Protein AF-A0A1G0XGL4-F1 (afdb_monomer_lite)

Radius of gyration: 26.88 Å; chains: 1; bounding box: 80×57×80 Å

Structure (mmCIF, N/CA/C/O backbone):
data_AF-A0A1G0XGL4-F1
#
_entry.id   AF-A0A1G0XGL4-F1
#
loop_
_atom_site.group_PDB
_atom_site.id
_atom_site.type_symbol
_atom_site.label_atom_id
_atom_site.label_alt_id
_atom_site.label_comp_id
_atom_site.label_asym_id
_atom_site.label_entity_id
_atom_site.label_seq_id
_atom_site.pdbx_PDB_ins_code
_atom_site.Cartn_x
_atom_site.Cartn_y
_atom_site.Cartn_z
_atom_site.occupancy
_atom_site.B_iso_or_equiv
_atom_site.auth_seq_id
_atom_site.auth_comp_id
_atom_site.auth_asym_id
_atom_site.auth_atom_id
_atom_site.pdbx_PDB_model_num
ATOM 1 N N . MET A 1 1 ? 15.997 -3.151 -48.458 1.00 33.75 1 MET A N 1
ATOM 2 C CA . MET A 1 1 ? 15.425 -1.947 -47.809 1.00 33.75 1 MET A CA 1
ATOM 3 C C . MET A 1 1 ? 13.928 -1.838 -48.136 1.00 33.75 1 MET A C 1
ATOM 5 O O . MET A 1 1 ? 13.498 -0.880 -48.764 1.00 33.75 1 MET A O 1
ATOM 9 N N . GLN A 1 2 ? 13.135 -2.860 -47.778 1.00 27.67 2 GLN A N 1
ATOM 10 C CA . GLN A 1 2 ? 11.692 -2.907 -48.074 1.00 27.67 2 GLN A CA 1
ATOM 11 C C . GLN A 1 2 ? 10.907 -3.846 -47.126 1.00 27.67 2 GLN A C 1
ATOM 13 O O . GLN A 1 2 ? 9.889 -4.402 -47.512 1.00 27.67 2 GLN A O 1
ATOM 18 N N . GLU A 1 3 ? 11.355 -4.001 -45.872 1.00 25.67 3 GLU A N 1
ATOM 19 C CA . GLU A 1 3 ? 10.702 -4.864 -44.859 1.00 25.67 3 GLU A CA 1
ATOM 20 C C . GLU A 1 3 ? 10.218 -4.118 -43.599 1.00 25.67 3 GLU A C 1
ATOM 22 O O . GLU A 1 3 ? 9.770 -4.732 -42.640 1.00 25.67 3 GLU A O 1
ATOM 27 N N . GLN A 1 4 ? 10.215 -2.781 -43.589 1.00 30.97 4 GLN A N 1
ATOM 28 C CA . GLN A 1 4 ? 9.822 -1.986 -42.409 1.00 30.97 4 GLN A CA 1
ATOM 29 C C . GLN A 1 4 ? 8.340 -1.553 -42.361 1.00 30.97 4 GLN A C 1
ATOM 31 O O . GLN A 1 4 ? 7.975 -0.700 -41.560 1.00 30.97 4 GLN A O 1
ATOM 36 N N . LYS A 1 5 ? 7.448 -2.118 -43.190 1.00 33.47 5 LYS A N 1
ATOM 37 C CA . LYS A 1 5 ? 6.027 -1.691 -43.265 1.00 33.47 5 LYS A CA 1
ATOM 38 C C . LYS A 1 5 ? 4.977 -2.767 -42.947 1.00 33.47 5 LYS A C 1
ATOM 40 O O . LYS A 1 5 ? 3.812 -2.583 -43.282 1.00 33.47 5 LYS A O 1
ATOM 45 N N . MET A 1 6 ? 5.342 -3.860 -42.272 1.00 28.06 6 MET A N 1
ATOM 46 C CA . MET A 1 6 ? 4.423 -4.986 -42.011 1.00 28.06 6 MET A CA 1
ATOM 47 C C . MET A 1 6 ? 4.127 -5.282 -40.531 1.00 28.06 6 MET A C 1
ATOM 49 O O . MET A 1 6 ? 3.974 -6.436 -40.149 1.00 28.06 6 MET A O 1
ATOM 53 N N . PHE A 1 7 ? 3.927 -4.255 -39.703 1.00 37.16 7 PHE A N 1
ATOM 54 C CA . PHE A 1 7 ? 3.312 -4.439 -38.380 1.00 37.16 7 PHE A CA 1
ATOM 55 C C . PHE A 1 7 ? 2.060 -3.574 -38.241 1.00 37.16 7 PHE A C 1
ATOM 57 O O . PHE A 1 7 ? 2.035 -2.524 -37.607 1.00 37.16 7 PHE A O 1
ATOM 64 N N . GLY A 1 8 ? 0.996 -4.026 -38.908 1.00 34.94 8 GLY A N 1
ATOM 65 C CA . GLY A 1 8 ? -0.349 -3.497 -38.717 1.00 34.94 8 GLY A CA 1
ATOM 66 C C . GLY A 1 8 ? -0.870 -3.840 -37.320 1.00 34.94 8 GLY A C 1
ATOM 67 O O . GLY A 1 8 ? -0.714 -4.960 -36.840 1.00 34.94 8 GLY A O 1
ATOM 68 N N . THR A 1 9 ? -1.540 -2.876 -36.697 1.00 40.31 9 THR A N 1
ATOM 69 C CA . THR A 1 9 ? -2.211 -2.922 -35.382 1.00 40.31 9 THR A CA 1
ATOM 70 C C . THR A 1 9 ? -3.045 -4.181 -35.103 1.00 40.31 9 THR A C 1
ATOM 72 O O . THR A 1 9 ? -3.244 -4.522 -33.938 1.00 40.31 9 THR A O 1
ATOM 75 N N . CYS A 1 10 ? -3.527 -4.876 -36.136 1.00 34.78 10 CYS A N 1
ATOM 76 C CA . CYS A 1 10 ? -4.290 -6.119 -36.009 1.00 34.78 10 CYS A CA 1
ATOM 77 C C . CYS A 1 10 ? -3.427 -7.372 -35.773 1.00 34.78 10 CYS A C 1
ATOM 79 O O . CYS A 1 10 ? -3.926 -8.309 -35.158 1.00 34.78 10 CYS A O 1
ATOM 81 N N . ARG A 1 11 ? -2.159 -7.402 -36.217 1.00 45.44 11 ARG A N 1
ATOM 82 C CA . ARG A 1 11 ? -1.276 -8.570 -36.026 1.00 45.44 11 ARG A CA 1
ATOM 83 C C . ARG A 1 11 ? -0.766 -8.651 -34.594 1.00 45.44 11 ARG A C 1
ATOM 85 O O . ARG A 1 11 ? -1.003 -9.656 -33.957 1.00 45.44 11 ARG A O 1
ATOM 92 N N . ALA A 1 12 ? -0.283 -7.547 -34.023 1.00 47.94 12 ALA A N 1
ATOM 93 C CA . ALA A 1 12 ? 0.180 -7.520 -32.630 1.00 47.94 12 ALA A CA 1
ATOM 94 C C . ALA A 1 12 ? -0.897 -7.949 -31.611 1.00 47.94 12 ALA A C 1
ATOM 96 O O . ALA A 1 12 ? -0.584 -8.644 -30.654 1.00 47.94 12 ALA A O 1
ATOM 97 N N . LYS A 1 13 ? -2.178 -7.592 -31.817 1.00 49.44 13 LYS A N 1
ATOM 98 C CA . LYS A 1 13 ? -3.280 -8.096 -30.971 1.00 49.44 13 LYS A CA 1
ATOM 99 C C . LYS A 1 13 ? -3.443 -9.613 -31.088 1.00 49.44 13 LYS A C 1
ATOM 101 O O . LYS A 1 13 ? -3.664 -10.267 -30.078 1.00 49.44 13 LYS A O 1
ATOM 106 N N . LYS A 1 14 ? -3.362 -10.143 -32.311 1.00 54.12 14 LYS A N 1
ATOM 107 C CA . LYS A 1 14 ? -3.504 -11.571 -32.597 1.00 54.12 14 LYS A CA 1
ATOM 108 C C . LYS A 1 14 ? -2.294 -12.361 -32.096 1.00 54.12 14 LYS A C 1
ATOM 110 O O . LYS A 1 14 ? -2.495 -13.350 -31.418 1.00 54.12 14 LYS A O 1
ATOM 115 N N . ASP A 1 15 ? -1.083 -11.861 -32.317 1.00 56.97 15 ASP A N 1
ATOM 116 C CA . ASP A 1 15 ? 0.169 -12.471 -31.870 1.00 56.97 15 ASP A CA 1
ATOM 117 C C . ASP A 1 15 ? 0.252 -12.469 -30.332 1.00 56.97 15 ASP A C 1
ATOM 119 O O . ASP A 1 15 ? 0.592 -13.480 -29.735 1.00 56.97 15 ASP A O 1
ATOM 123 N N . ILE A 1 16 ? -0.143 -11.378 -29.658 1.00 55.28 16 ILE A N 1
ATOM 124 C CA . ILE A 1 16 ? -0.192 -11.338 -28.186 1.00 55.28 16 ILE A CA 1
ATOM 125 C C . ILE A 1 16 ? -1.305 -12.244 -27.639 1.00 55.28 16 ILE A C 1
ATOM 127 O O . ILE A 1 16 ? -1.079 -12.920 -26.643 1.00 55.28 16 ILE A O 1
ATOM 131 N N . ALA A 1 17 ? -2.483 -12.299 -28.270 1.00 56.12 17 ALA A N 1
ATOM 132 C CA . ALA A 1 17 ? -3.560 -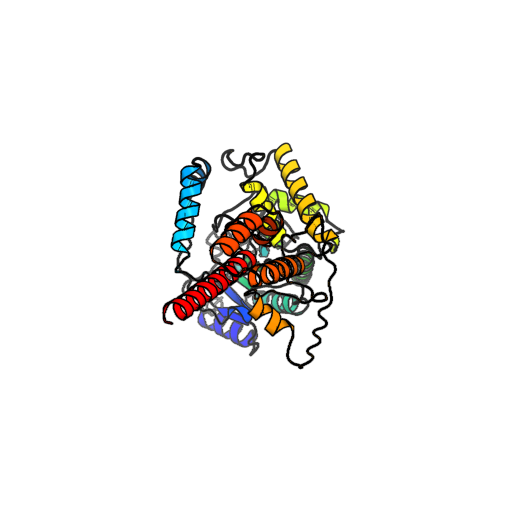13.199 -27.849 1.00 56.12 17 ALA A CA 1
ATOM 133 C C . ALA A 1 17 ? -3.214 -14.684 -28.076 1.00 56.12 17 ALA A C 1
ATOM 135 O O . ALA A 1 17 ? -3.472 -15.502 -27.202 1.00 56.12 17 ALA A O 1
ATOM 136 N N . GLU A 1 18 ? -2.587 -15.029 -29.204 1.00 56.81 18 GLU A N 1
ATOM 137 C CA . GLU A 1 18 ? -2.118 -16.389 -29.509 1.00 56.81 18 GLU A CA 1
ATOM 138 C C . GLU A 1 18 ? -0.967 -16.821 -28.582 1.00 56.81 18 GLU A C 1
ATOM 140 O O . GLU A 1 18 ? -0.891 -17.995 -28.226 1.00 56.81 18 GLU A O 1
ATOM 145 N N . LEU A 1 19 ? -0.107 -15.894 -28.133 1.00 51.25 19 LEU A N 1
ATOM 146 C CA . LEU A 1 19 ? 1.000 -16.183 -27.205 1.00 51.25 19 LEU A CA 1
ATOM 147 C C . LEU A 1 19 ? 0.633 -16.138 -25.718 1.00 51.25 19 LEU A C 1
ATOM 149 O O . LEU A 1 19 ? 1.287 -16.817 -24.929 1.00 51.25 19 LEU A O 1
ATOM 153 N N . ILE A 1 20 ? -0.392 -15.377 -25.313 1.00 53.59 20 ILE A N 1
ATOM 154 C CA . ILE A 1 20 ? -0.979 -15.521 -23.969 1.00 53.59 20 ILE A CA 1
ATOM 155 C C . ILE A 1 20 ? -1.564 -16.937 -23.809 1.00 53.59 20 ILE A C 1
ATOM 157 O O . ILE A 1 20 ? -1.613 -17.446 -22.692 1.00 53.59 20 ILE A O 1
ATOM 161 N N . GLY A 1 21 ? -1.900 -17.600 -24.921 1.00 50.19 21 GLY A N 1
ATOM 162 C CA . GLY A 1 21 ? -2.508 -18.925 -24.940 1.00 50.19 21 GLY A CA 1
ATOM 163 C C . GLY A 1 21 ? -3.941 -18.888 -24.411 1.00 50.19 21 GLY A C 1
ATOM 164 O O . GLY A 1 21 ? -4.481 -17.825 -24.109 1.00 50.19 21 GLY A O 1
ATOM 165 N N . ASP A 1 22 ? -4.546 -20.062 -24.231 1.00 52.62 22 ASP A N 1
ATOM 166 C CA . ASP A 1 22 ? -5.842 -20.216 -23.547 1.00 52.62 22 ASP A CA 1
ATOM 167 C C . ASP A 1 22 ? -5.750 -19.951 -22.026 1.00 52.62 22 ASP A C 1
ATOM 169 O O . ASP A 1 22 ? -6.626 -20.364 -21.265 1.00 52.62 22 ASP A O 1
ATOM 173 N N . ASP A 1 23 ? -4.688 -19.288 -21.555 1.00 51.81 23 ASP A N 1
ATOM 174 C CA . ASP A 1 23 ? -4.524 -18.899 -20.160 1.00 51.81 23 ASP A CA 1
ATOM 175 C C . ASP A 1 23 ? -5.545 -17.804 -19.818 1.00 51.81 23 ASP A C 1
ATOM 177 O O . ASP A 1 23 ? -5.285 -16.603 -19.933 1.00 51.81 23 ASP A O 1
ATOM 181 N N . GLN A 1 24 ? -6.741 -18.248 -19.418 1.00 53.91 24 GLN A N 1
ATOM 182 C CA . GLN A 1 24 ? -7.890 -17.400 -19.090 1.00 53.91 24 GLN A CA 1
ATOM 183 C C . GLN A 1 24 ? -7.610 -16.432 -17.935 1.00 53.91 24 GLN A C 1
ATOM 185 O O . GLN A 1 24 ? -8.383 -15.499 -17.730 1.00 53.91 24 GLN A O 1
ATOM 190 N N . SER A 1 25 ? -6.487 -16.607 -17.229 1.00 52.41 25 SER A N 1
ATOM 191 C CA . SER A 1 25 ? -6.150 -15.811 -16.061 1.00 52.41 25 SER A CA 1
ATOM 192 C C . SER A 1 25 ? -5.652 -14.393 -16.374 1.00 52.41 25 SER A C 1
ATOM 194 O O . SER A 1 25 ? -5.505 -13.585 -15.459 1.00 52.41 25 SER A O 1
ATOM 196 N N . TRP A 1 26 ? -5.396 -14.044 -17.645 1.00 56.84 26 TRP A N 1
ATOM 197 C CA . TRP A 1 26 ? -4.967 -12.692 -18.026 1.00 56.84 26 TRP A CA 1
ATOM 198 C C . TRP A 1 26 ? -5.593 -12.208 -19.337 1.00 56.84 26 TRP A C 1
ATOM 200 O O . TRP A 1 26 ? -5.534 -12.869 -20.369 1.00 56.84 26 TRP A O 1
ATOM 210 N N . TYR A 1 27 ? -6.116 -10.981 -19.324 1.00 56.28 27 TYR A N 1
ATOM 211 C CA . TYR A 1 27 ? -6.666 -10.295 -20.492 1.00 56.28 27 TYR A CA 1
ATOM 212 C C . TYR A 1 27 ? -5.712 -9.215 -21.007 1.00 56.28 27 TYR A C 1
ATOM 214 O O . TYR A 1 27 ? -5.174 -8.422 -20.234 1.00 56.28 27 TYR A O 1
ATOM 222 N N . CYS A 1 28 ? -5.565 -9.126 -22.330 1.00 59.28 28 CYS A N 1
ATOM 223 C CA . CYS A 1 28 ? -4.816 -8.066 -22.994 1.00 59.28 28 CYS A CA 1
ATOM 224 C C . CYS A 1 28 ? -5.736 -7.208 -23.870 1.00 59.28 28 CYS A C 1
ATOM 226 O O . CYS A 1 28 ? -6.437 -7.710 -24.750 1.00 59.28 28 CYS A O 1
ATOM 228 N N . GLY A 1 29 ? -5.710 -5.893 -23.650 1.00 57.00 29 GLY A N 1
ATOM 229 C CA . GLY A 1 29 ? -6.485 -4.920 -24.408 1.00 57.00 29 GLY A CA 1
ATOM 230 C C . GLY A 1 29 ? -5.625 -3.769 -24.917 1.00 57.00 29 GLY A C 1
ATOM 231 O O . GLY A 1 29 ? -4.731 -3.282 -24.228 1.00 57.00 29 GLY A O 1
ATOM 232 N N . VAL A 1 30 ? -5.943 -3.283 -26.116 1.00 57.75 30 VAL A N 1
ATOM 233 C CA . VAL A 1 30 ? -5.500 -1.958 -26.575 1.00 57.75 30 VAL A CA 1
ATOM 234 C C . VAL A 1 30 ? -6.726 -1.056 -26.502 1.00 57.75 30 VAL A C 1
ATOM 236 O O . VAL A 1 30 ? -7.652 -1.295 -27.285 1.00 57.75 30 VAL A O 1
ATOM 239 N N . PRO A 1 31 ? -6.770 -0.077 -25.581 1.00 59.41 31 PRO A N 1
ATOM 240 C CA . PRO A 1 31 ? -7.829 0.925 -25.561 1.00 59.41 31 PRO A CA 1
ATOM 241 C C . PRO A 1 31 ? -7.881 1.650 -26.908 1.00 59.41 31 PRO A C 1
ATOM 243 O O . PRO A 1 31 ? -6.833 1.909 -27.506 1.00 59.41 31 PRO A O 1
ATOM 246 N N . ASP A 1 32 ? -9.076 1.964 -27.404 1.00 47.09 32 ASP A N 1
ATOM 247 C CA . ASP A 1 32 ? -9.229 2.615 -28.707 1.00 47.09 32 ASP A CA 1
ATOM 248 C C . ASP A 1 32 ? -8.423 3.922 -28.766 1.00 47.09 32 ASP A C 1
ATOM 250 O O . ASP A 1 32 ? -8.568 4.807 -27.925 1.00 47.09 32 ASP A O 1
ATOM 254 N N . GLY A 1 33 ? -7.519 4.015 -29.747 1.00 56.53 33 GLY A N 1
ATOM 255 C CA . GLY A 1 33 ? -6.620 5.161 -29.921 1.00 56.53 33 GLY A CA 1
ATOM 256 C C . GLY A 1 33 ? -5.458 5.266 -28.921 1.00 56.53 33 GLY A C 1
ATOM 257 O O . GLY A 1 33 ? -4.716 6.240 -28.989 1.00 56.53 33 GLY A O 1
ATOM 258 N N . GLY A 1 34 ? -5.270 4.294 -28.022 1.00 61.16 34 GLY A N 1
ATOM 259 C CA . GLY A 1 34 ? -4.237 4.331 -26.983 1.00 61.16 34 GLY A CA 1
ATOM 260 C C . GLY A 1 34 ? -2.818 3.998 -27.468 1.00 61.16 34 GLY A C 1
ATOM 261 O O . GLY A 1 34 ? -2.611 3.129 -28.320 1.00 61.16 34 GLY A O 1
ATOM 262 N N . ASP A 1 35 ? -1.829 4.651 -26.852 1.00 66.81 35 ASP A N 1
ATOM 263 C CA . ASP A 1 35 ? -0.390 4.418 -27.073 1.00 66.81 35 ASP A CA 1
ATOM 264 C C . ASP A 1 35 ? 0.172 3.229 -26.272 1.00 66.81 35 ASP A C 1
ATOM 266 O O . ASP A 1 35 ? 1.368 2.942 -26.324 1.00 66.81 35 ASP A O 1
ATOM 270 N N . PHE A 1 36 ? -0.680 2.520 -25.529 1.00 72.00 36 PHE A N 1
ATOM 271 C CA . PHE A 1 36 ? -0.280 1.446 -24.626 1.00 72.00 36 PHE A CA 1
ATOM 272 C C . PHE A 1 36 ? -1.136 0.187 -24.777 1.00 72.00 36 PHE A C 1
ATOM 274 O O . PHE A 1 36 ? -2.280 0.218 -25.232 1.00 72.00 36 PHE A O 1
ATOM 281 N N . ILE A 1 37 ? -0.547 -0.924 -24.356 1.00 74.50 37 ILE A N 1
ATOM 282 C CA . ILE A 1 37 ? -1.167 -2.230 -24.168 1.00 74.50 37 ILE A CA 1
ATOM 283 C C . ILE A 1 37 ? -1.440 -2.379 -22.672 1.00 74.50 37 ILE A C 1
ATOM 285 O O . ILE A 1 37 ? -0.551 -2.134 -21.858 1.00 74.50 37 ILE A O 1
ATOM 289 N N . GLN A 1 38 ? -2.664 -2.741 -22.300 1.00 77.75 38 GLN A N 1
ATOM 290 C CA . GLN A 1 38 ? -3.038 -3.017 -20.916 1.00 77.75 38 GLN A CA 1
ATOM 291 C C . GLN A 1 38 ? -3.211 -4.522 -20.724 1.00 77.75 38 GLN A C 1
ATOM 293 O O . GLN A 1 38 ? -3.970 -5.147 -21.462 1.00 77.75 38 GLN A O 1
ATOM 298 N N . VAL A 1 39 ? -2.532 -5.075 -19.719 1.00 73.94 39 VAL A N 1
ATOM 299 C CA . VAL A 1 39 ? -2.585 -6.492 -19.346 1.00 73.94 39 VAL A CA 1
ATOM 300 C C . VAL A 1 39 ? -3.165 -6.601 -17.934 1.00 73.94 39 VAL A C 1
ATOM 302 O O . VAL A 1 39 ? -2.631 -5.996 -17.005 1.00 73.94 39 VAL A O 1
ATOM 305 N N . VAL A 1 40 ? -4.288 -7.304 -17.782 1.00 72.38 40 VAL A N 1
ATOM 306 C CA . VAL A 1 40 ? -5.127 -7.350 -16.567 1.00 72.38 40 VAL A CA 1
ATOM 307 C C . VAL A 1 40 ? -5.270 -8.794 -16.088 1.00 72.38 40 VAL A C 1
ATOM 309 O O . VAL A 1 40 ? -5.544 -9.655 -16.917 1.00 72.38 40 VAL A O 1
ATOM 312 N N . GLY A 1 41 ? -5.121 -9.055 -14.786 1.00 64.56 41 GLY A N 1
ATOM 313 C CA . GLY A 1 41 ? -5.363 -10.384 -14.200 1.00 64.56 41 GLY A CA 1
ATOM 314 C C . GLY A 1 41 ? -6.857 -10.721 -14.041 1.00 64.56 41 GLY A C 1
ATOM 315 O O . GLY A 1 41 ? -7.695 -9.818 -13.944 1.00 64.56 41 GLY A O 1
ATOM 316 N N . ASP A 1 42 ? -7.188 -12.014 -14.003 1.00 55.34 42 ASP A N 1
ATOM 317 C CA . ASP A 1 42 ? -8.534 -12.620 -14.091 1.00 55.34 42 ASP A CA 1
ATOM 318 C C . ASP A 1 42 ? -9.558 -12.015 -13.123 1.00 55.34 42 ASP A C 1
ATOM 320 O O . ASP A 1 42 ? -10.699 -11.714 -13.486 1.00 55.34 42 ASP A O 1
ATOM 324 N N . GLU A 1 43 ? -9.130 -11.737 -11.889 1.00 50.56 43 GLU A N 1
ATOM 325 C CA . GLU A 1 43 ? -9.994 -11.210 -10.828 1.00 50.56 43 GLU A CA 1
ATOM 326 C C . GLU A 1 43 ? -10.667 -9.881 -11.214 1.00 50.56 43 GLU A C 1
ATOM 328 O O . GLU A 1 43 ? -11.762 -9.562 -10.744 1.00 50.56 43 GLU A O 1
ATOM 333 N N . ASN A 1 44 ? -10.049 -9.129 -12.130 1.00 47.91 44 ASN A N 1
ATOM 334 C CA . ASN A 1 44 ? -10.534 -7.845 -12.626 1.00 47.91 44 ASN A CA 1
ATOM 335 C C . ASN A 1 44 ? -11.175 -7.927 -14.027 1.00 47.91 44 ASN A C 1
ATOM 337 O O . ASN A 1 44 ? -11.824 -6.969 -14.453 1.00 47.91 44 ASN A O 1
ATOM 341 N N . ALA A 1 45 ? -11.048 -9.049 -14.748 1.00 43.94 45 ALA A N 1
ATOM 342 C CA . ALA A 1 45 ? -11.511 -9.193 -16.135 1.00 43.94 45 ALA A CA 1
ATOM 343 C C . ALA A 1 45 ? -13.049 -9.162 -16.282 1.00 43.94 45 ALA A C 1
ATOM 345 O O . ALA A 1 45 ? -13.575 -8.839 -17.350 1.00 43.94 45 ALA A O 1
ATOM 346 N N . LYS A 1 46 ? -13.794 -9.427 -15.198 1.00 37.56 46 LYS A N 1
ATOM 347 C CA . LYS A 1 46 ? -15.272 -9.376 -15.172 1.00 37.56 46 LYS A CA 1
ATOM 348 C C . LYS A 1 46 ? -15.847 -7.957 -15.123 1.00 37.56 46 LYS A C 1
ATOM 350 O O . LYS A 1 46 ? -17.058 -7.785 -15.271 1.00 37.56 46 LYS A O 1
ATOM 355 N N . VAL A 1 47 ? -15.011 -6.936 -14.936 1.00 38.28 47 VAL A N 1
ATOM 356 C CA . VAL A 1 47 ? -15.432 -5.533 -14.900 1.00 38.28 47 VAL A CA 1
ATOM 357 C C . VAL A 1 47 ? -15.030 -4.876 -16.218 1.00 38.28 47 VAL A C 1
ATOM 359 O O . VAL A 1 47 ? -13.855 -4.605 -16.454 1.00 38.28 47 VAL A O 1
ATOM 362 N N . LYS A 1 48 ? -16.003 -4.594 -17.099 1.00 32.28 48 LYS A N 1
ATOM 363 C CA . LYS A 1 48 ? -15.752 -3.720 -18.257 1.00 32.28 48 LYS A CA 1
ATOM 364 C C . LYS A 1 48 ? -15.210 -2.384 -17.726 1.00 32.28 48 LYS A C 1
ATOM 366 O O . LYS A 1 48 ? -15.890 -1.779 -16.895 1.00 32.28 48 LYS A O 1
ATOM 371 N N . PRO A 1 49 ? -14.033 -1.907 -18.167 1.00 35.59 49 PRO A N 1
ATOM 372 C CA . PRO A 1 49 ? -13.512 -0.640 -17.687 1.00 35.59 49 PRO A CA 1
ATOM 373 C C . PRO A 1 49 ? -14.374 0.481 -18.267 1.00 35.59 49 PRO A C 1
ATOM 375 O O . PRO A 1 49 ? -14.252 0.822 -19.443 1.00 35.59 49 PRO A O 1
ATOM 378 N N . ASP A 1 50 ? -15.256 1.048 -17.448 1.00 33.94 50 ASP A N 1
ATOM 379 C CA . ASP A 1 50 ? -15.960 2.283 -17.779 1.00 33.94 50 ASP A CA 1
ATOM 380 C C . ASP A 1 50 ? -14.969 3.442 -17.580 1.00 33.94 50 ASP A C 1
ATOM 382 O O . ASP A 1 50 ? -14.830 4.046 -16.515 1.00 33.94 50 ASP A O 1
ATOM 386 N N . LEU A 1 51 ? -14.140 3.642 -18.602 1.00 38.81 51 LEU A N 1
ATOM 387 C CA . LEU A 1 51 ? -13.002 4.553 -18.617 1.00 38.81 51 LEU A CA 1
ATOM 388 C C . LEU A 1 51 ? -13.454 5.949 -19.058 1.00 38.81 51 LEU A C 1
ATOM 390 O O . LEU A 1 51 ? -13.120 6.378 -20.158 1.00 38.81 51 LEU A O 1
ATOM 394 N N . GLN A 1 52 ? -14.184 6.693 -18.217 1.00 32.88 52 GLN A N 1
ATOM 395 C CA . GLN A 1 52 ? -14.347 8.140 -18.428 1.00 32.88 52 GLN A CA 1
ATOM 396 C C . GLN A 1 52 ? -14.374 8.982 -17.139 1.00 32.88 52 GLN A C 1
ATOM 398 O O . GLN A 1 52 ? -15.235 8.832 -16.276 1.00 32.88 52 GLN A O 1
ATOM 403 N N . LYS A 1 53 ? -13.472 9.981 -17.151 1.00 33.34 53 LYS A N 1
ATOM 404 C CA . LYS A 1 53 ? -13.355 11.201 -16.323 1.00 33.34 53 LYS A CA 1
ATOM 405 C C . LYS A 1 53 ? -12.739 11.070 -14.925 1.00 33.34 53 LYS A C 1
ATOM 407 O O . LYS A 1 53 ? -13.432 11.153 -13.917 1.00 33.34 53 LYS A O 1
ATOM 412 N N . TYR A 1 54 ? -11.406 11.080 -14.892 1.00 30.88 54 TYR A N 1
ATOM 413 C CA . TYR A 1 54 ? -10.664 11.787 -13.843 1.00 30.88 54 TYR A CA 1
ATOM 414 C C . TYR A 1 54 ? -10.288 13.170 -14.379 1.00 30.88 54 TYR A C 1
ATOM 416 O O . TYR A 1 54 ? -9.561 13.278 -15.365 1.00 30.88 54 TYR A O 1
ATOM 424 N N . ASN A 1 55 ? -10.817 14.227 -13.765 1.00 31.91 55 ASN A N 1
ATOM 425 C CA . ASN A 1 55 ? -10.335 15.579 -14.019 1.00 31.91 55 ASN A CA 1
ATOM 426 C C . ASN A 1 55 ? -9.038 15.757 -13.224 1.00 31.91 55 ASN A C 1
ATOM 428 O O . ASN A 1 55 ? -9.052 15.629 -12.002 1.00 31.91 55 ASN A O 1
ATOM 432 N N . ALA A 1 56 ? -7.930 16.046 -13.904 1.00 37.19 56 ALA A N 1
ATOM 433 C CA . ALA A 1 56 ? -6.749 16.577 -13.237 1.00 37.19 56 ALA A CA 1
ATOM 434 C C . ALA A 1 56 ? -7.094 17.988 -12.730 1.00 37.19 56 ALA A C 1
ATOM 436 O O . ALA A 1 56 ? -7.323 18.882 -13.546 1.00 37.19 56 ALA A O 1
ATOM 437 N N . MET A 1 57 ? -7.182 18.184 -11.410 1.00 41.81 57 MET A N 1
ATOM 438 C CA . MET A 1 57 ? -7.213 19.537 -10.844 1.00 41.81 57 MET A CA 1
ATOM 439 C C . MET A 1 57 ? -5.835 20.169 -11.033 1.00 41.81 57 MET A C 1
ATOM 441 O O . MET A 1 57 ? -4.806 19.500 -10.906 1.00 41.81 57 MET A O 1
ATOM 445 N N . ARG A 1 58 ? -5.806 21.460 -11.369 1.00 45.00 58 ARG A N 1
ATOM 446 C CA . ARG A 1 58 ? -4.548 22.215 -11.429 1.00 45.00 58 ARG A CA 1
ATOM 447 C C . ARG A 1 58 ? -4.016 22.405 -10.008 1.00 45.00 58 ARG A C 1
ATOM 449 O O . ARG A 1 58 ? -4.795 22.525 -9.067 1.00 45.00 58 ARG A O 1
ATOM 456 N N . THR A 1 59 ? -2.698 22.477 -9.852 1.00 44.88 59 THR A N 1
ATOM 457 C CA . THR A 1 59 ? -2.016 22.722 -8.567 1.00 44.88 59 THR A CA 1
ATOM 458 C C . THR A 1 59 ? -2.600 23.924 -7.802 1.00 44.88 59 THR A C 1
ATOM 460 O O . THR A 1 59 ? -2.678 23.901 -6.577 1.00 44.88 59 THR A O 1
ATOM 463 N N . ASP A 1 60 ? -3.109 24.925 -8.523 1.00 43.03 60 ASP A N 1
ATOM 464 C CA . ASP A 1 60 ? -3.745 26.130 -7.973 1.00 43.03 60 ASP A CA 1
ATOM 465 C C . ASP A 1 60 ? -5.081 25.851 -7.251 1.00 43.03 60 ASP A C 1
ATOM 467 O O . ASP A 1 60 ? -5.431 26.517 -6.280 1.00 43.03 60 ASP A O 1
ATOM 471 N N . GLU A 1 61 ? -5.817 24.827 -7.684 1.00 47.75 61 GLU A N 1
ATOM 472 C CA . GLU A 1 61 ? -7.098 24.401 -7.106 1.00 47.75 61 GLU A CA 1
ATOM 473 C C . GLU A 1 61 ? -6.893 23.630 -5.787 1.00 47.75 61 GLU A C 1
ATOM 475 O O . GLU A 1 61 ? -7.650 23.801 -4.829 1.00 47.75 61 GLU A O 1
ATOM 480 N N . LEU A 1 62 ? -5.814 22.841 -5.700 1.00 49.75 62 LEU A N 1
ATOM 481 C CA . LEU A 1 62 ? -5.355 22.213 -4.453 1.00 49.75 62 LEU A CA 1
ATOM 482 C C . LEU A 1 62 ? -4.877 23.262 -3.438 1.00 49.75 62 LEU A C 1
ATOM 484 O O . LEU A 1 62 ? -5.151 23.133 -2.242 1.00 49.75 62 LEU A O 1
ATOM 488 N N . LEU A 1 63 ? -4.216 24.324 -3.918 1.00 47.56 63 LEU A N 1
ATOM 489 C CA . LEU A 1 63 ? -3.836 25.483 -3.106 1.00 47.56 63 LEU A CA 1
ATOM 490 C C . LEU A 1 63 ? -5.066 26.124 -2.450 1.00 47.56 63 LEU A C 1
ATOM 492 O O . LEU A 1 63 ? -5.056 26.411 -1.255 1.00 47.56 63 LEU A O 1
ATOM 496 N N . GLU A 1 64 ? -6.145 26.304 -3.209 1.00 48.78 64 GLU A N 1
ATOM 497 C CA . GLU A 1 64 ? -7.348 26.986 -2.732 1.00 48.78 64 GLU A CA 1
ATOM 498 C C . GLU A 1 64 ? -8.155 26.156 -1.714 1.00 48.78 64 GLU A C 1
ATOM 500 O O . GLU A 1 64 ? -8.771 26.707 -0.797 1.00 48.78 64 GLU A O 1
ATOM 505 N N . ILE A 1 65 ? -8.130 24.824 -1.841 1.00 49.69 65 ILE A N 1
ATOM 506 C CA . ILE A 1 65 ? -8.749 23.897 -0.880 1.00 49.69 65 ILE A CA 1
ATOM 507 C C . ILE A 1 65 ? -7.940 23.841 0.424 1.00 49.69 65 ILE A C 1
ATOM 509 O O . ILE A 1 65 ? -8.529 23.856 1.506 1.00 49.69 65 ILE A O 1
ATOM 513 N N . ASN A 1 66 ? -6.605 23.830 0.346 1.00 49.09 66 ASN A N 1
ATOM 514 C CA . ASN A 1 66 ? -5.737 23.800 1.528 1.00 49.09 66 ASN A CA 1
ATOM 515 C C . ASN A 1 66 ? -5.710 25.127 2.300 1.00 49.09 66 ASN A C 1
ATOM 517 O O . ASN A 1 66 ? -5.515 25.125 3.514 1.00 49.09 66 ASN A O 1
ATOM 521 N N . GLN A 1 67 ? -5.932 26.256 1.626 1.00 52.44 67 GLN A N 1
ATOM 522 C CA . GLN A 1 67 ? -5.933 27.587 2.246 1.00 52.44 67 GLN A CA 1
ATOM 523 C C . GLN A 1 67 ? -7.251 27.954 2.938 1.00 52.44 67 GLN A C 1
ATOM 525 O O . GLN A 1 67 ? -7.298 28.936 3.678 1.00 52.44 67 GLN A O 1
ATOM 530 N N . ASN A 1 68 ? -8.329 27.201 2.709 1.00 59.72 68 ASN A N 1
ATOM 531 C CA . ASN A 1 68 ? -9.653 27.563 3.196 1.00 59.72 68 ASN A CA 1
ATOM 532 C C . ASN A 1 68 ? -10.305 26.378 3.934 1.00 59.72 68 ASN A C 1
ATOM 534 O O . ASN A 1 68 ? -10.855 25.484 3.282 1.00 59.72 68 ASN A O 1
ATOM 538 N N . PRO A 1 69 ? -10.291 26.373 5.285 1.00 53.97 69 PRO A N 1
ATOM 539 C CA . PRO A 1 69 ? -10.891 25.318 6.108 1.00 53.97 69 PRO A CA 1
ATOM 540 C C . PRO A 1 69 ? -12.335 25.002 5.703 1.00 53.97 69 PRO A C 1
ATOM 542 O O . PRO A 1 69 ? -12.734 23.845 5.641 1.00 53.97 69 PRO A O 1
ATOM 545 N N . THR A 1 70 ? -13.087 26.026 5.303 1.00 52.59 70 THR A N 1
ATOM 546 C CA . THR A 1 70 ? -14.479 25.925 4.864 1.00 52.59 70 THR A CA 1
ATOM 547 C C . THR A 1 70 ? -14.617 25.294 3.474 1.00 52.59 70 THR A C 1
ATOM 549 O O . THR A 1 70 ? -15.607 24.614 3.207 1.00 52.59 70 THR A O 1
ATOM 552 N N . LYS A 1 71 ? -13.647 25.481 2.562 1.00 54.00 71 LYS A N 1
ATOM 553 C CA . LYS A 1 71 ? -13.598 24.741 1.282 1.00 54.00 71 LYS A CA 1
ATOM 554 C C . LYS A 1 71 ? -13.154 23.297 1.492 1.00 54.00 71 LYS A C 1
ATOM 556 O O . LYS A 1 71 ? -13.702 22.421 0.832 1.00 54.00 71 LYS A O 1
ATOM 561 N N . ARG A 1 72 ? -12.243 23.040 2.435 1.00 54.28 72 ARG A N 1
ATOM 562 C CA . ARG A 1 72 ? -11.842 21.689 2.858 1.00 54.28 72 ARG A CA 1
ATOM 563 C C . ARG A 1 72 ? -13.038 20.907 3.410 1.00 54.28 72 ARG A C 1
ATOM 565 O O . ARG A 1 72 ? -13.316 19.810 2.936 1.00 54.28 72 ARG A O 1
ATOM 572 N N . GLU A 1 73 ? -13.817 21.516 4.302 1.00 50.22 73 GLU A N 1
ATOM 573 C CA . GLU A 1 73 ? -15.065 20.944 4.826 1.00 50.22 73 GLU A CA 1
ATOM 574 C C . GLU A 1 73 ? -16.147 20.795 3.744 1.00 50.22 73 GLU A C 1
ATOM 576 O O . GLU A 1 73 ? -16.823 19.770 3.686 1.00 50.22 73 GLU A O 1
ATOM 581 N N . ARG A 1 74 ? -16.305 21.765 2.831 1.00 53.50 74 ARG A N 1
ATOM 582 C CA . ARG A 1 74 ? -17.276 21.664 1.722 1.00 53.50 74 ARG A CA 1
ATOM 583 C C . ARG A 1 74 ? -16.898 20.612 0.683 1.00 53.50 74 ARG A C 1
ATOM 585 O O . ARG A 1 74 ? -17.792 19.933 0.191 1.00 53.50 74 ARG A O 1
ATOM 592 N N . ALA A 1 75 ? -15.619 20.449 0.351 1.00 51.50 75 ALA A N 1
ATOM 593 C CA . ALA A 1 75 ? -15.142 19.381 -0.527 1.00 51.50 75 ALA A CA 1
ATOM 594 C C . ALA A 1 75 ? -15.373 18.005 0.122 1.00 51.50 75 ALA A C 1
ATOM 596 O O . ALA A 1 75 ? -15.886 17.092 -0.527 1.00 51.50 75 ALA A O 1
ATOM 597 N N . GLN A 1 76 ? -15.120 17.888 1.431 1.00 48.28 76 GLN A N 1
ATOM 598 C CA . GLN A 1 76 ? -15.470 16.706 2.225 1.00 48.28 76 GLN A CA 1
ATOM 599 C C . GLN A 1 76 ? -16.990 16.436 2.225 1.00 48.28 76 GLN A C 1
ATOM 601 O O . GLN A 1 76 ? -17.416 15.299 2.020 1.00 48.28 76 GLN A O 1
ATOM 606 N N . GLN A 1 77 ? -17.833 17.465 2.356 1.00 46.75 77 GLN A N 1
ATOM 607 C CA . GLN A 1 77 ? -19.298 17.327 2.340 1.00 46.75 77 GLN A CA 1
ATOM 608 C C . GLN A 1 77 ? -19.869 17.011 0.942 1.00 46.75 77 GLN A C 1
ATOM 610 O O . GLN A 1 77 ? -20.744 16.153 0.819 1.00 46.75 77 GLN A O 1
ATOM 615 N N . GLN A 1 78 ? -19.361 17.639 -0.126 1.00 47.19 78 GLN A N 1
ATOM 616 C CA . GLN A 1 78 ? -19.792 17.384 -1.510 1.00 47.19 78 GLN A CA 1
ATOM 617 C C . GLN A 1 78 ? -19.386 15.989 -2.000 1.00 47.19 78 GLN A C 1
ATOM 619 O O . GLN A 1 78 ? -20.150 15.358 -2.734 1.00 47.19 78 GLN A O 1
ATOM 624 N N . ASN A 1 79 ? -18.233 15.478 -1.558 1.00 43.28 79 ASN A N 1
ATOM 625 C CA . ASN A 1 79 ? -17.841 14.094 -1.814 1.00 43.28 79 ASN A CA 1
ATOM 626 C C . ASN A 1 79 ? -18.754 13.113 -1.064 1.00 43.28 79 ASN A C 1
ATOM 628 O O . ASN A 1 79 ? -19.183 12.128 -1.652 1.00 43.28 79 ASN A O 1
ATOM 632 N N . THR A 1 80 ? -19.174 13.431 0.166 1.00 38.97 80 THR A N 1
ATOM 633 C CA . THR A 1 80 ? -20.150 12.618 0.921 1.00 38.97 80 THR A CA 1
ATOM 634 C C . THR A 1 80 ? -21.535 12.559 0.249 1.00 38.97 80 THR A C 1
ATOM 636 O O . THR A 1 80 ? -22.203 11.529 0.312 1.00 38.97 80 THR A O 1
ATOM 639 N N . GLN A 1 81 ? -21.971 13.626 -0.435 1.00 39.09 81 GLN A N 1
ATOM 640 C CA . GLN A 1 81 ? -23.267 13.663 -1.135 1.00 39.09 81 GLN A CA 1
ATOM 641 C C . GLN A 1 81 ? -23.250 13.034 -2.538 1.00 39.09 81 GLN A C 1
ATOM 643 O O . GLN A 1 81 ? -24.284 12.540 -2.984 1.00 39.09 81 GLN A O 1
ATOM 648 N N . LYS A 1 82 ? -22.108 13.009 -3.240 1.00 41.38 82 LYS A N 1
ATOM 649 C CA . LYS A 1 82 ? -21.982 12.345 -4.555 1.00 41.38 82 LYS A CA 1
ATOM 650 C C . LYS A 1 82 ? -21.811 10.820 -4.466 1.00 41.38 82 LYS A C 1
ATOM 652 O O . LYS A 1 82 ? -22.015 10.132 -5.465 1.00 41.38 82 LYS A O 1
ATOM 657 N N . ASP A 1 83 ? -21.479 10.295 -3.287 1.00 41.28 83 ASP A N 1
ATOM 658 C CA . ASP A 1 83 ? -21.133 8.881 -3.062 1.00 41.28 83 ASP A CA 1
ATOM 659 C C . ASP A 1 83 ? -22.340 7.994 -2.677 1.00 41.28 83 ASP A C 1
ATOM 661 O O . ASP A 1 83 ? -22.208 6.784 -2.512 1.00 41.28 83 ASP A O 1
ATOM 665 N N . THR A 1 84 ? -23.552 8.555 -2.574 1.00 37.44 84 THR A N 1
ATOM 666 C CA . THR A 1 84 ? -24.777 7.775 -2.298 1.00 37.44 84 THR A CA 1
ATOM 667 C C . THR A 1 84 ? -25.347 7.067 -3.533 1.00 37.44 84 THR A C 1
ATOM 669 O O . THR A 1 84 ? -26.243 6.237 -3.395 1.00 37.44 84 THR A O 1
ATOM 672 N N . GLY A 1 85 ? -24.814 7.340 -4.734 1.00 33.16 85 GLY A N 1
ATOM 673 C CA . GLY A 1 85 ? -25.297 6.764 -5.998 1.00 33.16 85 GLY A CA 1
ATOM 674 C C . GLY A 1 85 ? -24.248 6.064 -6.869 1.00 33.16 85 GLY A C 1
ATOM 675 O O . GLY A 1 85 ? -24.611 5.445 -7.867 1.00 33.16 85 GLY A O 1
ATOM 676 N N . ARG A 1 86 ? -22.955 6.122 -6.525 1.00 32.94 86 ARG A N 1
ATOM 677 C CA . ARG A 1 86 ? -21.886 5.456 -7.285 1.00 32.94 86 ARG A CA 1
ATOM 678 C C . ARG A 1 86 ? -21.214 4.410 -6.413 1.00 32.94 86 ARG A C 1
ATOM 680 O O . ARG A 1 86 ? -20.447 4.736 -5.520 1.00 32.94 86 ARG A O 1
ATOM 687 N N . LYS A 1 87 ? -21.459 3.132 -6.716 1.00 34.03 87 LYS A N 1
ATOM 688 C CA . LYS A 1 87 ? -20.580 2.039 -6.286 1.00 34.03 87 LYS A CA 1
ATOM 689 C C . LYS A 1 87 ? -19.225 2.240 -6.970 1.00 34.03 87 LYS A C 1
ATOM 691 O O . LYS A 1 87 ? -18.973 1.656 -8.017 1.00 34.03 87 LYS A O 1
ATOM 696 N N . SER A 1 88 ? -18.370 3.097 -6.418 1.00 37.44 88 SER A N 1
ATOM 697 C CA . SER A 1 88 ? -16.950 3.040 -6.726 1.00 37.44 88 SER A CA 1
ATOM 698 C C . SER A 1 88 ? -16.479 1.676 -6.224 1.00 37.44 88 SER A C 1
ATOM 700 O O . SER A 1 88 ? -16.450 1.399 -5.024 1.00 37.44 88 SER A O 1
ATOM 702 N N . SER A 1 89 ? -16.198 0.753 -7.142 1.00 38.84 89 SER A N 1
ATOM 703 C CA . SER A 1 89 ? -15.351 -0.386 -6.814 1.00 38.84 89 SER A CA 1
ATOM 704 C C . SER A 1 89 ? -13.998 0.224 -6.472 1.00 38.84 89 SER A C 1
ATOM 706 O O . SER A 1 89 ? -13.219 0.517 -7.376 1.00 38.84 89 SER A O 1
ATOM 708 N N . ALA A 1 90 ? -13.783 0.557 -5.197 1.00 44.06 90 ALA A N 1
ATOM 709 C CA . ALA A 1 90 ? -12.510 1.059 -4.713 1.00 44.06 90 ALA A CA 1
ATOM 710 C C . ALA A 1 90 ? -11.462 0.036 -5.143 1.00 44.06 90 ALA A C 1
ATOM 712 O O . ALA A 1 90 ? -11.426 -1.079 -4.620 1.00 44.06 90 ALA A O 1
ATOM 713 N N . THR A 1 91 ? -10.711 0.371 -6.185 1.00 55.22 91 THR A N 1
ATOM 714 C CA . THR A 1 91 ? -9.735 -0.531 -6.768 1.00 55.22 91 THR A CA 1
ATOM 715 C C . THR A 1 91 ? -8.720 -0.838 -5.674 1.00 55.22 91 THR A C 1
ATOM 717 O O . THR A 1 91 ? -8.272 0.055 -4.957 1.00 55.22 91 THR A O 1
ATOM 720 N N . SER A 1 92 ? -8.381 -2.111 -5.489 1.00 76.88 92 SER A N 1
ATOM 721 C CA . SER A 1 92 ? -7.396 -2.561 -4.494 1.00 76.88 92 SER A CA 1
ATOM 722 C C . SER A 1 92 ? -5.969 -2.080 -4.798 1.00 76.88 92 SER A C 1
ATOM 724 O O . SER A 1 92 ? -5.033 -2.463 -4.103 1.00 76.88 92 SER A O 1
ATOM 726 N N . SER A 1 93 ? -5.789 -1.269 -5.841 1.00 84.69 93 SER A N 1
ATOM 727 C CA . SER A 1 93 ? -4.501 -0.770 -6.303 1.00 84.69 93 SER A CA 1
ATOM 728 C C . SER A 1 93 ? -3.873 0.181 -5.293 1.00 84.69 93 SER A C 1
ATOM 730 O O . SER A 1 93 ? -4.552 1.032 -4.724 1.00 84.69 93 SER A O 1
ATOM 732 N N . SER A 1 94 ? -2.564 0.045 -5.112 1.00 90.50 94 SER A N 1
ATOM 733 C CA . SER A 1 94 ? -1.774 0.970 -4.315 1.00 90.50 94 SER A CA 1
ATOM 734 C C . SER A 1 94 ? -1.577 2.306 -5.025 1.00 90.50 94 SER A C 1
ATOM 736 O O . SER A 1 94 ? -1.514 2.370 -6.257 1.00 90.50 94 SER A O 1
ATOM 738 N N . SER A 1 95 ? -1.392 3.357 -4.229 1.00 92.75 95 SER A N 1
ATOM 739 C CA . SER A 1 95 ? -0.856 4.639 -4.692 1.00 92.75 95 SER A CA 1
ATOM 740 C C . SER A 1 95 ? 0.593 4.565 -5.192 1.00 92.75 95 SER A C 1
ATOM 742 O O . SER A 1 95 ? 0.999 5.438 -5.958 1.00 92.75 95 SER A O 1
ATOM 744 N N . LEU A 1 96 ? 1.375 3.559 -4.775 1.00 93.94 96 LEU A N 1
ATOM 745 C CA . LEU A 1 96 ? 2.728 3.330 -5.283 1.00 93.94 96 LEU A CA 1
ATOM 746 C C . LEU A 1 96 ? 2.683 2.461 -6.547 1.00 93.94 96 LEU A C 1
ATOM 748 O O . LEU A 1 96 ? 2.120 1.364 -6.540 1.00 93.94 96 LEU A O 1
ATOM 752 N N . LYS A 1 97 ? 3.326 2.926 -7.617 1.00 93.81 97 LYS A N 1
ATOM 753 C CA . LYS A 1 97 ? 3.465 2.196 -8.885 1.00 93.81 97 LYS A CA 1
ATOM 754 C C . LYS A 1 97 ? 4.930 1.980 -9.205 1.00 93.81 97 LYS A C 1
ATOM 756 O O . LYS A 1 97 ? 5.762 2.814 -8.856 1.00 93.81 97 LYS A O 1
ATOM 761 N N . LEU A 1 98 ? 5.228 0.876 -9.887 1.00 94.56 98 LEU A N 1
ATOM 762 C CA . LEU A 1 98 ? 6.571 0.619 -10.403 1.00 94.56 98 LEU A CA 1
ATOM 763 C C . LEU A 1 98 ? 6.644 0.999 -11.874 1.00 94.56 98 LEU A C 1
ATOM 765 O O . LEU A 1 98 ? 5.697 0.759 -12.629 1.00 94.56 98 LEU A O 1
ATOM 769 N N . HIS A 1 99 ? 7.791 1.520 -12.279 1.00 93.50 99 HIS A N 1
ATOM 770 C CA . HIS A 1 99 ? 8.110 1.836 -13.658 1.00 93.50 99 HIS A CA 1
ATOM 771 C C . HIS A 1 99 ? 9.349 1.047 -14.078 1.00 93.50 99 HIS A C 1
ATOM 773 O O . HIS A 1 99 ? 10.372 1.099 -13.401 1.00 93.50 99 HIS A O 1
ATOM 779 N N . ILE A 1 100 ? 9.255 0.304 -15.182 1.00 92.00 100 ILE A N 1
ATOM 780 C CA . ILE A 1 100 ? 10.420 -0.310 -15.828 1.00 92.00 100 ILE A CA 1
ATOM 781 C C . ILE A 1 100 ? 10.828 0.595 -16.978 1.00 92.00 100 ILE A C 1
ATOM 783 O O . ILE A 1 100 ? 10.020 0.885 -17.867 1.00 92.00 100 ILE A O 1
ATOM 787 N N . SER A 1 101 ? 12.081 1.019 -16.936 1.00 90.81 101 SER A N 1
ATOM 788 C CA . SER A 1 101 ? 12.697 1.894 -17.915 1.00 90.81 101 SER A CA 1
ATOM 789 C C . SER A 1 101 ? 13.712 1.114 -18.752 1.00 90.81 101 SER A C 1
ATOM 791 O O . SER A 1 101 ? 14.577 0.413 -18.228 1.00 90.81 101 SER A O 1
ATOM 793 N N . LEU A 1 102 ? 13.582 1.228 -20.070 1.00 87.25 102 LEU A N 1
ATOM 794 C CA . LEU A 1 102 ? 14.431 0.615 -21.086 1.00 87.25 102 LEU A CA 1
ATOM 795 C C . LEU A 1 102 ? 14.897 1.723 -22.041 1.00 87.25 102 LEU A C 1
ATOM 797 O O . LEU A 1 102 ? 14.090 2.557 -22.455 1.00 87.25 102 LEU A O 1
ATOM 801 N N . ASN A 1 103 ? 16.178 1.744 -22.406 1.00 84.31 103 ASN A N 1
ATOM 802 C CA . ASN A 1 103 ? 16.652 2.679 -23.431 1.00 84.31 103 ASN A CA 1
ATOM 803 C C . ASN A 1 103 ? 16.138 2.271 -24.809 1.00 84.31 103 ASN A C 1
ATOM 805 O O . ASN A 1 103 ? 16.035 1.078 -25.101 1.00 84.31 103 ASN A O 1
ATOM 809 N N . ASP A 1 104 ? 15.886 3.274 -25.647 1.00 80.12 104 ASP A N 1
ATOM 810 C CA . ASP A 1 104 ? 15.633 3.108 -27.074 1.00 80.12 104 ASP A CA 1
ATOM 811 C C . ASP A 1 104 ? 14.505 2.104 -27.360 1.00 80.12 104 ASP A C 1
ATOM 813 O O . ASP A 1 104 ? 14.649 1.213 -28.196 1.00 80.12 104 ASP A O 1
ATOM 817 N N . ILE A 1 105 ? 13.349 2.228 -26.684 1.00 78.69 105 ILE A N 1
ATOM 818 C CA . ILE A 1 105 ? 12.264 1.237 -26.844 1.00 78.69 105 ILE A CA 1
ATOM 819 C C . ILE A 1 105 ? 11.814 1.065 -28.301 1.00 78.69 105 ILE A C 1
ATOM 821 O O . ILE A 1 105 ? 11.392 -0.022 -28.680 1.00 78.69 105 ILE A O 1
ATOM 825 N N . GLY A 1 106 ? 11.950 2.103 -29.132 1.00 75.19 106 GLY A N 1
ATOM 826 C CA . GLY A 1 106 ? 11.661 2.032 -30.567 1.00 75.19 106 GLY A CA 1
ATOM 827 C C . GLY A 1 106 ? 12.556 1.055 -31.345 1.00 75.19 106 GLY A C 1
ATOM 828 O O . GLY A 1 106 ? 12.175 0.631 -32.434 1.00 75.19 106 GLY A O 1
ATOM 829 N N . GLU A 1 107 ? 13.713 0.676 -30.796 1.00 79.56 107 GLU A N 1
ATOM 830 C CA . GLU A 1 107 ? 14.633 -0.321 -31.357 1.00 79.56 107 GLU A CA 1
ATOM 831 C C . GLU A 1 107 ? 14.416 -1.729 -30.774 1.00 79.56 107 GLU A C 1
ATOM 833 O O . GLU A 1 107 ? 14.921 -2.714 -31.319 1.00 79.56 107 GLU A O 1
ATOM 838 N N . ILE A 1 108 ? 13.643 -1.855 -29.688 1.00 77.50 108 ILE A N 1
ATOM 839 C CA . ILE A 1 108 ? 13.354 -3.145 -29.057 1.00 77.50 108 ILE A CA 1
ATOM 840 C C . ILE A 1 108 ? 12.337 -3.907 -29.909 1.00 77.50 108 ILE A C 1
ATOM 842 O O . ILE A 1 108 ? 11.245 -3.423 -30.215 1.00 77.50 108 ILE A O 1
ATOM 846 N N . SER A 1 109 ? 12.679 -5.145 -30.274 1.00 78.19 109 SER A N 1
ATOM 847 C CA . SER A 1 109 ? 11.782 -5.990 -31.059 1.00 78.19 109 SER A CA 1
ATOM 848 C C . SER A 1 109 ? 10.513 -6.344 -30.274 1.00 78.19 109 SER A C 1
ATOM 850 O O . SER A 1 109 ? 10.549 -6.553 -29.057 1.00 78.19 109 SER A O 1
ATOM 852 N N . ALA A 1 110 ? 9.388 -6.497 -30.978 1.00 74.12 110 ALA A N 1
ATOM 853 C CA . ALA A 1 110 ? 8.139 -6.953 -30.366 1.00 74.12 110 ALA A CA 1
ATOM 854 C C . ALA A 1 110 ? 8.321 -8.289 -29.621 1.00 74.12 110 ALA A C 1
ATOM 856 O O . ALA A 1 110 ? 7.787 -8.456 -28.528 1.00 74.12 110 ALA A O 1
ATOM 857 N N . GLN A 1 111 ? 9.136 -9.202 -30.164 1.00 78.25 111 GLN A N 1
ATOM 858 C CA . GLN A 1 111 ? 9.442 -10.490 -29.539 1.00 78.25 111 GLN A CA 1
ATOM 859 C C . GLN A 1 111 ? 10.077 -10.326 -28.154 1.00 78.25 111 GLN A C 1
ATOM 861 O O . GLN A 1 111 ? 9.716 -11.042 -27.223 1.00 78.25 111 GLN A O 1
ATOM 866 N N . THR A 1 112 ? 10.986 -9.365 -27.996 1.00 77.38 112 THR A N 1
ATOM 867 C CA . THR A 1 112 ? 11.659 -9.123 -26.716 1.00 77.38 112 THR A CA 1
ATOM 868 C C . THR A 1 112 ? 10.705 -8.514 -25.686 1.00 77.38 112 THR A C 1
ATOM 870 O O . THR A 1 112 ? 10.703 -8.923 -24.526 1.00 77.38 112 THR A O 1
ATOM 873 N N . ILE A 1 113 ? 9.825 -7.595 -26.109 1.00 77.94 113 ILE A N 1
ATOM 874 C CA . ILE A 1 113 ? 8.746 -7.083 -25.247 1.00 77.94 113 ILE A CA 1
ATOM 875 C C . ILE A 1 113 ? 7.822 -8.226 -24.809 1.00 77.94 113 ILE A C 1
ATOM 877 O O . ILE A 1 113 ? 7.458 -8.302 -23.638 1.00 77.94 113 ILE A O 1
ATOM 881 N N . LEU A 1 114 ? 7.485 -9.154 -25.709 1.00 77.69 114 LEU A N 1
ATOM 882 C CA . LEU A 1 114 ? 6.694 -10.335 -25.362 1.00 77.69 114 LEU A CA 1
ATOM 883 C C . LEU A 1 114 ? 7.398 -11.241 -24.346 1.00 77.69 114 LEU A C 1
ATOM 885 O O . LEU A 1 114 ? 6.765 -11.673 -23.387 1.00 77.69 114 LEU A O 1
ATOM 889 N N . GLN A 1 115 ? 8.692 -11.512 -24.513 1.00 81.19 115 GLN A N 1
ATOM 890 C CA . GLN A 1 115 ? 9.456 -12.311 -23.548 1.00 81.19 115 GLN A CA 1
ATOM 891 C C . GLN A 1 115 ? 9.466 -11.667 -22.159 1.00 81.19 115 GLN A C 1
ATOM 893 O O . GLN A 1 115 ? 9.302 -12.365 -21.160 1.00 81.19 115 GLN A O 1
ATOM 898 N N . LEU A 1 116 ? 9.570 -10.337 -22.091 1.00 80.75 116 LEU A N 1
ATOM 899 C CA . LEU A 1 116 ? 9.452 -9.593 -20.840 1.00 80.75 116 LEU A CA 1
ATOM 900 C C . LEU A 1 116 ? 8.054 -9.729 -20.216 1.00 80.75 116 LEU A C 1
ATOM 902 O O . LEU A 1 116 ? 7.954 -9.952 -19.014 1.00 80.75 116 LEU A O 1
ATOM 906 N N . ILE A 1 117 ? 6.978 -9.671 -21.009 1.00 83.00 117 ILE A N 1
ATOM 907 C CA . ILE A 1 117 ? 5.605 -9.916 -20.525 1.00 83.00 117 ILE A CA 1
ATOM 908 C C . ILE A 1 117 ? 5.474 -11.319 -19.934 1.00 83.00 117 ILE A C 1
ATOM 910 O O . ILE A 1 117 ? 4.972 -11.472 -18.822 1.00 83.00 117 ILE A O 1
ATOM 914 N N . VAL A 1 118 ? 5.927 -12.337 -20.670 1.00 83.56 118 VAL A N 1
ATOM 915 C CA . VAL A 1 118 ? 5.881 -13.737 -20.224 1.00 83.56 118 VAL A CA 1
ATOM 916 C C . VAL A 1 118 ? 6.669 -13.900 -18.929 1.00 83.56 118 VAL A C 1
ATOM 918 O O . VAL A 1 118 ? 6.183 -14.531 -17.992 1.00 83.56 118 VAL A O 1
ATOM 921 N N . LYS A 1 119 ? 7.847 -13.274 -18.835 1.00 84.00 119 LYS A N 1
ATOM 922 C CA . LYS A 1 119 ? 8.652 -13.328 -17.619 1.00 84.00 119 LYS A CA 1
ATOM 923 C C . LYS A 1 119 ? 7.972 -12.629 -16.448 1.00 84.00 119 LYS A C 1
ATOM 925 O O . LYS A 1 119 ? 7.940 -13.199 -15.365 1.00 84.00 119 LYS A O 1
ATOM 930 N N . LEU A 1 120 ? 7.394 -11.445 -16.649 1.00 83.56 120 LEU A N 1
ATOM 931 C CA . LEU A 1 120 ? 6.639 -10.740 -15.609 1.00 83.56 120 LEU A CA 1
ATOM 932 C C . LEU A 1 120 ? 5.475 -11.594 -15.096 1.00 83.56 120 LEU A C 1
ATOM 934 O O . LEU A 1 120 ? 5.338 -11.749 -13.887 1.00 83.56 120 LEU A O 1
ATOM 938 N N . LYS A 1 121 ? 4.700 -12.215 -15.997 1.00 82.31 121 LYS A N 1
ATOM 939 C CA . LYS A 1 121 ? 3.637 -13.161 -15.619 1.00 82.31 121 LYS A CA 1
ATOM 940 C C . LYS A 1 121 ? 4.183 -14.312 -14.778 1.00 82.31 121 LYS A C 1
ATOM 942 O O . LYS A 1 121 ? 3.654 -14.567 -13.705 1.00 82.31 121 LYS A O 1
ATOM 947 N N . GLN A 1 122 ? 5.260 -14.957 -15.231 1.00 84.06 122 GLN A N 1
ATOM 948 C CA . GLN A 1 122 ? 5.897 -16.044 -14.489 1.00 84.06 122 GLN A CA 1
ATOM 949 C C . GLN A 1 122 ? 6.297 -15.594 -13.077 1.00 84.06 122 GLN A C 1
ATOM 951 O O . GLN A 1 122 ? 6.017 -16.295 -12.112 1.00 84.06 122 GLN A O 1
ATOM 956 N N . VAL A 1 123 ? 6.916 -14.417 -12.947 1.00 81.62 123 VAL A N 1
ATOM 957 C CA . VAL A 1 123 ? 7.328 -13.883 -11.643 1.00 81.62 123 VAL A CA 1
ATOM 958 C C . VAL A 1 123 ? 6.126 -13.645 -10.727 1.00 81.62 123 VAL A C 1
ATOM 960 O O . VAL A 1 123 ? 6.217 -13.961 -9.545 1.00 81.62 123 VAL A O 1
ATOM 963 N N . PHE A 1 124 ? 5.015 -13.123 -11.256 1.00 81.50 124 PHE A N 1
ATOM 964 C CA . PHE A 1 124 ? 3.787 -12.930 -10.479 1.00 81.50 124 PHE A CA 1
ATOM 965 C C . PHE A 1 124 ? 3.146 -14.258 -10.057 1.00 81.50 124 PHE A C 1
ATOM 967 O O . PHE A 1 124 ? 2.677 -14.364 -8.932 1.00 81.50 124 PHE A O 1
ATOM 974 N N . SER A 1 125 ? 3.163 -15.280 -10.917 1.00 79.94 125 SER A N 1
ATOM 975 C CA . SER A 1 125 ? 2.614 -16.606 -10.599 1.00 79.94 125 SER A CA 1
ATOM 976 C C . SER A 1 125 ? 3.472 -17.407 -9.614 1.00 79.94 125 SER A C 1
ATOM 978 O O . SER A 1 125 ? 2.946 -18.223 -8.868 1.00 79.94 125 SER A O 1
ATOM 980 N N . GLU A 1 126 ? 4.792 -17.203 -9.597 1.00 80.06 126 GLU A N 1
ATOM 981 C CA . GLU A 1 126 ? 5.698 -17.882 -8.656 1.00 80.06 126 GLU A CA 1
ATOM 982 C C . GLU A 1 126 ? 5.526 -17.421 -7.201 1.00 80.06 126 GLU A C 1
ATOM 984 O O . GLU A 1 126 ? 5.967 -18.122 -6.293 1.00 80.06 126 GLU A O 1
ATOM 989 N N . ASP A 1 127 ? 4.943 -16.242 -6.980 1.00 75.38 127 ASP A N 1
ATOM 990 C CA . ASP A 1 127 ? 4.834 -15.610 -5.662 1.00 75.38 127 ASP A CA 1
ATOM 991 C C . ASP A 1 127 ? 3.473 -14.914 -5.491 1.00 75.38 127 ASP A C 1
ATOM 993 O O . ASP A 1 127 ? 3.370 -13.780 -5.022 1.00 75.38 127 ASP A O 1
ATOM 997 N N . GLU A 1 128 ? 2.413 -15.595 -5.926 1.00 69.81 128 GLU A N 1
ATOM 998 C CA . GLU A 1 128 ? 1.040 -15.071 -5.946 1.00 69.81 128 GLU A CA 1
ATOM 999 C C . GLU A 1 128 ? 0.524 -14.717 -4.538 1.00 69.81 128 GLU A C 1
ATOM 1001 O O . GLU A 1 128 ? -0.285 -13.802 -4.367 1.00 69.81 128 GLU A O 1
ATOM 1006 N N . GLU A 1 129 ? 1.042 -15.394 -3.506 1.00 69.00 129 GLU A N 1
ATOM 1007 C CA . GLU A 1 129 ? 0.697 -15.121 -2.109 1.00 69.00 129 GLU A CA 1
ATOM 1008 C C . GLU A 1 129 ? 1.209 -13.752 -1.632 1.00 69.00 129 GLU A C 1
ATOM 1010 O O . GLU A 1 129 ? 0.532 -13.098 -0.834 1.00 69.00 129 GLU A O 1
ATOM 1015 N N . ASN A 1 130 ? 2.364 -13.289 -2.132 1.00 70.00 130 ASN A N 1
ATOM 1016 C CA . ASN A 1 130 ? 3.001 -12.058 -1.653 1.00 70.00 130 ASN A CA 1
ATOM 1017 C C . ASN A 1 130 ? 2.981 -10.910 -2.671 1.00 70.00 130 ASN A C 1
ATOM 1019 O O . ASN A 1 130 ? 2.988 -9.743 -2.263 1.00 70.00 130 ASN A O 1
ATOM 1023 N N . ILE A 1 131 ? 2.942 -11.208 -3.976 1.00 79.19 131 ILE A N 1
ATOM 1024 C CA . ILE A 1 131 ? 2.916 -10.229 -5.068 1.00 79.19 131 ILE A CA 1
ATOM 1025 C C . ILE A 1 131 ? 1.573 -10.289 -5.785 1.00 79.19 131 ILE A C 1
ATOM 1027 O O . ILE A 1 131 ? 1.363 -11.043 -6.732 1.00 79.19 131 ILE A O 1
ATOM 1031 N N . GLN A 1 132 ? 0.682 -9.385 -5.400 1.00 79.25 132 GLN A N 1
ATOM 1032 C CA . GLN A 1 132 ? -0.598 -9.227 -6.073 1.00 79.25 132 GLN A CA 1
ATOM 1033 C C . GLN A 1 132 ? -0.493 -8.093 -7.095 1.00 79.25 132 GLN A C 1
ATOM 1035 O O . GLN A 1 132 ? -0.513 -6.907 -6.755 1.00 79.25 132 GLN A O 1
ATOM 1040 N N . CYS A 1 133 ? -0.363 -8.450 -8.371 1.00 81.38 133 CYS A N 1
ATOM 1041 C CA . CYS A 1 133 ? -0.364 -7.499 -9.477 1.00 81.38 133 CYS A CA 1
ATOM 1042 C C . CYS A 1 133 ? -1.768 -7.400 -10.076 1.00 81.38 133 CYS A C 1
ATOM 1044 O O . CYS A 1 133 ? -2.285 -8.360 -10.638 1.00 81.38 133 CYS A O 1
ATOM 1046 N N . ASN A 1 134 ? -2.383 -6.219 -9.997 1.00 71.81 134 ASN A N 1
ATOM 1047 C CA . ASN A 1 134 ? -3.729 -6.020 -10.535 1.00 71.81 134 ASN A CA 1
ATOM 1048 C C . ASN A 1 134 ? -3.697 -5.904 -12.063 1.00 71.81 134 ASN A C 1
ATOM 1050 O O . ASN A 1 134 ? -4.597 -6.365 -12.771 1.00 71.81 134 ASN A O 1
ATOM 1054 N N . THR A 1 135 ? -2.704 -5.178 -12.575 1.00 83.81 135 THR A N 1
ATOM 1055 C CA . THR A 1 135 ? -2.589 -4.789 -13.982 1.00 83.81 135 THR A CA 1
ATOM 1056 C C . THR A 1 135 ? -1.176 -4.278 -14.242 1.00 83.81 135 THR A C 1
ATOM 1058 O O . THR A 1 135 ? -0.566 -3.660 -13.373 1.00 83.81 135 THR A O 1
ATOM 1061 N N . PHE A 1 136 ? -0.684 -4.408 -15.466 1.00 87.50 136 PHE A N 1
ATOM 1062 C CA . PHE A 1 136 ? 0.425 -3.587 -15.947 1.00 87.50 136 PHE A CA 1
ATOM 1063 C C . PHE A 1 136 ? 0.127 -3.013 -17.333 1.00 87.50 136 PHE A C 1
ATOM 1065 O O . PHE A 1 136 ? -0.719 -3.511 -18.079 1.00 87.50 136 PHE A O 1
ATOM 1072 N N . LYS A 1 137 ? 0.776 -1.894 -17.650 1.00 89.12 137 LYS A N 1
ATOM 1073 C CA . LYS A 1 137 ? 0.662 -1.186 -18.928 1.00 89.12 137 LYS A CA 1
ATOM 1074 C C . LYS A 1 137 ? 2.013 -1.144 -19.608 1.00 89.12 137 LYS A C 1
ATOM 1076 O O . LYS A 1 137 ? 3.009 -0.925 -18.930 1.00 89.12 137 LYS A O 1
ATOM 1081 N N . ILE A 1 138 ? 2.025 -1.292 -20.926 1.00 86.31 138 ILE A N 1
ATOM 1082 C CA . ILE A 1 138 ? 3.239 -1.291 -21.744 1.00 86.31 138 ILE A CA 1
ATOM 1083 C C . ILE A 1 138 ? 3.065 -0.302 -22.883 1.00 86.31 138 ILE A C 1
ATOM 1085 O O . ILE A 1 138 ? 2.071 -0.363 -23.606 1.00 86.31 138 ILE A O 1
ATOM 1089 N N . ILE A 1 139 ? 4.021 0.599 -23.054 1.00 83.81 139 ILE A N 1
ATOM 1090 C CA . ILE A 1 139 ? 4.055 1.519 -24.186 1.00 83.81 139 ILE A CA 1
ATOM 1091 C C . ILE A 1 139 ? 4.346 0.738 -25.465 1.00 83.81 139 ILE A C 1
ATOM 1093 O O . ILE A 1 139 ? 5.221 -0.122 -25.501 1.00 83.81 139 ILE A O 1
ATOM 1097 N N . ARG A 1 140 ? 3.605 1.044 -26.530 1.00 78.31 140 ARG A N 1
ATOM 1098 C CA . ARG A 1 140 ? 3.785 0.419 -27.841 1.00 78.31 140 ARG A CA 1
ATOM 1099 C C . ARG A 1 140 ? 5.030 0.991 -28.528 1.00 78.31 140 ARG A C 1
ATOM 1101 O O . ARG A 1 140 ? 4.999 2.182 -28.856 1.00 78.31 140 ARG A O 1
ATOM 1108 N N . PRO A 1 141 ? 6.081 0.191 -28.792 1.00 75.25 141 PRO A N 1
ATOM 1109 C CA . PRO A 1 141 ? 7.307 0.675 -29.431 1.00 75.25 141 PRO A CA 1
ATOM 1110 C C . PRO A 1 141 ? 7.046 1.457 -30.723 1.00 75.25 141 PRO A C 1
ATOM 1112 O O . PRO A 1 141 ? 7.580 2.540 -30.927 1.00 75.25 141 PRO A O 1
ATOM 1115 N N . GLU A 1 142 ? 6.124 0.979 -31.560 1.00 72.69 142 GLU A N 1
ATOM 1116 C CA . GLU A 1 142 ? 5.781 1.578 -32.852 1.00 72.69 142 GLU A CA 1
ATOM 1117 C C . GLU A 1 142 ? 5.060 2.934 -32.755 1.00 72.69 142 GLU A C 1
ATOM 1119 O O . GLU A 1 142 ? 4.928 3.646 -33.753 1.00 72.69 142 GLU A O 1
ATOM 1124 N N . LYS A 1 143 ? 4.554 3.296 -31.569 1.00 74.69 143 LYS A N 1
ATOM 1125 C CA . LYS A 1 143 ? 3.944 4.608 -31.292 1.00 74.69 143 LYS A CA 1
ATOM 1126 C C . LYS A 1 143 ? 4.969 5.628 -30.805 1.00 74.69 143 LYS A C 1
ATOM 1128 O O . LYS A 1 143 ? 4.713 6.834 -30.844 1.00 74.69 143 LYS A O 1
ATOM 1133 N N . VAL A 1 144 ? 6.142 5.158 -30.401 1.00 72.62 144 VAL A N 1
ATOM 1134 C CA . VAL A 1 144 ? 7.271 5.981 -29.998 1.00 72.62 144 VAL A CA 1
ATOM 1135 C C . VAL A 1 144 ? 8.095 6.283 -31.249 1.00 72.62 144 VAL A C 1
ATOM 1137 O O . VAL A 1 144 ? 8.965 5.520 -31.650 1.00 72.62 144 VAL A O 1
ATOM 1140 N N . SER A 1 145 ? 7.769 7.385 -31.931 1.00 62.06 145 SER A N 1
ATOM 1141 C CA . SER A 1 145 ? 8.534 7.801 -33.113 1.00 62.06 145 SER A CA 1
ATOM 1142 C C . SER A 1 145 ? 9.944 8.248 -32.704 1.00 62.06 145 SER A C 1
ATOM 1144 O O . SER A 1 145 ? 10.040 9.172 -31.892 1.00 62.06 145 SER A O 1
ATOM 1146 N N . PRO A 1 146 ? 11.018 7.717 -33.323 1.00 57.69 146 PRO A N 1
ATOM 1147 C CA . PRO A 1 146 ? 12.388 8.200 -33.110 1.00 57.69 146 PRO A CA 1
ATOM 1148 C C . PRO A 1 146 ? 12.563 9.682 -33.473 1.00 57.69 146 PRO A C 1
ATOM 1150 O O . PRO A 1 146 ? 13.475 10.344 -33.001 1.00 57.69 146 PRO A O 1
ATOM 1153 N N . GLN A 1 147 ? 11.679 10.210 -34.326 1.00 57.50 147 GLN A N 1
ATOM 1154 C CA . GLN A 1 147 ? 11.732 11.580 -34.844 1.00 57.50 147 GLN A CA 1
ATOM 1155 C C . GLN A 1 147 ? 11.010 12.591 -33.942 1.00 57.50 147 GLN A C 1
ATOM 1157 O O . GLN A 1 147 ? 11.074 13.791 -34.191 1.00 57.50 147 GLN A O 1
ATOM 1162 N N . LYS A 1 148 ? 10.283 12.127 -32.916 1.00 58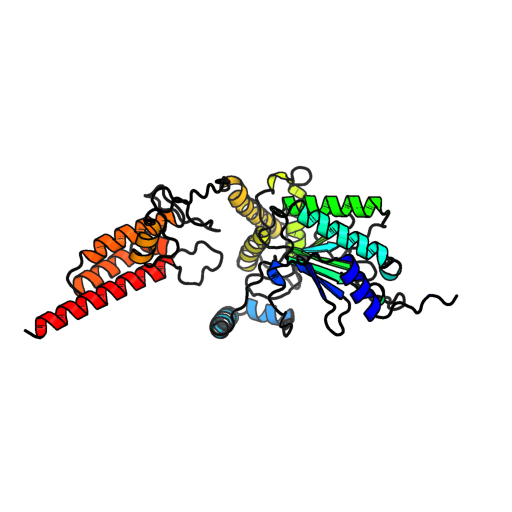.59 148 LYS A N 1
ATOM 1163 C CA . LYS A 1 148 ? 9.700 13.002 -31.895 1.00 58.59 148 LYS A CA 1
ATOM 1164 C C . LYS A 1 148 ? 10.647 13.018 -30.702 1.00 58.59 148 LYS A C 1
ATOM 1166 O O . LYS A 1 148 ? 10.476 12.228 -29.778 1.00 58.59 148 LYS A O 1
ATOM 1171 N N . GLU A 1 149 ? 11.603 13.944 -30.726 1.00 54.22 149 GLU A N 1
ATOM 1172 C CA . GLU A 1 149 ? 12.597 14.174 -29.661 1.00 54.22 149 GLU A CA 1
ATOM 1173 C C . GLU A 1 149 ? 11.981 14.376 -28.255 1.00 54.22 149 GLU A C 1
ATOM 1175 O O . GLU A 1 149 ? 12.686 14.311 -27.254 1.00 54.22 149 GLU A O 1
ATOM 1180 N N . GLU A 1 150 ? 10.659 14.549 -28.143 1.00 62.62 150 GLU A N 1
ATOM 1181 C CA . GLU A 1 150 ? 9.955 14.812 -26.883 1.00 62.62 150 GLU A CA 1
ATOM 1182 C C . GLU A 1 150 ? 9.135 13.637 -26.316 1.00 62.62 150 GLU A C 1
ATOM 1184 O O . GLU A 1 150 ? 8.437 13.812 -25.311 1.00 62.62 150 GLU A O 1
ATOM 1189 N N . ASN A 1 151 ? 9.163 12.430 -26.903 1.00 74.81 151 ASN A N 1
ATOM 1190 C CA . ASN A 1 151 ? 8.427 11.325 -26.281 1.00 74.81 151 ASN A CA 1
ATOM 1191 C C . ASN A 1 151 ? 9.150 10.848 -25.010 1.00 74.81 151 ASN A C 1
ATOM 1193 O O . ASN A 1 151 ? 10.152 10.138 -25.068 1.00 74.81 151 ASN A O 1
ATOM 1197 N N . ARG A 1 152 ? 8.600 11.199 -23.840 1.00 77.38 152 ARG A N 1
ATOM 1198 C CA . ARG A 1 152 ? 9.137 10.786 -22.532 1.00 77.38 152 ARG A CA 1
ATOM 1199 C C . ARG A 1 152 ? 9.297 9.266 -22.396 1.00 77.38 152 ARG A C 1
ATOM 1201 O O . ARG A 1 152 ? 10.135 8.812 -21.626 1.00 77.38 152 ARG A O 1
ATOM 1208 N N . PHE A 1 153 ? 8.517 8.494 -23.151 1.00 82.88 153 PHE A N 1
ATOM 1209 C CA . PHE A 1 153 ? 8.546 7.039 -23.129 1.00 82.88 153 PHE A CA 1
ATOM 1210 C C . PHE A 1 153 ? 9.608 6.418 -24.043 1.00 82.88 153 PHE A C 1
ATOM 1212 O O . PHE A 1 153 ? 9.707 5.198 -24.109 1.00 82.88 153 PHE A O 1
ATOM 1219 N N . SER A 1 154 ? 10.412 7.216 -24.752 1.00 81.19 154 SER A N 1
ATOM 1220 C CA . SER A 1 154 ? 11.506 6.683 -25.575 1.00 81.19 154 SER A CA 1
ATOM 1221 C C . SER A 1 154 ? 12.561 5.973 -24.738 1.00 81.19 154 SER A C 1
ATOM 1223 O O . SER A 1 154 ? 13.007 4.895 -25.117 1.00 81.19 154 SER A O 1
ATOM 1225 N N . ASN A 1 155 ? 12.882 6.537 -23.571 1.00 81.75 155 ASN A N 1
ATOM 1226 C CA . ASN A 1 155 ? 13.972 6.057 -22.719 1.00 81.75 155 ASN A CA 1
ATOM 1227 C C . ASN A 1 155 ? 13.560 5.802 -21.263 1.00 81.75 155 ASN A C 1
ATOM 1229 O O . ASN A 1 155 ? 14.399 5.420 -20.456 1.00 81.75 155 ASN A O 1
ATOM 1233 N N . THR A 1 156 ? 12.300 6.055 -20.894 1.00 85.25 156 THR A N 1
ATOM 1234 C CA . THR A 1 156 ? 11.831 5.912 -19.509 1.00 85.25 156 THR A CA 1
ATOM 1235 C C . THR A 1 156 ? 10.378 5.438 -19.425 1.00 85.25 156 THR A C 1
ATOM 1237 O O . THR A 1 156 ? 9.599 5.666 -20.345 1.00 85.25 156 THR A O 1
ATOM 1240 N N . ASP A 1 157 ? 9.992 4.821 -18.310 1.00 86.88 157 ASP A N 1
ATOM 1241 C CA . ASP A 1 157 ? 8.607 4.494 -17.926 1.00 86.88 157 ASP A CA 1
ATOM 1242 C C . ASP A 1 157 ? 7.819 3.650 -18.950 1.00 86.88 157 ASP A C 1
ATOM 1244 O O . ASP A 1 157 ? 6.596 3.788 -19.073 1.00 86.88 157 ASP A O 1
ATOM 1248 N N . GLN A 1 158 ? 8.484 2.781 -19.714 1.00 88.69 158 GLN A N 1
ATOM 1249 C CA . GLN A 1 158 ? 7.815 2.023 -20.773 1.00 88.69 158 GLN A CA 1
ATOM 1250 C C . GLN A 1 158 ? 6.872 0.951 -20.260 1.00 88.69 158 GLN A C 1
ATOM 1252 O O . GLN A 1 158 ? 5.911 0.610 -20.951 1.00 88.69 158 GLN A O 1
ATOM 1257 N N . ILE A 1 159 ? 7.115 0.433 -19.059 1.00 90.00 159 ILE A N 1
ATOM 1258 C CA . ILE A 1 159 ? 6.176 -0.459 -18.387 1.00 90.00 159 ILE A CA 1
ATOM 1259 C C . ILE A 1 159 ? 5.790 0.167 -17.062 1.00 90.00 159 ILE A C 1
ATOM 1261 O O . ILE A 1 159 ? 6.650 0.599 -16.306 1.00 90.00 159 ILE A O 1
ATOM 1265 N N . THR A 1 160 ? 4.494 0.208 -16.772 1.00 91.75 160 THR A N 1
ATOM 1266 C CA . THR A 1 160 ? 3.971 0.607 -15.462 1.00 91.75 160 THR A CA 1
ATOM 1267 C C . THR A 1 160 ? 3.252 -0.571 -14.828 1.00 91.75 160 THR A C 1
ATOM 1269 O O . THR A 1 160 ? 2.295 -1.083 -15.411 1.00 91.75 160 THR A O 1
ATOM 1272 N N . ILE A 1 161 ? 3.681 -0.978 -13.638 1.00 92.50 161 ILE A N 1
ATOM 1273 C CA . ILE A 1 161 ? 3.084 -2.073 -12.869 1.00 92.50 161 ILE A CA 1
ATOM 1274 C C . ILE A 1 161 ? 2.204 -1.477 -11.768 1.00 92.50 161 ILE A C 1
ATOM 1276 O O . ILE A 1 161 ? 2.662 -0.667 -10.959 1.00 92.50 161 ILE A O 1
ATOM 1280 N N . PHE A 1 162 ? 0.936 -1.890 -11.743 1.00 91.31 162 PHE A N 1
ATOM 1281 C CA . PHE A 1 162 ? -0.047 -1.502 -10.737 1.00 91.31 162 PHE A CA 1
ATOM 1282 C C . PHE A 1 162 ? -0.185 -2.636 -9.727 1.00 91.31 162 PHE A C 1
ATOM 1284 O O . PHE A 1 162 ? -0.804 -3.669 -9.996 1.00 91.31 162 PHE A O 1
ATOM 1291 N N . LEU A 1 163 ? 0.400 -2.421 -8.556 1.00 91.25 163 LEU A N 1
ATOM 1292 C CA . LEU A 1 163 ? 0.388 -3.386 -7.470 1.00 91.25 163 LEU A CA 1
ATOM 1293 C C . LEU A 1 163 ? -0.873 -3.229 -6.629 1.00 91.25 163 LEU A C 1
ATOM 1295 O O . LEU A 1 163 ? -1.413 -2.132 -6.473 1.00 91.25 163 LEU A O 1
ATOM 1299 N N . ASN A 1 164 ? -1.325 -4.331 -6.051 1.00 90.56 164 ASN A N 1
ATOM 1300 C CA . ASN A 1 164 ? -2.310 -4.323 -4.990 1.00 90.56 164 ASN A CA 1
ATOM 1301 C C . ASN A 1 164 ? -1.675 -3.744 -3.720 1.00 90.56 164 ASN A C 1
ATOM 1303 O O . ASN A 1 164 ? -0.530 -4.051 -3.382 1.00 90.56 164 ASN A O 1
ATOM 1307 N N . LYS A 1 165 ? -2.434 -2.936 -2.988 1.00 91.00 165 LYS A N 1
ATOM 1308 C CA . LYS A 1 165 ? -1.992 -2.265 -1.764 1.00 91.00 165 LYS A CA 1
ATOM 1309 C C . LYS A 1 165 ? -1.642 -3.213 -0.607 1.00 91.00 165 LYS A C 1
ATOM 1311 O O . LYS A 1 165 ? -1.023 -2.768 0.356 1.00 91.00 165 LYS A O 1
ATOM 1316 N N . TYR A 1 166 ? -2.030 -4.487 -0.685 1.00 90.31 166 TYR A N 1
ATOM 1317 C CA . TYR A 1 166 ? -1.676 -5.526 0.289 1.00 90.31 166 TYR A CA 1
ATOM 1318 C C . TYR A 1 166 ? -0.346 -6.233 -0.013 1.00 90.31 166 TYR A C 1
ATOM 1320 O O . TYR A 1 166 ? 0.167 -6.919 0.865 1.00 90.31 166 TYR A O 1
ATOM 1328 N N . THR A 1 167 ? 0.239 -6.017 -1.197 1.00 90.50 167 THR A N 1
ATOM 1329 C CA . THR A 1 167 ? 1.593 -6.489 -1.542 1.00 90.50 167 THR A CA 1
ATOM 1330 C C . THR A 1 167 ? 2.597 -5.978 -0.513 1.00 90.50 167 THR A C 1
ATOM 1332 O O . THR A 1 167 ? 2.570 -4.789 -0.180 1.00 90.50 167 THR A O 1
ATOM 1335 N N . SER A 1 168 ? 3.485 -6.839 -0.011 1.00 92.12 168 SER A N 1
ATOM 1336 C CA . SER A 1 168 ? 4.508 -6.407 0.946 1.00 92.12 168 SER A CA 1
ATOM 1337 C C . SER A 1 168 ? 5.654 -5.655 0.268 1.00 92.12 168 SER A C 1
ATOM 1339 O O . SER A 1 168 ? 5.982 -5.883 -0.897 1.00 92.12 168 SER A O 1
ATOM 1341 N N . ILE A 1 169 ? 6.306 -4.751 1.002 1.00 93.81 169 ILE A N 1
ATOM 1342 C CA . ILE A 1 169 ? 7.469 -4.011 0.495 1.00 93.81 169 ILE A CA 1
ATOM 1343 C C . ILE A 1 169 ? 8.624 -4.972 0.169 1.00 93.81 169 ILE A C 1
ATOM 1345 O O . ILE A 1 169 ? 9.333 -4.773 -0.815 1.00 93.81 169 ILE A O 1
ATOM 1349 N N . TYR A 1 170 ? 8.797 -6.040 0.950 1.00 92.69 170 TYR A N 1
ATOM 1350 C CA . TYR A 1 170 ? 9.796 -7.066 0.649 1.00 92.69 170 TYR A CA 1
ATOM 1351 C C . TYR A 1 170 ? 9.510 -7.791 -0.671 1.00 92.69 170 TYR A C 1
ATOM 1353 O O . TYR A 1 170 ? 10.416 -7.964 -1.485 1.00 92.69 170 TYR A O 1
ATOM 1361 N N . ALA A 1 171 ? 8.250 -8.147 -0.926 1.00 91.38 171 ALA A N 1
ATOM 1362 C CA . ALA A 1 171 ? 7.847 -8.801 -2.167 1.00 91.38 171 ALA A CA 1
ATOM 1363 C C . ALA A 1 171 ? 8.139 -7.920 -3.398 1.00 91.38 171 ALA A C 1
ATOM 1365 O O . ALA A 1 171 ? 8.579 -8.409 -4.438 1.00 91.38 171 ALA A O 1
ATOM 1366 N N . ILE A 1 172 ? 8.010 -6.595 -3.263 1.00 93.56 172 ILE A N 1
ATOM 1367 C CA . ILE A 1 172 ? 8.431 -5.637 -4.300 1.00 93.56 172 ILE A CA 1
ATOM 1368 C C . ILE A 1 172 ? 9.928 -5.704 -4.543 1.00 93.56 172 ILE A C 1
ATOM 1370 O O . ILE A 1 172 ? 10.357 -5.674 -5.694 1.00 93.56 172 ILE A O 1
ATOM 1374 N N . HIS A 1 173 ? 10.729 -5.787 -3.485 1.00 93.50 173 HIS A N 1
ATOM 1375 C CA . HIS A 1 173 ? 12.171 -5.905 -3.633 1.00 93.50 173 HIS A CA 1
ATOM 1376 C C . HIS A 1 173 ? 12.548 -7.190 -4.391 1.00 93.50 173 HIS A C 1
ATOM 1378 O O . HIS A 1 173 ? 13.326 -7.131 -5.345 1.00 93.50 173 HIS A O 1
ATOM 1384 N N . LEU A 1 174 ? 11.925 -8.327 -4.055 1.00 91.31 174 LEU A N 1
ATOM 1385 C CA . LEU A 1 174 ? 12.107 -9.593 -4.777 1.00 91.31 174 LEU A CA 1
ATOM 1386 C C . LEU A 1 174 ? 11.699 -9.487 -6.253 1.00 91.31 174 LEU A C 1
ATOM 1388 O O . LEU A 1 174 ? 12.465 -9.886 -7.132 1.00 91.31 174 LEU A O 1
ATOM 1392 N N . LEU A 1 175 ? 10.533 -8.898 -6.534 1.00 91.62 175 LEU A N 1
ATOM 1393 C CA . LEU A 1 175 ? 10.063 -8.621 -7.894 1.00 91.62 175 LEU A CA 1
ATOM 1394 C C . LEU A 1 175 ? 11.088 -7.800 -8.683 1.00 91.62 175 LEU A C 1
ATOM 1396 O O . LEU A 1 175 ? 11.453 -8.158 -9.802 1.00 91.62 175 LEU A O 1
ATOM 1400 N N . CYS A 1 176 ? 11.565 -6.705 -8.092 1.00 93.31 176 CYS A N 1
ATOM 1401 C CA . CYS A 1 176 ? 12.520 -5.805 -8.724 1.00 93.31 176 CYS A CA 1
ATOM 1402 C C . CYS A 1 176 ? 13.838 -6.523 -9.034 1.00 93.31 176 CYS A C 1
ATOM 1404 O O . CYS A 1 176 ? 14.375 -6.341 -10.126 1.00 93.31 176 CYS A O 1
ATOM 1406 N N . ASN A 1 177 ? 14.331 -7.372 -8.128 1.00 92.25 177 ASN A N 1
ATOM 1407 C CA . ASN A 1 177 ? 15.541 -8.164 -8.352 1.00 92.25 177 ASN A CA 1
ATOM 1408 C C . ASN A 1 177 ? 15.359 -9.171 -9.493 1.00 92.25 177 ASN A C 1
ATOM 1410 O O . ASN A 1 177 ? 16.192 -9.205 -10.396 1.00 92.25 177 ASN A O 1
ATOM 1414 N N . LYS A 1 178 ? 14.236 -9.902 -9.528 1.00 90.69 178 LYS A N 1
ATOM 1415 C CA . LYS A 1 178 ? 13.922 -10.835 -10.625 1.00 90.69 178 LYS A CA 1
ATOM 1416 C C . LYS A 1 178 ? 13.835 -10.122 -11.983 1.00 90.69 178 LYS A C 1
ATOM 1418 O O . LYS A 1 178 ? 14.344 -10.633 -12.980 1.00 90.69 178 LYS A O 1
ATOM 1423 N N . ILE A 1 179 ? 13.230 -8.929 -12.031 1.00 90.56 179 ILE A N 1
ATOM 1424 C CA . ILE A 1 179 ? 13.199 -8.087 -13.242 1.00 90.56 179 ILE A CA 1
ATOM 1425 C C . ILE A 1 179 ? 14.620 -7.684 -13.648 1.00 90.56 179 ILE A C 1
ATOM 1427 O O . ILE A 1 179 ? 14.986 -7.794 -14.816 1.00 90.56 179 ILE A O 1
ATOM 1431 N N . ASN A 1 180 ? 15.427 -7.232 -12.689 1.00 92.38 180 ASN A N 1
ATOM 1432 C CA . ASN A 1 180 ? 16.788 -6.778 -12.941 1.00 92.38 180 ASN A CA 1
ATOM 1433 C C . ASN A 1 180 ? 17.692 -7.892 -13.481 1.00 92.38 180 ASN A C 1
ATOM 1435 O O . ASN A 1 180 ? 18.393 -7.682 -14.467 1.00 92.38 180 ASN A O 1
ATOM 1439 N N . GLU A 1 181 ? 17.659 -9.072 -12.862 1.00 91.50 181 GLU A N 1
ATOM 1440 C CA . GLU A 1 181 ? 18.415 -10.250 -13.300 1.00 91.50 181 GLU A CA 1
ATOM 1441 C C . GLU A 1 181 ? 18.030 -10.673 -14.717 1.00 91.50 181 GLU A C 1
ATOM 1443 O O . GLU A 1 181 ? 18.906 -10.923 -15.547 1.00 91.50 181 GLU A O 1
ATOM 1448 N N . PHE A 1 182 ? 16.729 -10.693 -15.017 1.00 88.19 182 PHE A N 1
ATOM 1449 C CA . PHE A 1 182 ? 16.237 -11.007 -16.354 1.00 88.19 182 PHE A CA 1
ATOM 1450 C C . PHE A 1 182 ? 16.745 -10.005 -17.397 1.00 88.19 182 PHE A C 1
ATOM 1452 O O . PHE A 1 182 ? 17.347 -10.403 -18.392 1.00 88.19 182 PHE A O 1
ATOM 1459 N N . LEU A 1 183 ? 16.559 -8.704 -17.158 1.00 88.75 183 LEU A N 1
ATOM 1460 C CA . LEU A 1 183 ? 16.954 -7.666 -18.113 1.00 88.75 183 LEU A CA 1
ATOM 1461 C C . LEU A 1 183 ? 18.477 -7.594 -18.307 1.00 88.75 183 LEU A C 1
ATOM 1463 O O . LEU A 1 183 ? 18.943 -7.348 -19.421 1.00 88.75 183 LEU A O 1
ATOM 1467 N N . LEU A 1 184 ? 19.256 -7.868 -17.256 1.00 90.31 184 LEU A N 1
ATOM 1468 C CA . LEU A 1 184 ? 20.707 -8.042 -17.357 1.00 90.31 184 LEU A CA 1
ATOM 1469 C C . LEU A 1 184 ? 21.087 -9.251 -18.218 1.00 90.31 184 LEU A C 1
ATOM 1471 O O . LEU A 1 184 ? 21.986 -9.141 -19.054 1.00 90.31 184 LEU A O 1
ATOM 1475 N N . GLY A 1 185 ? 20.412 -10.389 -18.033 1.00 89.19 185 GLY A N 1
ATOM 1476 C CA . GLY A 1 185 ? 20.630 -11.604 -18.824 1.00 89.19 185 GLY A CA 1
ATOM 1477 C C . GLY A 1 185 ? 20.353 -11.395 -20.315 1.00 89.19 185 GLY A C 1
ATOM 1478 O O . GLY A 1 185 ? 21.130 -11.843 -21.159 1.00 89.19 185 GLY A O 1
ATOM 1479 N N . GLU A 1 186 ? 19.316 -10.617 -20.626 1.00 85.00 186 GLU A N 1
ATOM 1480 C CA . GLU A 1 186 ? 18.954 -10.194 -21.986 1.00 85.00 186 GLU A CA 1
ATOM 1481 C C . GLU A 1 186 ? 19.830 -9.043 -22.527 1.00 85.00 186 GLU A C 1
ATOM 1483 O O . GLU A 1 186 ? 19.655 -8.598 -23.661 1.00 85.00 186 GLU A O 1
ATOM 1488 N N . LYS A 1 187 ? 20.817 -8.576 -21.746 1.00 86.12 187 LYS A N 1
ATOM 1489 C CA . LYS A 1 187 ? 21.781 -7.521 -22.111 1.00 86.12 187 LYS A CA 1
ATOM 1490 C C . LYS A 1 187 ? 21.133 -6.178 -22.460 1.00 86.12 187 LYS A C 1
ATOM 1492 O O . LYS A 1 187 ? 21.660 -5.427 -23.288 1.00 86.12 187 LYS A O 1
ATOM 1497 N N . PHE A 1 188 ? 20.020 -5.841 -21.813 1.00 83.75 188 PHE A N 1
ATOM 1498 C CA . PHE A 1 188 ? 19.450 -4.503 -21.924 1.00 83.75 188 PHE A CA 1
ATOM 1499 C C . PHE A 1 188 ? 20.385 -3.450 -21.322 1.00 83.75 188 PHE A C 1
ATOM 1501 O O . PHE A 1 188 ? 21.082 -3.691 -20.337 1.00 83.75 188 PHE A O 1
ATOM 1508 N N . LYS A 1 189 ? 20.400 -2.255 -21.921 1.00 79.19 189 LYS A N 1
ATOM 1509 C CA . LYS A 1 189 ? 21.158 -1.114 -21.397 1.00 79.19 189 LYS A CA 1
ATOM 1510 C C . LYS A 1 189 ? 20.352 -0.396 -20.319 1.00 79.19 189 LYS A C 1
ATOM 1512 O O . LYS A 1 189 ? 19.165 -0.142 -20.512 1.00 79.19 189 LYS A O 1
ATOM 1517 N N . ASN A 1 190 ? 21.030 -0.019 -19.237 1.00 72.81 190 ASN A N 1
ATOM 1518 C CA . ASN A 1 190 ? 20.444 0.704 -18.108 1.00 72.81 190 ASN A CA 1
ATOM 1519 C C . ASN A 1 190 ? 19.759 1.994 -18.530 1.00 72.81 190 ASN A C 1
ATOM 1521 O O . ASN A 1 190 ? 20.359 2.819 -19.220 1.00 72.81 190 ASN A O 1
ATOM 1525 N N . ALA A 1 191 ? 18.561 2.203 -18.004 1.00 65.88 191 ALA A N 1
ATOM 1526 C CA . ALA A 1 191 ? 17.825 3.439 -18.147 1.00 65.88 191 ALA A CA 1
ATOM 1527 C C . ALA A 1 191 ? 17.081 3.672 -16.837 1.00 65.88 191 ALA A C 1
ATOM 1529 O O . ALA A 1 191 ? 16.144 2.948 -16.537 1.00 65.88 191 ALA A O 1
ATOM 1530 N N . ILE A 1 192 ? 17.485 4.659 -16.041 1.00 70.12 192 ILE A N 1
ATOM 1531 C CA . ILE A 1 192 ? 16.593 5.200 -15.014 1.00 70.12 192 ILE A CA 1
ATOM 1532 C C . ILE A 1 192 ? 16.325 6.646 -15.375 1.00 70.12 192 ILE A C 1
ATOM 1534 O O . ILE A 1 192 ? 17.240 7.415 -15.678 1.00 70.12 192 ILE A O 1
ATOM 1538 N N . ASN A 1 193 ? 15.054 7.015 -15.314 1.00 68.00 193 ASN A N 1
ATOM 1539 C CA . ASN A 1 193 ? 14.634 8.395 -15.407 1.00 68.00 193 ASN A CA 1
ATOM 1540 C C . ASN A 1 193 ? 15.193 9.214 -14.237 1.00 68.00 193 ASN A C 1
ATOM 1542 O O . ASN A 1 193 ? 14.928 8.898 -13.082 1.00 68.00 193 ASN A O 1
ATOM 1546 N N . SER A 1 194 ? 15.859 10.338 -14.503 1.00 64.56 194 SER A N 1
ATOM 1547 C CA . SER A 1 194 ? 16.265 11.278 -13.442 1.00 64.56 194 SER A CA 1
ATOM 1548 C C . SER A 1 194 ? 15.076 11.933 -12.712 1.00 64.56 194 SER A C 1
ATOM 1550 O O . SER A 1 194 ? 15.245 12.596 -11.679 1.00 64.56 194 SER A O 1
ATOM 1552 N N . LYS A 1 195 ? 13.858 11.782 -13.250 1.00 73.38 195 LYS A N 1
ATOM 1553 C CA . LYS A 1 195 ? 12.631 12.323 -12.659 1.00 73.38 195 LYS A CA 1
ATOM 1554 C C . LYS A 1 195 ? 12.086 11.469 -11.521 1.00 73.38 195 LYS A C 1
ATOM 1556 O O . LYS A 1 195 ? 11.576 12.059 -10.573 1.00 73.38 195 LYS A O 1
ATOM 1561 N N . ASP A 1 196 ? 12.228 10.146 -11.572 1.00 80.69 196 ASP A N 1
ATOM 1562 C CA . ASP A 1 196 ? 11.761 9.297 -10.476 1.00 80.69 196 ASP A CA 1
ATOM 1563 C C . ASP A 1 196 ? 12.704 9.401 -9.286 1.00 80.69 196 ASP A C 1
ATOM 1565 O O . ASP A 1 196 ? 13.922 9.271 -9.412 1.00 80.69 196 ASP A O 1
ATOM 1569 N N . LYS A 1 197 ? 12.133 9.671 -8.111 1.00 90.62 197 LYS A N 1
ATOM 1570 C CA . LYS A 1 197 ? 12.918 9.875 -6.887 1.00 90.62 197 LYS A CA 1
ATOM 1571 C C . LYS A 1 197 ? 13.124 8.586 -6.096 1.00 90.62 197 LYS A C 1
ATOM 1573 O O . LYS A 1 197 ? 14.019 8.547 -5.256 1.00 90.62 197 LYS A O 1
ATOM 1578 N N . ILE A 1 198 ? 12.355 7.535 -6.397 1.00 94.44 198 ILE A N 1
ATOM 1579 C CA . ILE A 1 198 ? 12.524 6.196 -5.826 1.00 94.44 198 ILE A CA 1
ATOM 1580 C C . ILE A 1 198 ? 13.202 5.312 -6.869 1.00 94.44 198 ILE A C 1
ATOM 1582 O O . ILE A 1 198 ? 12.600 4.945 -7.878 1.00 94.44 198 ILE A O 1
ATOM 1586 N N . THR A 1 199 ? 14.461 4.968 -6.618 1.00 93.44 199 THR A N 1
ATOM 1587 C CA . THR A 1 199 ? 15.236 4.042 -7.451 1.00 93.44 199 THR A CA 1
ATOM 1588 C C . THR A 1 199 ? 15.368 2.716 -6.718 1.00 93.44 199 THR A C 1
ATOM 1590 O O . THR A 1 199 ? 15.963 2.673 -5.644 1.00 93.44 199 THR A O 1
ATOM 1593 N N . LEU A 1 200 ? 14.825 1.640 -7.291 1.00 94.50 200 LEU A N 1
ATOM 1594 C CA . LEU A 1 200 ? 14.879 0.304 -6.689 1.00 94.50 200 LEU A CA 1
ATOM 1595 C C . LEU A 1 200 ? 16.039 -0.518 -7.261 1.00 94.50 200 LEU A C 1
ATOM 1597 O O . LEU A 1 200 ? 16.697 -1.248 -6.527 1.00 94.50 200 LEU A O 1
ATOM 1601 N N . ASN A 1 201 ? 16.317 -0.373 -8.559 1.00 93.56 201 ASN A N 1
ATOM 1602 C CA . ASN A 1 201 ? 17.521 -0.872 -9.228 1.00 93.56 201 ASN A CA 1
ATOM 1603 C C . ASN A 1 201 ? 17.740 -0.117 -10.555 1.00 93.56 201 ASN A C 1
ATOM 1605 O O . ASN A 1 201 ? 17.073 0.877 -10.816 1.00 93.56 201 ASN A O 1
ATOM 1609 N N . GLN A 1 202 ? 18.658 -0.587 -11.404 1.00 92.06 202 GLN A N 1
ATOM 1610 C CA . GLN A 1 202 ? 19.046 0.085 -12.655 1.00 92.06 202 GLN A CA 1
ATOM 1611 C C . GLN A 1 202 ? 17.985 0.117 -13.775 1.00 92.06 202 GLN A C 1
ATOM 1613 O O . GLN A 1 202 ? 18.183 0.826 -14.762 1.00 92.06 202 GLN A O 1
ATOM 1618 N N . PHE A 1 203 ? 16.897 -0.645 -13.639 1.00 92.94 203 PHE A N 1
ATOM 1619 C CA . PHE A 1 203 ? 15.778 -0.671 -14.587 1.00 92.94 203 PHE A CA 1
ATOM 1620 C C . PHE A 1 203 ? 14.446 -0.288 -13.946 1.00 92.94 203 PHE A C 1
ATOM 1622 O O . PHE A 1 203 ? 13.526 0.102 -14.660 1.00 92.94 203 PHE A O 1
ATOM 1629 N N . VAL A 1 204 ? 14.314 -0.438 -12.625 1.00 94.00 204 VAL A N 1
ATOM 1630 C CA . VAL A 1 204 ? 13.049 -0.270 -11.910 1.00 94.00 204 VAL A CA 1
ATOM 1631 C C . VAL A 1 204 ? 13.106 0.934 -10.980 1.00 94.00 204 VAL A C 1
ATOM 1633 O O . VAL A 1 204 ? 13.901 0.990 -10.036 1.00 94.00 204 VAL A O 1
ATOM 1636 N N . SER A 1 205 ? 12.199 1.869 -11.223 1.00 95.38 205 SER A N 1
ATOM 1637 C CA . SER A 1 205 ? 11.879 2.992 -10.350 1.00 95.38 205 SER A CA 1
ATOM 1638 C C . SER A 1 205 ? 10.454 2.860 -9.811 1.00 95.38 205 SER A C 1
ATOM 1640 O O . SER A 1 205 ? 9.684 1.987 -10.224 1.00 95.38 205 SER A O 1
ATOM 1642 N N . ALA A 1 206 ? 10.093 3.712 -8.856 1.00 94.94 206 ALA A N 1
ATOM 1643 C CA . ALA A 1 206 ? 8.732 3.796 -8.348 1.00 94.94 206 ALA A CA 1
ATOM 1644 C C . ALA A 1 206 ? 8.270 5.246 -8.199 1.00 94.94 206 ALA A C 1
ATOM 1646 O O . ALA A 1 206 ? 9.083 6.167 -8.089 1.00 94.94 206 ALA A O 1
ATOM 1647 N N . ARG A 1 207 ? 6.949 5.426 -8.175 1.00 93.06 207 ARG A N 1
ATOM 1648 C CA . ARG A 1 207 ? 6.306 6.721 -7.955 1.00 93.06 207 ARG A CA 1
ATOM 1649 C C . ARG A 1 207 ? 5.045 6.574 -7.118 1.00 93.06 207 ARG A C 1
ATOM 1651 O O . ARG A 1 207 ? 4.229 5.687 -7.377 1.00 93.06 207 ARG A O 1
ATOM 1658 N N . PHE A 1 208 ? 4.878 7.455 -6.138 1.00 93.06 208 PHE A N 1
ATOM 1659 C CA . PHE A 1 208 ? 3.649 7.615 -5.377 1.00 93.06 208 PHE A CA 1
ATOM 1660 C C . PHE A 1 208 ? 2.808 8.722 -6.014 1.00 93.06 208 PHE A C 1
ATOM 1662 O O . PHE A 1 208 ? 3.122 9.905 -5.888 1.00 93.06 208 PHE A O 1
ATOM 1669 N N . ASP A 1 209 ? 1.748 8.350 -6.732 1.00 85.88 209 ASP A N 1
ATOM 1670 C CA . ASP A 1 209 ? 1.070 9.284 -7.643 1.00 85.88 209 ASP A CA 1
ATOM 1671 C C . ASP A 1 209 ? -0.433 9.475 -7.386 1.00 85.88 209 ASP A C 1
ATOM 1673 O O . ASP A 1 209 ? -1.139 10.111 -8.171 1.00 85.88 209 ASP A O 1
ATOM 1677 N N . THR A 1 210 ? -0.942 8.907 -6.292 1.00 83.38 210 THR A N 1
ATOM 1678 C CA . THR A 1 210 ? -2.361 8.968 -5.934 1.00 83.38 210 THR A CA 1
ATOM 1679 C C . THR A 1 210 ? -2.517 9.359 -4.471 1.00 83.38 210 THR A C 1
ATOM 1681 O O . THR A 1 210 ? -2.048 8.651 -3.582 1.00 83.38 210 THR A O 1
ATOM 1684 N N . ASP A 1 211 ? -3.213 10.462 -4.210 1.00 81.56 211 ASP A N 1
ATOM 1685 C CA . ASP A 1 211 ? -3.593 10.889 -2.866 1.00 81.56 211 ASP A CA 1
ATOM 1686 C C . ASP A 1 211 ? -4.799 10.068 -2.384 1.00 81.56 211 ASP A C 1
ATOM 1688 O O . ASP A 1 211 ? -5.909 10.252 -2.897 1.00 81.56 211 ASP A O 1
ATOM 1692 N N . PRO A 1 212 ? -4.621 9.173 -1.396 1.00 75.56 212 PRO A N 1
ATOM 1693 C CA . PRO A 1 212 ? -5.696 8.313 -0.913 1.00 75.56 212 PRO A CA 1
ATOM 1694 C C . PRO A 1 212 ? -6.768 9.081 -0.120 1.00 75.56 212 PRO A C 1
ATOM 1696 O O . PRO A 1 212 ? -7.893 8.599 0.009 1.00 75.56 212 PRO A O 1
ATOM 1699 N N . VAL A 1 213 ? -6.442 10.261 0.422 1.00 74.62 213 VAL A N 1
ATOM 1700 C CA . VAL A 1 213 ? -7.354 11.076 1.239 1.00 74.62 213 VAL A CA 1
ATOM 1701 C C . VAL A 1 213 ? -8.299 11.853 0.336 1.00 74.62 213 VAL A C 1
ATOM 1703 O O . VAL A 1 213 ? -9.511 11.835 0.546 1.00 74.62 213 VAL A O 1
ATOM 1706 N N . ASN A 1 214 ? -7.748 12.516 -0.680 1.00 75.12 214 ASN A N 1
ATOM 1707 C CA . ASN A 1 214 ? -8.535 13.349 -1.583 1.00 75.12 214 ASN A CA 1
ATOM 1708 C C . ASN A 1 214 ? -8.985 12.606 -2.855 1.00 75.12 214 ASN A C 1
ATOM 1710 O O . ASN A 1 214 ? -9.847 13.109 -3.567 1.00 75.12 214 ASN A O 1
ATOM 1714 N N . GLN A 1 215 ? -8.469 11.397 -3.106 1.00 77.44 215 GLN A N 1
ATOM 1715 C CA . GLN A 1 215 ? -8.758 10.560 -4.282 1.00 77.44 215 GLN A CA 1
ATOM 1716 C C . GLN A 1 215 ? -8.365 11.207 -5.619 1.00 77.44 215 GLN A C 1
ATOM 1718 O O . GLN A 1 215 ? -9.021 10.995 -6.643 1.00 77.44 215 GLN A O 1
ATOM 1723 N N . PHE A 1 216 ? -7.279 11.984 -5.625 1.00 79.38 216 PHE A N 1
ATOM 1724 C CA . PHE A 1 216 ? -6.762 12.629 -6.831 1.00 79.38 216 PHE A CA 1
ATOM 1725 C C . PHE A 1 216 ? -5.381 12.108 -7.210 1.00 79.38 216 PHE A C 1
ATOM 1727 O O . PHE A 1 216 ? -4.585 11.705 -6.365 1.00 79.38 216 PHE A O 1
ATOM 1734 N N . TYR A 1 217 ? -5.106 12.147 -8.510 1.00 80.38 217 TYR A N 1
ATOM 1735 C CA . TYR A 1 217 ? -3.777 11.914 -9.053 1.00 80.38 217 TYR A CA 1
ATOM 1736 C C . TYR A 1 217 ? -2.921 13.173 -8.879 1.00 80.38 217 TYR A C 1
ATOM 1738 O O . TYR A 1 217 ? -3.371 14.273 -9.210 1.00 80.38 217 TYR A O 1
ATOM 1746 N N . GLY A 1 218 ? -1.683 13.014 -8.422 1.00 82.75 218 GLY A N 1
ATOM 1747 C CA . GLY A 1 218 ? -0.735 14.110 -8.244 1.00 82.75 218 GLY A CA 1
ATOM 1748 C C . GLY A 1 218 ? 0.698 13.598 -8.159 1.00 82.75 218 GLY A C 1
ATOM 1749 O O . GLY A 1 218 ? 0.917 12.447 -7.811 1.00 82.75 218 GLY A O 1
ATOM 1750 N N . ASN A 1 219 ? 1.679 14.441 -8.483 1.00 83.19 219 ASN A N 1
ATOM 1751 C CA . ASN A 1 219 ? 3.086 14.108 -8.253 1.00 83.19 219 ASN A CA 1
ATOM 1752 C C . ASN A 1 219 ? 3.495 14.636 -6.876 1.00 83.19 219 ASN A C 1
ATOM 1754 O O . ASN A 1 219 ? 3.363 15.835 -6.613 1.00 83.19 219 ASN A O 1
ATOM 1758 N N . TYR A 1 220 ? 4.000 13.753 -6.018 1.00 89.69 220 TYR A N 1
ATOM 1759 C CA . TYR A 1 220 ? 4.391 14.077 -4.649 1.00 89.69 220 TYR A CA 1
ATOM 1760 C C . TYR A 1 220 ? 5.894 13.864 -4.458 1.00 89.69 220 TYR A C 1
ATOM 1762 O O . TYR A 1 220 ? 6.306 13.062 -3.626 1.00 89.69 220 TYR A O 1
ATOM 1770 N N . ASP A 1 221 ? 6.716 14.605 -5.211 1.00 90.88 221 ASP A N 1
ATOM 1771 C CA . ASP A 1 221 ? 8.184 14.469 -5.221 1.00 90.88 221 ASP A CA 1
ATOM 1772 C C . ASP A 1 221 ? 8.796 14.464 -3.812 1.00 90.88 221 ASP A C 1
ATOM 1774 O O . ASP A 1 221 ? 9.677 13.653 -3.526 1.00 90.88 221 ASP A O 1
ATOM 1778 N N . PHE A 1 222 ? 8.303 15.322 -2.907 1.00 92.50 222 PHE A N 1
ATOM 1779 C CA . PHE A 1 222 ? 8.776 15.337 -1.522 1.00 92.50 222 PHE A CA 1
ATOM 1780 C C . PHE A 1 222 ? 8.588 13.975 -0.851 1.00 92.50 222 PHE A C 1
ATOM 1782 O O . PHE A 1 222 ? 9.463 13.525 -0.121 1.00 92.50 222 PHE A O 1
ATOM 1789 N N . PHE A 1 223 ? 7.455 13.317 -1.095 1.00 94.75 223 PHE A N 1
ATOM 1790 C CA . PHE A 1 223 ? 7.121 12.052 -0.469 1.00 94.75 223 PHE A CA 1
ATOM 1791 C C . PHE A 1 223 ? 7.885 10.903 -1.113 1.00 94.75 223 PHE A C 1
ATOM 1793 O O . PHE A 1 223 ? 8.405 10.062 -0.387 1.00 94.75 223 PHE A O 1
ATOM 1800 N N . ASP A 1 224 ? 8.056 10.919 -2.436 1.00 95.12 224 ASP A N 1
ATOM 1801 C CA . ASP A 1 224 ? 8.906 9.952 -3.133 1.00 95.12 224 ASP A CA 1
ATOM 1802 C C . ASP A 1 224 ? 10.354 9.992 -2.606 1.00 95.12 224 ASP A C 1
ATOM 1804 O O . ASP A 1 224 ? 10.957 8.946 -2.361 1.00 95.12 224 ASP A O 1
ATOM 1808 N N . ILE A 1 225 ? 10.903 11.186 -2.342 1.00 94.88 225 ILE A N 1
ATOM 1809 C CA . ILE A 1 225 ? 12.223 11.339 -1.702 1.00 94.88 225 ILE A CA 1
ATOM 1810 C C . ILE A 1 225 ? 12.241 10.703 -0.307 1.00 94.88 225 ILE A C 1
ATOM 1812 O O . ILE A 1 225 ? 13.200 10.010 0.043 1.00 94.88 225 ILE A O 1
ATOM 1816 N N . GLU A 1 226 ? 11.207 10.925 0.506 1.00 97.00 226 GLU A N 1
ATOM 1817 C CA . GLU A 1 226 ? 11.146 10.363 1.857 1.00 97.00 226 GLU A CA 1
ATOM 1818 C C . GLU A 1 226 ? 10.922 8.841 1.863 1.00 97.00 226 GLU A C 1
ATOM 1820 O O . GLU A 1 226 ? 11.506 8.159 2.708 1.00 97.00 226 GLU A O 1
ATOM 1825 N N . ILE A 1 227 ? 10.160 8.295 0.907 1.00 97.12 227 ILE A N 1
ATOM 1826 C CA . ILE A 1 227 ? 10.049 6.846 0.676 1.00 97.12 227 ILE A CA 1
ATOM 1827 C C . ILE A 1 227 ? 11.425 6.277 0.331 1.00 97.12 227 ILE A C 1
ATOM 1829 O O . ILE A 1 227 ? 11.846 5.286 0.923 1.00 97.12 227 ILE A O 1
ATOM 1833 N N . ASN A 1 228 ? 12.151 6.912 -0.592 1.00 96.00 228 ASN A N 1
ATOM 1834 C CA . ASN A 1 228 ? 13.472 6.448 -1.001 1.00 96.00 228 ASN A CA 1
ATOM 1835 C C . ASN A 1 228 ? 14.462 6.433 0.179 1.00 96.00 228 ASN A C 1
ATOM 1837 O O . ASN A 1 228 ? 15.150 5.436 0.386 1.00 96.00 228 ASN A O 1
ATOM 1841 N N . LYS A 1 229 ? 14.480 7.489 1.007 1.00 95.44 229 LYS A N 1
ATOM 1842 C CA . LYS A 1 229 ? 15.273 7.528 2.253 1.00 95.44 229 LYS A CA 1
ATOM 1843 C C . LYS A 1 229 ? 14.907 6.384 3.200 1.00 95.44 229 LYS A C 1
ATOM 1845 O O . LYS A 1 229 ? 15.801 5.726 3.725 1.00 95.44 229 LYS A O 1
ATOM 1850 N N . PHE A 1 230 ? 13.610 6.139 3.397 1.00 96.31 230 PHE A N 1
ATOM 1851 C CA . PHE A 1 230 ? 13.132 5.049 4.242 1.00 96.31 230 PHE A CA 1
ATOM 1852 C C . PHE A 1 230 ? 13.631 3.695 3.728 1.00 96.31 230 PHE A C 1
ATOM 1854 O O . PHE A 1 230 ? 14.223 2.942 4.494 1.00 96.31 230 PHE A O 1
ATOM 1861 N N . LEU A 1 231 ? 13.463 3.404 2.433 1.00 95.06 231 LEU A N 1
ATOM 1862 C CA . LEU A 1 231 ? 13.903 2.143 1.828 1.00 95.06 231 LEU A CA 1
ATOM 1863 C C . LEU A 1 231 ? 15.423 1.949 1.928 1.00 95.06 231 LEU A C 1
ATOM 1865 O O . LEU A 1 231 ? 15.874 0.852 2.250 1.00 95.06 231 LEU A O 1
ATOM 1869 N N . GLN A 1 232 ? 16.213 3.013 1.751 1.00 91.44 232 GLN A N 1
ATOM 1870 C CA . GLN A 1 232 ? 17.673 2.965 1.901 1.00 91.44 232 GLN A CA 1
ATOM 1871 C C . GLN A 1 232 ? 18.131 2.557 3.310 1.00 91.44 232 GLN A C 1
ATOM 1873 O O . GLN A 1 232 ? 19.195 1.957 3.459 1.00 91.44 232 GLN A O 1
ATOM 1878 N N . CYS A 1 233 ? 17.343 2.829 4.358 1.00 90.88 233 CYS A N 1
ATOM 1879 C CA . CYS A 1 233 ? 17.654 2.355 5.711 1.00 90.88 233 CYS A CA 1
ATOM 1880 C C . CYS A 1 233 ? 17.569 0.823 5.853 1.00 90.88 233 CYS A C 1
ATOM 1882 O O . CYS A 1 233 ? 18.101 0.276 6.823 1.00 90.88 233 CYS A O 1
ATOM 1884 N N . PHE A 1 234 ? 16.917 0.142 4.908 1.00 89.19 234 PHE A N 1
ATOM 1885 C CA . PHE A 1 234 ? 16.725 -1.308 4.894 1.00 89.19 234 PHE A CA 1
ATOM 1886 C C . PHE A 1 234 ? 17.542 -2.022 3.816 1.00 89.19 234 PHE A C 1
ATOM 1888 O O . PHE A 1 234 ? 17.392 -3.232 3.682 1.00 89.19 234 PHE A O 1
ATOM 1895 N N . THR A 1 235 ? 18.432 -1.332 3.095 1.00 88.62 235 THR A N 1
ATOM 1896 C CA . THR A 1 235 ? 19.334 -1.978 2.131 1.00 88.62 235 THR A CA 1
ATOM 1897 C C . THR A 1 235 ? 20.151 -3.088 2.811 1.00 88.62 235 THR A C 1
ATOM 1899 O O . THR A 1 235 ? 20.844 -2.844 3.804 1.00 88.62 235 THR A O 1
ATOM 1902 N N . GLY A 1 236 ? 20.067 -4.313 2.288 1.00 87.62 236 GLY A N 1
ATOM 1903 C CA . GLY A 1 236 ? 20.669 -5.529 2.851 1.00 87.62 236 GLY A CA 1
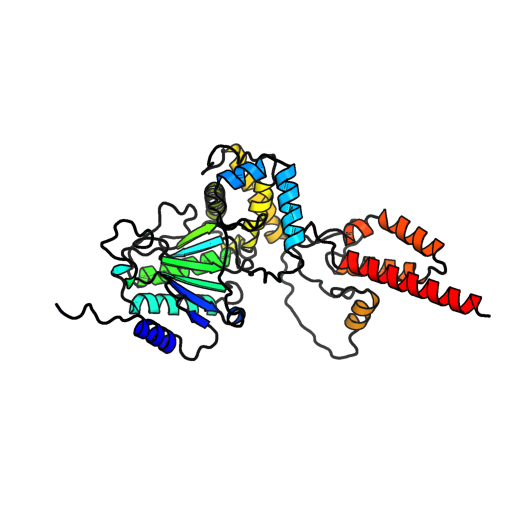ATOM 1904 C C . GLY A 1 236 ? 19.928 -6.125 4.058 1.00 87.62 236 GLY A C 1
ATOM 1905 O O . GLY A 1 236 ? 20.437 -7.044 4.706 1.00 87.62 236 GLY A O 1
ATOM 1906 N N . LYS A 1 237 ? 18.766 -5.575 4.419 1.00 90.31 237 LYS A N 1
ATOM 1907 C CA . LYS A 1 237 ? 17.889 -6.008 5.522 1.00 90.31 237 LYS A CA 1
ATOM 1908 C C . LYS A 1 237 ? 16.413 -5.962 5.113 1.00 90.31 237 LYS A C 1
ATOM 1910 O O . LYS A 1 237 ? 15.535 -5.775 5.960 1.00 90.31 237 LYS A O 1
ATOM 1915 N N . GLU A 1 238 ? 16.133 -6.111 3.826 1.00 91.88 238 GLU A N 1
ATOM 1916 C CA . GLU A 1 238 ? 14.813 -5.941 3.226 1.00 91.88 238 GLU A CA 1
ATOM 1917 C C . GLU A 1 238 ? 13.787 -6.929 3.797 1.00 91.88 238 GLU A C 1
ATOM 1919 O O . GLU A 1 238 ? 12.609 -6.596 3.901 1.00 91.88 238 GLU A O 1
ATOM 1924 N N . GLN A 1 239 ? 14.229 -8.099 4.266 1.00 88.69 239 GLN A N 1
ATOM 1925 C CA . GLN A 1 239 ? 13.395 -9.101 4.937 1.00 88.69 239 GLN A CA 1
ATOM 1926 C C . GLN A 1 239 ? 12.677 -8.565 6.187 1.00 88.69 239 GLN A C 1
ATOM 1928 O O . GLN A 1 239 ? 11.637 -9.084 6.578 1.00 88.69 239 GLN A O 1
ATOM 1933 N N . LEU A 1 240 ? 13.173 -7.490 6.814 1.00 86.38 240 LEU A N 1
ATOM 1934 C CA . LEU A 1 240 ? 12.477 -6.846 7.937 1.00 86.38 240 LEU A CA 1
ATOM 1935 C C . LEU A 1 240 ? 11.164 -6.166 7.512 1.00 86.38 240 LEU A C 1
ATOM 1937 O O . LEU A 1 240 ? 10.338 -5.835 8.366 1.00 86.38 240 LEU A O 1
ATOM 1941 N N . LEU A 1 241 ? 10.968 -5.965 6.207 1.00 90.56 241 LEU A N 1
ATOM 1942 C CA . LEU A 1 241 ? 9.782 -5.363 5.608 1.00 90.56 241 LEU A CA 1
ATOM 1943 C C . LEU A 1 241 ? 8.807 -6.404 5.032 1.00 90.56 241 LEU A C 1
ATOM 1945 O O . LEU A 1 241 ? 7.835 -6.025 4.381 1.00 90.56 241 LEU A O 1
ATOM 1949 N N . GLU A 1 242 ? 9.025 -7.700 5.291 1.00 89.62 242 GLU A N 1
ATOM 1950 C CA . GLU A 1 242 ? 8.188 -8.812 4.801 1.00 89.62 242 GLU A CA 1
ATOM 1951 C C . GLU A 1 242 ? 6.705 -8.638 5.132 1.00 89.62 242 GLU A C 1
ATOM 1953 O O . GLU A 1 242 ? 5.831 -8.968 4.338 1.00 89.62 242 GLU A O 1
ATOM 1958 N N . LYS A 1 243 ? 6.422 -8.050 6.292 1.00 87.75 243 LYS A N 1
ATOM 1959 C CA . LYS A 1 243 ? 5.063 -7.889 6.817 1.00 87.75 243 LYS A CA 1
ATOM 1960 C C . LYS A 1 243 ? 4.522 -6.471 6.669 1.00 87.75 243 LYS A C 1
ATOM 1962 O O . LYS A 1 243 ? 3.469 -6.159 7.220 1.00 87.75 243 LYS A O 1
ATOM 1967 N N . VAL A 1 244 ? 5.252 -5.595 5.978 1.00 91.19 244 VAL A N 1
ATOM 1968 C CA . VAL A 1 244 ? 4.851 -4.202 5.767 1.00 91.19 244 VAL A CA 1
ATOM 1969 C C . VAL A 1 244 ? 4.178 -4.099 4.394 1.00 91.19 244 VAL A C 1
ATOM 1971 O O . VAL A 1 244 ? 4.875 -4.191 3.385 1.00 91.19 244 VAL A O 1
ATOM 1974 N N . PRO A 1 245 ? 2.846 -3.935 4.321 1.00 93.19 245 PRO A N 1
ATOM 1975 C CA . PRO A 1 245 ? 2.109 -3.857 3.059 1.00 93.19 245 PRO A CA 1
ATOM 1976 C C . PRO A 1 245 ? 2.255 -2.479 2.408 1.00 93.19 245 PRO A C 1
ATOM 1978 O O . PRO A 1 245 ? 2.494 -1.496 3.096 1.00 93.19 245 PRO A O 1
ATOM 1981 N N . LEU A 1 246 ? 2.024 -2.359 1.104 1.00 93.81 246 LEU A N 1
ATOM 1982 C CA . LEU A 1 246 ? 2.150 -1.099 0.364 1.00 93.81 246 LEU A CA 1
ATOM 1983 C C . LEU A 1 246 ? 1.272 0.052 0.864 1.00 93.81 246 LEU A C 1
ATOM 1985 O O . LEU A 1 246 ? 1.718 1.202 0.870 1.00 93.81 246 LEU A O 1
ATOM 1989 N N . TYR A 1 247 ? 0.050 -0.226 1.329 1.00 92.19 247 TYR A N 1
ATOM 1990 C CA . TYR A 1 247 ? -0.820 0.819 1.887 1.00 92.19 247 TYR A CA 1
ATOM 1991 C C . TYR A 1 247 ? -0.228 1.459 3.167 1.00 92.19 247 TYR A C 1
ATOM 1993 O O . TYR A 1 247 ? -0.727 2.477 3.656 1.00 92.19 247 TYR A O 1
ATOM 2001 N N . PHE A 1 248 ? 0.860 0.905 3.714 1.00 94.75 248 PHE A N 1
ATOM 2002 C CA . PHE A 1 248 ? 1.732 1.583 4.670 1.00 94.75 248 PHE A CA 1
ATOM 2003 C C . PHE A 1 248 ? 2.096 2.998 4.207 1.00 94.75 248 PHE A C 1
ATOM 2005 O O . PHE A 1 248 ? 1.931 3.949 4.972 1.00 94.75 248 PHE A O 1
ATOM 2012 N N . PHE A 1 249 ? 2.524 3.152 2.949 1.00 96.12 249 PHE A N 1
ATOM 2013 C CA . PHE A 1 249 ? 2.898 4.451 2.391 1.00 96.12 249 PHE A CA 1
ATOM 2014 C C . PHE A 1 249 ? 1.701 5.402 2.342 1.00 96.12 249 PHE A C 1
ATOM 2016 O O . PHE A 1 249 ? 1.826 6.559 2.726 1.00 96.12 249 PHE A O 1
ATOM 2023 N N . GLU A 1 250 ? 0.518 4.902 1.980 1.00 94.06 250 GLU A N 1
ATOM 2024 C CA . GLU A 1 250 ? -0.735 5.670 2.001 1.00 94.06 250 GLU A CA 1
ATOM 2025 C C . GLU A 1 250 ? -1.092 6.150 3.416 1.00 94.06 250 GLU A C 1
ATOM 2027 O O . GLU A 1 250 ? -1.508 7.293 3.610 1.00 94.06 250 GLU A O 1
ATOM 2032 N N . SER A 1 251 ? -0.874 5.299 4.421 1.00 92.19 251 SER A N 1
ATOM 2033 C CA . SER A 1 251 ? -1.139 5.614 5.830 1.00 92.19 251 SER A CA 1
ATOM 2034 C C . SER A 1 251 ? -0.180 6.674 6.372 1.00 92.19 251 SER A C 1
ATOM 2036 O O . SER A 1 251 ? -0.580 7.538 7.156 1.00 92.19 251 SER A O 1
ATOM 2038 N N . VAL A 1 252 ? 1.091 6.618 5.972 1.00 95.12 252 VAL A N 1
ATOM 2039 C CA . VAL A 1 252 ? 2.093 7.626 6.336 1.00 95.12 252 VAL A CA 1
ATOM 2040 C C . VAL A 1 252 ? 1.804 8.940 5.612 1.00 95.12 252 VAL A C 1
ATOM 2042 O O . VAL A 1 252 ? 1.771 9.989 6.252 1.00 95.12 252 VAL A O 1
ATOM 2045 N N . PHE A 1 253 ? 1.503 8.890 4.313 1.00 94.50 253 PHE A N 1
ATOM 2046 C CA . PHE A 1 253 ? 1.137 10.062 3.522 1.00 94.50 253 PHE A CA 1
ATOM 2047 C C . PHE A 1 253 ? -0.061 10.803 4.124 1.00 94.50 253 PHE A C 1
ATOM 2049 O O . PHE A 1 253 ? 0.011 12.011 4.341 1.00 94.50 253 PHE A O 1
ATOM 2056 N N . ALA A 1 254 ? -1.130 10.080 4.476 1.00 90.62 254 ALA A N 1
ATOM 2057 C CA . ALA A 1 254 ? -2.319 10.653 5.103 1.00 90.62 254 ALA A CA 1
ATOM 2058 C C . ALA A 1 254 ? -1.993 11.389 6.417 1.00 90.62 254 ALA A C 1
ATOM 2060 O O . ALA A 1 254 ? -2.483 12.495 6.649 1.00 90.62 254 ALA A O 1
ATOM 2061 N N . GLN A 1 255 ? -1.133 10.813 7.263 1.00 92.50 255 GLN A N 1
ATOM 2062 C CA . GLN A 1 255 ? -0.670 11.469 8.493 1.00 92.50 255 GLN A CA 1
ATOM 2063 C C . GLN A 1 255 ? 0.127 12.744 8.194 1.00 92.50 255 GLN A C 1
ATOM 2065 O O . GLN A 1 255 ? -0.059 13.753 8.866 1.00 92.50 255 GLN A O 1
ATOM 2070 N N . ILE A 1 256 ? 0.973 12.728 7.163 1.00 91.88 256 ILE A N 1
ATOM 2071 C CA . ILE A 1 256 ? 1.788 13.881 6.766 1.00 91.88 256 ILE A CA 1
ATOM 2072 C C . ILE A 1 256 ? 0.924 15.034 6.258 1.00 91.88 256 ILE A C 1
ATOM 2074 O O . ILE A 1 256 ? 1.037 16.143 6.770 1.00 91.88 256 ILE A O 1
ATOM 2078 N N . ILE A 1 257 ? 0.037 14.787 5.289 1.00 88.44 257 ILE A N 1
ATOM 2079 C CA . ILE A 1 257 ? -0.761 15.857 4.663 1.00 88.44 257 ILE A CA 1
ATOM 2080 C C . ILE A 1 257 ? -1.815 16.455 5.605 1.00 88.44 257 ILE A C 1
ATOM 2082 O O . ILE A 1 257 ? -2.353 17.532 5.348 1.00 88.44 257 ILE A O 1
ATOM 2086 N N . THR A 1 258 ? -2.150 15.745 6.685 1.00 85.81 258 THR A N 1
ATOM 2087 C CA . THR A 1 258 ? -3.058 16.232 7.732 1.00 85.81 258 THR A CA 1
ATOM 2088 C C . THR A 1 258 ? -2.324 16.835 8.928 1.00 85.81 258 THR A C 1
ATOM 2090 O O . THR A 1 258 ? -2.977 17.416 9.794 1.00 85.81 258 THR A O 1
ATOM 2093 N N . SER A 1 259 ? -0.993 16.734 8.977 1.00 89.25 259 SER A N 1
ATOM 2094 C CA . SER A 1 259 ? -0.193 17.244 10.083 1.00 89.25 259 SER A CA 1
ATOM 2095 C C . SER A 1 259 ? -0.035 18.760 10.014 1.00 89.25 259 SER A C 1
ATOM 2097 O O . SER A 1 259 ? 0.273 19.326 8.968 1.00 89.25 259 SER A O 1
ATOM 2099 N N . ASN A 1 260 ? -0.164 19.415 11.168 1.00 90.44 260 ASN A N 1
ATOM 2100 C CA . ASN A 1 260 ? 0.158 20.834 11.322 1.00 90.44 260 ASN A CA 1
ATOM 2101 C C . ASN A 1 260 ? 1.668 21.073 11.527 1.00 90.44 260 ASN A C 1
ATOM 2103 O O . ASN A 1 260 ? 2.107 22.220 11.542 1.00 90.44 260 ASN A O 1
ATOM 2107 N N . GLU A 1 261 ? 2.459 20.010 11.718 1.00 90.31 261 GLU A N 1
ATOM 2108 C CA . GLU A 1 261 ? 3.910 20.092 11.942 1.00 90.31 261 GLU A CA 1
ATOM 2109 C C . GLU A 1 261 ? 4.713 20.187 10.635 1.00 90.31 261 GLU A C 1
ATOM 2111 O O . GLU A 1 261 ? 5.910 20.468 10.673 1.00 90.31 261 GLU A O 1
ATOM 2116 N N . ILE A 1 262 ? 4.079 19.938 9.484 1.00 89.38 262 ILE A N 1
ATOM 2117 C CA . ILE A 1 262 ? 4.734 19.913 8.173 1.00 89.38 262 ILE A CA 1
ATOM 2118 C C . ILE A 1 262 ? 4.123 21.002 7.296 1.00 89.38 262 ILE A C 1
ATOM 2120 O O . ILE A 1 262 ? 2.925 21.005 7.019 1.00 89.38 262 ILE A O 1
ATOM 2124 N N . ASN A 1 263 ? 4.951 21.935 6.830 1.00 87.81 263 ASN A N 1
ATOM 2125 C CA . ASN A 1 263 ? 4.503 23.037 5.996 1.00 87.81 263 ASN A CA 1
ATOM 2126 C C . ASN A 1 263 ? 4.684 22.707 4.509 1.00 87.81 263 ASN A C 1
ATOM 2128 O O . ASN A 1 263 ? 5.670 23.085 3.874 1.00 87.81 263 ASN A O 1
ATOM 2132 N N . LEU A 1 264 ? 3.671 22.057 3.934 1.00 81.38 264 LEU A N 1
ATOM 2133 C CA . LEU A 1 264 ? 3.625 21.729 2.505 1.00 81.38 264 LEU A CA 1
ATOM 2134 C C . LEU A 1 264 ? 3.336 22.947 1.597 1.00 81.38 264 LEU A C 1
ATOM 2136 O O . LEU A 1 264 ? 3.418 22.829 0.378 1.00 81.38 264 LEU A O 1
ATOM 2140 N N . ASN A 1 265 ? 3.028 24.127 2.159 1.00 69.81 265 ASN A N 1
ATOM 2141 C CA . ASN A 1 265 ? 2.645 25.334 1.405 1.00 69.81 265 ASN A CA 1
ATOM 2142 C C . ASN A 1 265 ? 3.828 26.124 0.820 1.00 69.81 265 ASN A C 1
ATOM 2144 O O . ASN A 1 265 ? 3.617 27.146 0.166 1.00 69.81 265 ASN A O 1
ATOM 2148 N N . LYS A 1 266 ? 5.078 25.699 1.030 1.00 59.03 266 LYS A N 1
ATOM 2149 C CA . LYS A 1 266 ? 6.234 26.344 0.393 1.00 59.03 266 LYS A CA 1
ATOM 2150 C C . LYS A 1 266 ? 6.251 25.992 -1.099 1.00 59.03 266 LYS A C 1
ATOM 2152 O O . LYS A 1 266 ? 6.836 24.988 -1.466 1.00 59.03 266 LYS A O 1
ATOM 2157 N N . ASN A 1 267 ? 5.568 26.790 -1.925 1.00 49.72 267 ASN A N 1
ATOM 2158 C CA . ASN A 1 267 ? 5.658 26.883 -3.393 1.00 49.72 267 ASN A CA 1
ATOM 2159 C C . ASN A 1 267 ? 6.365 25.699 -4.082 1.00 49.72 267 ASN A C 1
ATOM 2161 O O . ASN A 1 267 ? 7.543 25.804 -4.415 1.00 49.72 267 ASN A O 1
ATOM 2165 N N . ASN A 1 268 ? 5.646 24.596 -4.313 1.00 53.56 268 ASN A N 1
ATOM 2166 C CA . ASN A 1 268 ? 6.185 23.390 -4.951 1.00 53.56 268 ASN A CA 1
ATOM 2167 C C . ASN A 1 268 ? 7.395 22.809 -4.209 1.00 53.56 268 ASN A C 1
ATOM 2169 O O . ASN A 1 268 ? 8.460 22.647 -4.804 1.00 53.56 268 ASN A O 1
ATOM 2173 N N . ALA A 1 269 ? 7.253 22.503 -2.917 1.00 59.78 269 ALA A N 1
ATOM 2174 C CA . ALA A 1 269 ? 8.289 21.810 -2.169 1.00 59.78 269 ALA A CA 1
ATOM 2175 C C . ALA A 1 269 ? 8.506 20.427 -2.798 1.00 59.78 269 ALA A C 1
ATOM 2177 O O . ALA A 1 269 ? 7.885 19.443 -2.415 1.00 59.78 269 ALA A O 1
ATOM 2178 N N . SER A 1 270 ? 9.406 20.352 -3.774 1.00 78.50 270 SER A N 1
ATOM 2179 C CA . SER A 1 270 ? 9.955 19.102 -4.288 1.00 78.50 270 SER A CA 1
ATOM 2180 C C . SER A 1 270 ? 10.712 18.355 -3.191 1.00 78.50 270 SER A C 1
ATOM 2182 O O . SER A 1 270 ? 11.045 17.192 -3.367 1.00 78.50 270 SER A O 1
ATOM 2184 N N . GLN A 1 271 ? 11.005 19.024 -2.069 1.00 86.94 271 GLN A N 1
ATOM 2185 C CA . GLN A 1 271 ? 11.746 18.499 -0.937 1.00 86.94 271 GLN A CA 1
ATOM 2186 C C . GLN A 1 271 ? 11.325 19.187 0.373 1.00 86.94 271 GLN A C 1
ATOM 2188 O O . GLN A 1 271 ? 11.062 20.390 0.401 1.00 86.94 271 GLN A O 1
ATOM 2193 N N . LEU A 1 272 ? 11.293 18.419 1.463 1.00 91.38 272 LEU A N 1
ATOM 2194 C CA . LEU A 1 272 ? 11.059 18.909 2.824 1.00 91.38 272 LEU A CA 1
ATOM 2195 C C . LEU A 1 272 ? 12.327 19.528 3.432 1.00 91.38 272 LEU A C 1
ATOM 2197 O O . LEU A 1 272 ? 13.442 19.169 3.048 1.00 91.38 272 LEU A O 1
ATOM 2201 N N . SER A 1 273 ? 12.177 20.405 4.430 1.00 92.25 273 SER A N 1
ATOM 2202 C CA . SER A 1 273 ? 13.322 20.790 5.269 1.00 92.25 273 SER A CA 1
ATOM 2203 C C . SER A 1 273 ? 13.835 19.601 6.091 1.00 92.25 273 SER A C 1
ATOM 2205 O O . SER A 1 273 ? 13.101 18.646 6.339 1.00 92.25 273 SER A O 1
ATOM 2207 N N . ASP A 1 274 ? 15.073 19.666 6.588 1.00 93.25 274 ASP A N 1
ATOM 2208 C CA . ASP A 1 274 ? 15.647 18.589 7.411 1.00 93.25 274 ASP A CA 1
ATOM 2209 C C . ASP A 1 274 ? 14.819 18.288 8.669 1.00 93.25 274 ASP A C 1
ATOM 2211 O O . ASP A 1 274 ? 14.706 17.134 9.084 1.00 93.25 274 ASP A O 1
ATOM 2215 N N . ALA A 1 275 ? 14.229 19.318 9.285 1.00 94.25 275 ALA A N 1
ATOM 2216 C CA . ALA A 1 275 ? 13.364 19.152 10.450 1.00 94.25 275 ALA A CA 1
ATOM 2217 C C . ALA A 1 275 ? 12.074 18.395 10.090 1.00 94.25 275 ALA A C 1
ATOM 2219 O O . ALA A 1 275 ? 11.701 17.451 10.783 1.00 94.25 275 ALA A O 1
ATOM 2220 N N . GLU A 1 276 ? 11.436 18.757 8.977 1.00 94.81 276 GLU A N 1
ATOM 2221 C CA . GLU A 1 276 ? 10.229 18.093 8.472 1.00 94.81 276 GLU A CA 1
ATOM 2222 C C . GLU A 1 276 ? 10.524 16.662 8.003 1.00 94.81 276 GLU A C 1
ATOM 2224 O O . GLU A 1 276 ? 9.786 15.741 8.344 1.00 94.81 276 GLU A O 1
ATOM 2229 N N . SER A 1 277 ? 11.643 16.438 7.306 1.00 95.12 277 SER A N 1
ATOM 2230 C CA . SER A 1 277 ? 12.093 15.097 6.910 1.00 95.12 277 SER A CA 1
ATOM 2231 C C . SER A 1 277 ? 12.297 14.199 8.136 1.00 95.12 277 SER A C 1
ATOM 2233 O O . SER A 1 277 ? 11.808 13.072 8.153 1.00 95.12 277 SER A O 1
ATOM 2235 N N . LYS A 1 278 ? 12.905 14.696 9.225 1.00 94.88 278 LYS A N 1
ATOM 2236 C CA . LYS A 1 278 ? 13.015 13.934 10.488 1.00 94.88 278 LYS A CA 1
ATOM 2237 C C . LYS A 1 278 ? 11.653 13.559 11.072 1.00 94.88 278 LYS A C 1
ATOM 2239 O O . LYS A 1 278 ? 11.499 12.449 11.581 1.00 94.88 278 LYS A O 1
ATOM 2244 N N . ILE A 1 279 ? 10.668 14.457 10.998 1.00 95.62 279 ILE A N 1
ATOM 2245 C CA . ILE A 1 279 ? 9.295 14.167 11.431 1.00 95.62 279 ILE A CA 1
ATOM 2246 C C . ILE A 1 279 ? 8.712 13.034 10.579 1.00 95.62 279 ILE A C 1
ATOM 2248 O O . ILE A 1 279 ? 8.222 12.057 11.141 1.00 95.62 279 ILE A O 1
ATOM 2252 N N . VAL A 1 280 ? 8.833 13.114 9.251 1.00 95.69 280 VAL A N 1
ATOM 2253 C CA . VAL A 1 280 ? 8.354 12.076 8.324 1.00 95.69 280 VAL A CA 1
ATOM 2254 C C . VAL A 1 280 ? 9.021 10.722 8.579 1.00 95.69 280 VAL A C 1
ATOM 2256 O O . VAL A 1 280 ? 8.325 9.718 8.723 1.00 95.69 280 VAL A O 1
ATOM 2259 N N . GLN A 1 281 ? 10.348 10.675 8.715 1.00 97.00 281 GLN A N 1
ATOM 2260 C CA . GLN A 1 281 ? 11.079 9.427 8.978 1.00 97.00 281 GLN A CA 1
ATOM 2261 C C . GLN A 1 281 ? 10.716 8.801 10.337 1.00 97.00 281 GLN A C 1
ATOM 2263 O O . GLN A 1 281 ? 10.665 7.573 10.477 1.00 97.00 281 GLN A O 1
ATOM 2268 N N . ARG A 1 282 ? 10.388 9.626 11.342 1.00 95.00 282 ARG A N 1
ATOM 2269 C CA . ARG A 1 282 ? 9.825 9.149 12.614 1.00 95.00 282 ARG A CA 1
ATOM 2270 C C . ARG A 1 282 ? 8.444 8.521 12.411 1.00 95.00 282 ARG A C 1
ATOM 2272 O O . ARG A 1 282 ? 8.234 7.409 12.891 1.00 95.00 282 ARG A O 1
ATOM 2279 N N . VAL A 1 283 ? 7.545 9.169 11.663 1.00 95.88 283 VAL A N 1
ATOM 2280 C CA . VAL A 1 283 ? 6.210 8.619 11.346 1.00 95.88 283 VAL A CA 1
ATOM 2281 C C . VAL A 1 283 ? 6.328 7.294 10.589 1.00 95.88 283 VAL A C 1
ATOM 2283 O O . VAL A 1 283 ? 5.625 6.338 10.926 1.00 95.88 283 VAL A O 1
ATOM 2286 N N . PHE A 1 284 ? 7.248 7.195 9.624 1.00 95.56 284 PHE A N 1
ATOM 2287 C CA . PHE A 1 284 ? 7.573 5.939 8.946 1.00 95.56 284 PHE A CA 1
ATOM 2288 C C . PHE A 1 284 ? 7.959 4.844 9.942 1.00 95.56 284 PHE A C 1
ATOM 2290 O O . PHE A 1 284 ? 7.349 3.776 9.959 1.00 95.56 284 PHE A O 1
ATOM 2297 N N . SER A 1 285 ? 8.929 5.124 10.812 1.00 89.94 285 SER A N 1
ATOM 2298 C CA . SER A 1 285 ? 9.439 4.163 11.796 1.00 89.94 285 SER A CA 1
ATOM 2299 C C . SER A 1 285 ? 8.364 3.704 12.785 1.00 89.94 285 SER A C 1
ATOM 2301 O O . SER A 1 285 ? 8.239 2.514 13.069 1.00 89.94 285 SER A O 1
ATOM 2303 N N . GLU A 1 286 ? 7.575 4.634 13.324 1.00 90.75 286 GLU A N 1
ATOM 2304 C CA . GLU A 1 286 ? 6.488 4.335 14.263 1.00 90.75 286 GLU A CA 1
ATOM 2305 C C . GLU A 1 286 ? 5.368 3.535 13.604 1.00 90.75 286 GL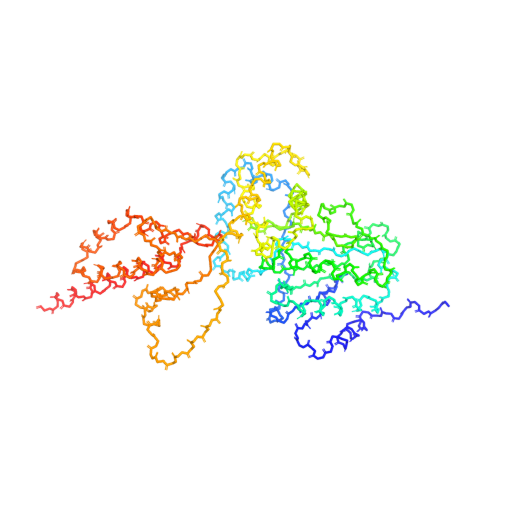U A C 1
ATOM 2307 O O . GLU A 1 286 ? 4.839 2.600 14.204 1.00 90.75 286 GLU A O 1
ATOM 2312 N N . THR A 1 287 ? 5.031 3.867 12.358 1.00 90.81 287 THR A N 1
ATOM 2313 C CA . THR A 1 287 ? 4.018 3.137 11.597 1.00 90.81 287 THR A CA 1
ATOM 2314 C C . THR A 1 287 ? 4.521 1.734 11.250 1.00 90.81 287 THR A C 1
ATOM 2316 O O . THR A 1 287 ? 3.778 0.775 11.426 1.00 90.81 287 THR A O 1
ATOM 2319 N N . ALA A 1 288 ? 5.790 1.576 10.853 1.00 88.00 288 ALA A N 1
ATOM 2320 C CA . ALA A 1 288 ? 6.364 0.284 10.474 1.00 88.00 288 ALA A CA 1
ATOM 2321 C C . ALA A 1 288 ? 6.416 -0.676 11.669 1.00 88.00 288 ALA A C 1
ATOM 2323 O O . ALA A 1 288 ? 6.074 -1.847 11.541 1.00 88.00 288 ALA A O 1
ATOM 2324 N N . LYS A 1 289 ? 6.737 -0.168 12.867 1.00 85.62 289 LYS A N 1
ATOM 2325 C CA . LYS A 1 289 ? 6.712 -0.961 14.107 1.00 85.62 289 LYS A CA 1
ATOM 2326 C C . LYS A 1 289 ? 5.350 -1.606 14.369 1.00 85.62 289 LYS A C 1
ATOM 2328 O O . LYS A 1 289 ? 5.312 -2.739 14.840 1.00 85.62 289 LYS A O 1
ATOM 2333 N N . LYS A 1 290 ? 4.242 -0.937 14.037 1.00 85.50 290 LYS A N 1
ATOM 2334 C CA . LYS A 1 290 ? 2.896 -1.519 14.191 1.00 85.50 290 LYS A CA 1
ATOM 2335 C C . LYS A 1 290 ? 2.747 -2.794 13.353 1.00 85.50 290 LYS A C 1
ATOM 2337 O O . LYS A 1 290 ? 2.177 -3.768 13.823 1.00 85.50 290 LYS A O 1
ATOM 2342 N N . PHE A 1 291 ? 3.359 -2.832 12.171 1.00 81.06 291 PHE A N 1
ATOM 2343 C CA . PHE A 1 291 ? 3.392 -4.017 11.310 1.00 81.06 291 PHE A CA 1
ATOM 2344 C C . PHE A 1 291 ? 4.362 -5.097 11.801 1.00 81.06 291 PHE A C 1
ATOM 2346 O O . PHE A 1 291 ? 4.042 -6.283 11.750 1.00 81.06 291 PHE A O 1
ATOM 2353 N N . SER A 1 292 ? 5.532 -4.705 12.312 1.00 65.88 292 SER A N 1
ATOM 2354 C CA . SER A 1 292 ? 6.561 -5.651 12.762 1.00 65.88 292 SER A CA 1
ATOM 2355 C C . SER A 1 292 ? 6.227 -6.357 14.084 1.00 65.88 292 SER A C 1
ATOM 2357 O O . SER A 1 292 ? 6.659 -7.490 14.278 1.00 65.88 292 SER A O 1
ATOM 2359 N N . PHE A 1 293 ? 5.477 -5.721 14.993 1.00 52.09 293 PHE A N 1
ATOM 2360 C CA . PHE A 1 293 ? 5.180 -6.275 16.324 1.00 52.09 293 PHE A CA 1
ATOM 2361 C C . PHE A 1 293 ? 3.806 -6.957 16.450 1.00 52.09 293 PHE A C 1
ATOM 2363 O O . PHE A 1 293 ? 3.633 -7.760 17.364 1.00 52.09 293 PHE A O 1
ATOM 2370 N N . GLU A 1 294 ? 2.842 -6.698 15.559 1.00 51.28 294 GLU A N 1
ATOM 2371 C CA . GLU A 1 294 ? 1.472 -7.239 15.697 1.00 51.28 294 GLU A CA 1
ATOM 2372 C C . GLU A 1 294 ? 1.142 -8.427 14.780 1.00 51.28 294 GLU A C 1
ATOM 2374 O O . GLU A 1 294 ? 0.074 -9.024 14.913 1.00 51.28 294 GLU A O 1
ATOM 2379 N N . TYR A 1 295 ? 2.038 -8.836 13.880 1.00 37.16 295 TYR A N 1
ATOM 2380 C CA . TYR A 1 295 ? 1.742 -9.921 12.942 1.00 37.16 295 TYR A CA 1
ATOM 2381 C C . TYR A 1 295 ? 2.280 -11.273 13.434 1.00 37.16 295 TYR A C 1
ATOM 2383 O O . TYR A 1 295 ? 3.406 -11.681 13.117 1.00 37.16 295 TYR A O 1
ATOM 2391 N N . GLN A 1 296 ? 1.442 -11.995 14.181 1.00 33.03 296 GLN A N 1
ATOM 2392 C CA . GLN A 1 296 ? 1.486 -13.457 14.201 1.00 33.03 296 GLN A CA 1
ATOM 2393 C C . GLN A 1 296 ? 0.570 -13.971 13.082 1.00 33.03 296 GLN A C 1
ATOM 2395 O O . GLN A 1 296 ? -0.635 -13.722 13.147 1.00 33.03 296 GLN A O 1
ATOM 2400 N N . PRO A 1 297 ? 1.093 -14.666 12.055 1.00 34.25 297 PRO A N 1
ATOM 2401 C CA . PRO A 1 297 ? 0.233 -15.349 11.105 1.00 34.25 297 PRO A CA 1
ATOM 2402 C C . PRO A 1 297 ? -0.449 -16.488 11.861 1.00 34.25 297 PRO A C 1
ATOM 2404 O O . PRO A 1 297 ? 0.167 -17.515 12.144 1.00 34.25 297 PRO A O 1
ATOM 2407 N N . VAL A 1 298 ? -1.716 -16.313 12.235 1.00 35.22 298 VAL A N 1
ATOM 2408 C CA . VAL A 1 298 ? -2.522 -17.463 12.634 1.00 35.22 298 VAL A CA 1
ATOM 2409 C C . VAL A 1 298 ? -2.873 -18.179 11.343 1.00 35.22 298 VAL A C 1
ATOM 2411 O O . VAL A 1 298 ? -3.694 -17.697 10.568 1.00 35.22 298 VAL A O 1
ATOM 2414 N N . GLN A 1 299 ? -2.203 -19.304 11.096 1.00 34.28 299 GLN A N 1
ATOM 2415 C CA . GLN A 1 299 ? -2.549 -20.198 10.001 1.00 34.28 299 GLN A CA 1
ATOM 2416 C C . GLN A 1 299 ? -4.053 -20.498 10.049 1.00 34.28 299 GLN A C 1
ATOM 2418 O O . GLN A 1 299 ? -4.566 -20.986 11.060 1.00 34.28 299 GLN A O 1
ATOM 2423 N N . GLU A 1 300 ? -4.756 -20.194 8.956 1.00 38.84 300 GLU A N 1
ATOM 2424 C CA . GLU A 1 300 ? -6.156 -20.555 8.757 1.00 38.84 300 GLU A CA 1
ATOM 2425 C C . GLU A 1 300 ? -6.297 -22.084 8.763 1.00 38.84 300 GLU A C 1
ATOM 2427 O O . GLU A 1 300 ? -6.233 -22.740 7.727 1.00 38.84 300 GLU A O 1
ATOM 2432 N N . LYS A 1 301 ? -6.553 -22.685 9.927 1.00 34.62 301 LYS A N 1
ATOM 2433 C CA . LYS A 1 301 ? -7.239 -23.978 9.966 1.00 34.62 301 LYS A CA 1
ATOM 2434 C C . LYS A 1 301 ? -8.734 -23.712 9.944 1.00 34.62 301 LYS A C 1
ATOM 2436 O O . LYS A 1 301 ? -9.372 -23.561 10.983 1.00 34.62 301 LYS A O 1
ATOM 2441 N N . ARG A 1 302 ? -9.300 -23.663 8.736 1.00 35.41 302 ARG A N 1
ATOM 2442 C CA . ARG A 1 302 ? -10.747 -23.796 8.543 1.00 35.41 302 ARG A CA 1
ATOM 2443 C C . ARG A 1 302 ? -11.145 -25.218 8.922 1.00 35.41 302 ARG A C 1
ATOM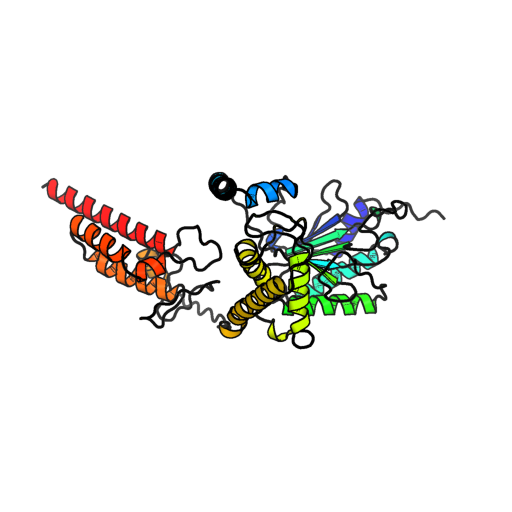 2445 O O . ARG A 1 302 ? -11.153 -26.112 8.085 1.00 35.41 302 ARG A O 1
ATOM 2452 N N . HIS A 1 303 ? -11.471 -25.428 10.193 1.00 34.25 303 HIS A N 1
ATOM 2453 C CA . HIS A 1 303 ? -12.289 -26.569 10.575 1.00 34.25 303 HIS A CA 1
ATOM 2454 C C . HIS A 1 303 ? -13.739 -26.215 10.248 1.00 34.25 303 HIS A C 1
ATOM 2456 O O . HIS A 1 303 ? -14.422 -25.541 11.014 1.00 34.25 303 HIS A O 1
ATOM 2462 N N . ILE A 1 304 ? -14.180 -26.622 9.059 1.00 38.41 304 ILE A N 1
ATOM 2463 C CA . ILE A 1 304 ? -15.602 -26.712 8.746 1.00 38.41 304 ILE A CA 1
ATOM 2464 C C . ILE A 1 304 ? -16.072 -27.998 9.421 1.00 38.41 304 ILE A C 1
ATOM 2466 O O . ILE A 1 304 ? -15.725 -29.093 8.985 1.00 38.41 304 ILE A O 1
ATOM 2470 N N . VAL A 1 305 ? -16.775 -27.853 10.539 1.00 37.44 305 VAL A N 1
ATOM 2471 C CA . VAL A 1 305 ? -17.604 -28.920 11.097 1.00 37.44 305 VAL A CA 1
ATOM 2472 C C . VAL A 1 305 ? -19.036 -28.436 10.940 1.00 37.44 305 VAL A C 1
ATOM 2474 O O . VAL A 1 305 ? -19.433 -27.444 11.554 1.00 37.44 305 VAL A O 1
ATOM 2477 N N . ASP A 1 306 ? -19.754 -29.089 10.033 1.00 41.84 306 ASP A N 1
ATOM 2478 C CA . ASP A 1 306 ? -21.187 -28.926 9.833 1.00 41.84 306 ASP A CA 1
ATOM 2479 C C . ASP A 1 306 ? -21.923 -29.594 10.998 1.00 41.84 306 ASP A C 1
ATOM 2481 O O . ASP A 1 306 ? -22.227 -30.779 10.958 1.00 41.84 306 ASP A O 1
ATOM 2485 N N . ASP A 1 307 ? -22.186 -28.811 12.038 1.00 43.19 307 ASP A N 1
ATOM 2486 C CA . ASP A 1 307 ? -23.291 -29.004 12.977 1.00 43.19 307 ASP A CA 1
ATOM 2487 C C . ASP A 1 307 ? -23.823 -27.604 13.316 1.00 43.19 307 ASP A C 1
ATOM 2489 O O . ASP A 1 307 ? -23.033 -26.668 13.458 1.00 43.19 307 ASP A O 1
ATOM 2493 N N . GLU A 1 308 ? -25.152 -27.436 13.340 1.00 55.66 308 GLU A N 1
ATOM 2494 C CA . GLU A 1 308 ? -25.908 -26.171 13.456 1.00 55.66 308 GLU A CA 1
ATOM 2495 C C . GLU A 1 308 ? -25.107 -24.981 14.018 1.00 55.66 308 GLU A C 1
ATOM 2497 O O . GLU A 1 308 ? -25.014 -24.760 15.222 1.00 55.66 308 GLU A O 1
ATOM 2502 N N . ASN A 1 309 ? -24.500 -24.214 13.105 1.00 73.00 309 ASN A N 1
ATOM 2503 C CA . ASN A 1 309 ? -23.364 -23.348 13.407 1.00 73.00 309 ASN A CA 1
ATOM 2504 C C . ASN A 1 309 ? -23.706 -22.272 14.468 1.00 73.00 309 ASN A C 1
ATOM 2506 O O . ASN A 1 309 ? -24.378 -21.284 14.129 1.00 73.00 309 ASN A O 1
ATOM 2510 N N . PRO A 1 310 ? -23.203 -22.383 15.718 1.00 77.38 310 PRO A N 1
ATOM 2511 C CA . PRO A 1 310 ? -23.475 -21.435 16.806 1.00 77.38 310 PRO A CA 1
ATOM 2512 C C . PRO A 1 310 ? -23.136 -19.985 16.433 1.00 77.38 310 PRO A C 1
ATOM 2514 O O . PRO A 1 310 ? -23.765 -19.034 16.901 1.00 77.38 310 PRO A O 1
ATOM 2517 N N . LEU A 1 311 ? -22.185 -19.810 15.512 1.00 82.44 311 LEU A N 1
ATOM 2518 C CA . LEU A 1 311 ? -21.781 -18.519 14.976 1.00 82.44 311 LEU A CA 1
ATOM 2519 C C . LEU A 1 311 ? -22.893 -17.836 14.167 1.00 82.44 311 LEU A C 1
ATOM 2521 O O . LEU A 1 311 ? -23.035 -16.616 14.220 1.00 82.44 311 LEU A O 1
ATOM 2525 N N . LYS A 1 312 ? -23.690 -18.599 13.408 1.00 83.94 312 LYS A N 1
ATOM 2526 C CA . LYS A 1 312 ? -24.787 -18.050 12.597 1.00 83.94 312 LYS A CA 1
ATOM 2527 C C . LYS A 1 312 ? -25.901 -17.509 13.494 1.00 83.94 312 LYS A C 1
ATOM 2529 O O . LYS A 1 312 ? -26.385 -16.404 13.255 1.00 83.94 312 LYS A O 1
ATOM 2534 N N . SER A 1 313 ? -26.238 -18.253 14.549 1.00 87.25 313 SER A N 1
ATOM 2535 C CA . SER A 1 313 ? -27.188 -17.821 15.581 1.00 87.25 313 SER A CA 1
ATOM 2536 C C . SER A 1 313 ? -26.702 -16.550 16.286 1.00 87.25 313 SER A C 1
ATOM 2538 O O . SER A 1 313 ? -27.439 -15.568 16.373 1.00 87.25 313 SER A O 1
ATOM 2540 N N . LEU A 1 314 ? -25.424 -16.507 16.681 1.00 90.50 314 LEU A N 1
ATOM 2541 C CA . LEU A 1 314 ? -24.830 -15.341 17.338 1.00 90.50 314 LEU A CA 1
ATOM 2542 C C . LEU A 1 314 ? -24.864 -14.082 16.456 1.00 90.50 314 LEU A C 1
ATOM 2544 O O . LEU A 1 314 ? -25.283 -13.021 16.912 1.00 90.50 314 LEU A O 1
ATOM 2548 N N . LYS A 1 315 ? -24.470 -14.197 15.181 1.00 92.62 315 LYS A N 1
ATOM 2549 C CA . LYS A 1 315 ? -24.489 -13.073 14.228 1.00 92.62 315 LYS A CA 1
ATOM 2550 C C . LYS A 1 315 ? -25.891 -12.508 14.030 1.00 92.62 315 LYS A C 1
ATOM 2552 O O . LYS A 1 315 ? -26.044 -11.290 13.998 1.00 92.62 315 LYS A O 1
ATOM 2557 N N . SER A 1 316 ? -26.892 -13.384 13.919 1.00 91.38 316 SER A N 1
ATOM 2558 C CA . SER A 1 316 ? -28.293 -12.978 13.793 1.00 91.38 316 SER A CA 1
ATOM 2559 C C . SER A 1 316 ? -28.807 -12.316 15.069 1.00 91.38 316 SER A C 1
ATOM 2561 O O . SER A 1 316 ? -29.482 -11.300 14.986 1.00 91.38 316 SER A O 1
ATOM 2563 N N . LYS A 1 317 ? -28.477 -12.861 16.246 1.00 94.00 317 LYS A N 1
ATOM 2564 C CA . LYS A 1 317 ? -28.927 -12.329 17.540 1.00 94.00 317 LYS A CA 1
ATOM 2565 C C . LYS A 1 317 ? -28.385 -10.926 17.829 1.00 94.00 317 LYS A C 1
ATOM 2567 O O . LYS A 1 317 ? -29.040 -10.150 18.517 1.00 94.00 317 LYS A O 1
ATOM 2572 N N . LEU A 1 318 ? -27.173 -10.634 17.360 1.00 96.38 318 LEU A N 1
ATOM 2573 C CA . LEU A 1 318 ? -26.484 -9.372 17.629 1.00 96.38 318 LEU A CA 1
ATOM 2574 C C . LEU A 1 318 ? -26.599 -8.351 16.495 1.00 96.38 318 LEU A C 1
ATOM 2576 O O . LEU A 1 318 ? -25.996 -7.291 16.613 1.00 96.38 318 LEU A O 1
ATOM 2580 N N . HIS A 1 319 ? -27.259 -8.682 15.378 1.00 95.81 319 HIS A N 1
ATOM 2581 C CA . HIS A 1 319 ? -27.235 -7.887 14.137 1.00 95.81 319 HIS A CA 1
ATOM 2582 C C . HIS A 1 319 ? -25.816 -7.520 13.665 1.00 95.81 319 HIS A C 1
ATOM 2584 O O . HIS A 1 319 ? -25.574 -6.522 12.988 1.00 95.81 319 HIS A O 1
ATOM 2590 N N . TYR A 1 320 ? -24.828 -8.340 14.029 1.00 96.38 320 TYR A N 1
ATOM 2591 C CA . TYR A 1 320 ? -23.418 -8.053 13.803 1.00 96.38 320 TYR A CA 1
ATOM 2592 C C . TYR A 1 320 ? -22.789 -9.156 12.961 1.00 96.38 320 TYR A C 1
ATOM 2594 O O . TYR A 1 320 ? -22.397 -10.212 13.453 1.00 96.38 320 TYR A O 1
ATOM 2602 N N . SER A 1 321 ? -22.641 -8.891 11.660 1.00 93.19 321 SER A N 1
ATOM 2603 C CA . SER A 1 321 ? -22.133 -9.847 10.659 1.00 93.19 321 SER A CA 1
ATOM 2604 C C . SER A 1 321 ? -20.728 -10.392 10.950 1.00 93.19 321 SER A C 1
ATOM 2606 O O . SER A 1 321 ? -20.316 -11.405 10.374 1.00 93.19 321 SER A O 1
ATOM 2608 N N . TYR A 1 322 ? -19.989 -9.717 11.827 1.00 93.75 322 TYR A N 1
ATOM 2609 C CA . TYR A 1 322 ? -18.614 -10.035 12.202 1.00 93.75 322 TYR A CA 1
ATOM 2610 C C . TYR A 1 322 ? -18.496 -10.556 13.635 1.00 93.75 322 TYR A C 1
ATOM 2612 O O . TYR A 1 322 ? -17.389 -10.611 14.160 1.00 93.75 322 TYR A O 1
ATOM 2620 N N . ALA A 1 323 ? -19.617 -10.940 14.256 1.00 92.94 323 ALA A N 1
ATOM 2621 C CA . ALA A 1 323 ? -19.589 -11.587 15.557 1.00 92.94 323 ALA A CA 1
ATOM 2622 C C . ALA A 1 323 ? -18.723 -12.854 15.511 1.00 92.94 323 ALA A C 1
ATOM 2624 O O . ALA A 1 323 ? -18.782 -13.605 14.529 1.00 92.94 323 ALA A O 1
ATOM 2625 N N . VAL A 1 324 ? -17.945 -13.076 16.570 1.00 91.75 324 VAL A N 1
ATOM 2626 C CA . VAL A 1 324 ? -17.083 -14.252 16.762 1.00 91.75 324 VAL A CA 1
ATOM 2627 C C . VAL A 1 324 ? -17.359 -14.935 18.101 1.00 91.75 324 VAL A C 1
ATOM 2629 O O . VAL A 1 324 ? -17.830 -14.304 19.042 1.00 91.75 324 VAL A O 1
ATOM 2632 N N . THR A 1 325 ? -17.094 -16.238 18.183 1.00 85.62 325 THR A N 1
ATOM 2633 C CA . THR A 1 325 ? -17.159 -16.998 19.443 1.00 85.62 325 THR A CA 1
ATOM 2634 C C . THR A 1 325 ? -15.938 -16.700 20.322 1.00 85.62 325 THR A C 1
ATOM 2636 O O . THR A 1 325 ? -14.970 -16.116 19.842 1.00 85.62 325 THR A O 1
ATOM 2639 N N . GLU A 1 326 ? -15.946 -17.125 21.593 1.00 70.25 326 GLU A N 1
ATOM 2640 C CA . GLU A 1 326 ? -14.835 -16.892 22.545 1.00 70.25 326 GLU A CA 1
ATOM 2641 C C . GLU A 1 326 ? -13.459 -17.340 22.023 1.00 70.25 326 GLU A C 1
ATOM 2643 O O . GLU A 1 326 ? -12.450 -16.718 22.338 1.00 70.25 326 GLU A O 1
ATOM 2648 N N . ASN A 1 327 ? -13.425 -18.371 21.174 1.00 72.56 327 ASN A N 1
ATOM 2649 C CA . ASN A 1 327 ? -12.199 -18.903 20.566 1.00 72.56 327 ASN A CA 1
ATOM 26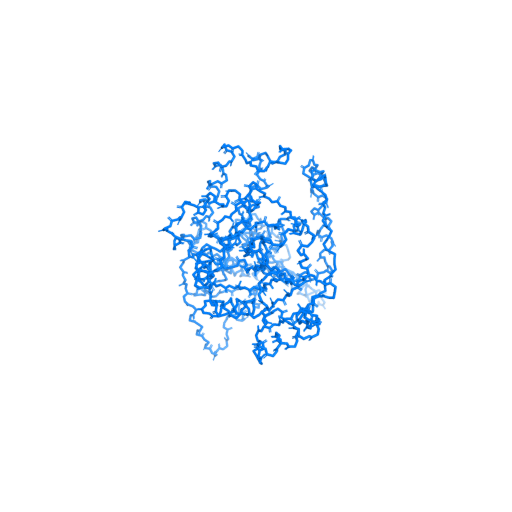50 C C . ASN A 1 327 ? -12.014 -18.477 19.098 1.00 72.56 327 ASN A C 1
ATOM 2652 O O . ASN A 1 327 ? -11.087 -18.930 18.428 1.00 72.56 327 ASN A O 1
ATOM 2656 N N . GLY A 1 328 ? -12.930 -17.671 18.561 1.00 72.50 328 GLY A N 1
ATOM 2657 C CA . GLY A 1 328 ? -12.914 -17.243 17.171 1.00 72.50 328 GLY A CA 1
ATOM 2658 C C . GLY A 1 328 ? -12.009 -16.034 16.970 1.00 72.50 328 GLY A C 1
ATOM 2659 O O . GLY A 1 328 ? -12.214 -14.983 17.576 1.00 72.50 328 GLY A O 1
ATOM 2660 N N . ASN A 1 329 ? -11.051 -16.145 16.052 1.00 66.88 329 ASN A N 1
ATOM 2661 C CA . ASN A 1 329 ? -10.293 -14.979 15.618 1.00 66.88 329 ASN A CA 1
ATOM 2662 C C . ASN A 1 329 ? -11.180 -14.103 14.723 1.00 66.88 329 ASN A C 1
ATOM 2664 O O . ASN A 1 329 ? -11.732 -14.559 13.721 1.00 66.88 329 ASN A O 1
ATOM 2668 N N . GLY A 1 330 ? -11.348 -12.844 15.132 1.00 81.56 330 GLY A N 1
ATOM 2669 C CA . GLY A 1 330 ? -12.006 -11.800 14.348 1.00 81.56 330 GLY A CA 1
ATOM 2670 C C . GLY A 1 330 ? -11.303 -11.510 13.026 1.00 81.56 330 GLY A C 1
ATOM 2671 O O . GLY A 1 330 ? -10.252 -12.069 12.718 1.00 81.56 330 GLY A O 1
ATOM 2672 N N . ARG A 1 331 ? -11.853 -10.578 12.244 1.00 83.19 331 ARG A N 1
ATOM 2673 C CA . ARG A 1 331 ? -11.150 -10.075 11.058 1.00 83.19 331 ARG A CA 1
ATOM 2674 C C . ARG A 1 331 ? -9.897 -9.310 11.464 1.00 83.19 331 ARG A C 1
ATOM 2676 O O . ARG A 1 331 ? -9.822 -8.726 12.548 1.00 83.19 331 ARG A O 1
ATOM 2683 N N . TRP A 1 332 ? -8.949 -9.259 10.537 1.00 74.38 332 TRP A N 1
ATOM 2684 C CA . TRP A 1 332 ? -7.814 -8.357 10.634 1.00 74.38 332 TRP A CA 1
ATOM 2685 C C . TRP A 1 332 ? -8.265 -6.897 10.454 1.00 74.38 332 TRP A C 1
ATOM 2687 O O . TRP A 1 332 ? -9.151 -6.600 9.648 1.00 74.38 332 TRP A O 1
ATOM 2697 N N . HIS A 1 333 ? -7.640 -5.993 11.209 1.00 66.00 333 HIS A N 1
ATOM 2698 C CA . HIS A 1 333 ? -7.973 -4.571 11.267 1.00 66.00 333 HIS A CA 1
ATOM 2699 C C . HIS A 1 333 ? -6.711 -3.712 11.252 1.00 66.00 333 HIS A C 1
ATOM 2701 O O . HIS A 1 333 ? -5.718 -4.075 11.876 1.00 66.00 333 HIS A O 1
ATOM 2707 N N . LEU A 1 334 ? -6.781 -2.538 10.614 1.00 48.38 334 LEU A N 1
ATOM 2708 C CA . LEU A 1 334 ? -5.689 -1.556 10.599 1.00 48.38 334 LEU A CA 1
ATOM 2709 C C . LEU A 1 334 ? -5.432 -0.960 11.986 1.00 48.38 334 LEU A C 1
ATOM 2711 O O . LEU A 1 334 ? -4.296 -0.665 12.345 1.00 48.38 334 LEU A O 1
ATOM 2715 N N . PHE A 1 335 ? -6.502 -0.788 12.761 1.00 68.00 335 PHE A N 1
ATOM 2716 C CA . PHE A 1 335 ? -6.441 -0.354 14.147 1.00 68.00 335 PHE A CA 1
ATOM 2717 C C . PHE A 1 335 ? -7.224 -1.354 14.987 1.00 68.00 335 PHE A C 1
ATOM 2719 O O . PHE A 1 335 ? -8.455 -1.373 14.960 1.00 68.00 335 PHE A O 1
ATOM 2726 N N . SER A 1 336 ? -6.530 -2.214 15.731 1.00 75.62 336 SER A N 1
ATOM 2727 C CA . SER A 1 336 ? -7.214 -3.103 16.664 1.00 75.62 336 SER A CA 1
ATOM 2728 C C . SER A 1 336 ? -7.657 -2.317 17.896 1.00 75.62 336 SER A C 1
ATOM 2730 O O . SER A 1 336 ? -6.836 -1.766 18.625 1.00 75.62 336 SER A O 1
ATOM 2732 N N . VAL A 1 337 ? -8.963 -2.297 18.164 1.00 80.94 337 VAL A N 1
ATOM 2733 C CA . VAL A 1 337 ? -9.494 -1.700 19.394 1.00 80.94 337 VAL A CA 1
ATOM 2734 C C . VAL A 1 337 ? -9.238 -2.651 20.563 1.00 80.94 337 VAL A C 1
ATOM 2736 O O . VAL A 1 337 ? -9.384 -3.867 20.419 1.00 80.94 337 VAL A O 1
ATOM 2739 N N . ALA A 1 338 ? -8.841 -2.091 21.702 1.00 84.00 338 ALA A N 1
ATOM 2740 C CA . ALA A 1 338 ? -8.591 -2.800 22.949 1.00 84.00 338 ALA A CA 1
ATOM 2741 C C . ALA A 1 338 ? -9.281 -2.064 24.104 1.00 84.00 338 ALA A C 1
ATOM 2743 O O . ALA A 1 338 ? -9.410 -0.838 24.072 1.00 84.00 338 ALA A O 1
ATOM 2744 N N . SER A 1 339 ? -9.701 -2.810 25.122 1.00 86.00 339 SER A N 1
ATOM 2745 C CA . SER A 1 339 ? -10.198 -2.256 26.382 1.00 86.00 339 SER A CA 1
ATOM 2746 C C . SER A 1 339 ? -9.111 -2.350 27.453 1.00 86.00 339 SER A C 1
ATOM 2748 O O . SER A 1 339 ? -8.268 -3.242 27.414 1.00 86.00 339 SER A O 1
ATOM 2750 N N . LYS A 1 340 ? -9.129 -1.444 28.437 1.00 81.31 340 LYS A N 1
ATOM 2751 C CA . LYS A 1 340 ? -8.243 -1.538 29.611 1.00 81.31 340 LYS A CA 1
ATOM 2752 C C . LYS A 1 340 ? -8.641 -2.678 30.553 1.00 81.31 340 LYS A C 1
ATOM 2754 O O . LYS A 1 340 ? -7.803 -3.140 31.319 1.00 81.31 340 LYS A O 1
ATOM 2759 N N . SER A 1 341 ? -9.907 -3.091 30.523 1.00 79.69 341 SER A N 1
ATOM 2760 C CA . SER A 1 341 ? -10.495 -4.062 31.452 1.00 79.69 341 SER A CA 1
ATOM 2761 C C . SER A 1 341 ? -10.660 -5.467 30.867 1.00 79.69 341 SER A C 1
ATOM 2763 O O . SER A 1 341 ? -11.039 -6.374 31.600 1.00 79.69 341 SER A O 1
ATOM 2765 N N . SER A 1 342 ? -10.379 -5.665 29.575 1.00 86.06 342 SER A N 1
ATOM 2766 C CA . SER A 1 342 ? -10.526 -6.956 28.890 1.00 86.06 342 SER A CA 1
ATOM 2767 C C . SER A 1 342 ? -9.253 -7.300 28.120 1.00 86.06 342 SER A C 1
ATOM 2769 O O . SER A 1 342 ? -8.606 -6.426 27.543 1.00 86.06 342 SER A O 1
ATOM 2771 N N . SER A 1 343 ? -8.893 -8.585 28.103 1.00 87.62 343 SER A N 1
ATOM 2772 C CA . SER A 1 343 ? -7.822 -9.110 27.250 1.00 87.62 343 SER A CA 1
ATOM 2773 C C . SER A 1 343 ? -8.254 -9.240 25.785 1.00 87.62 343 SER A C 1
ATOM 2775 O O . SER A 1 343 ? -7.397 -9.400 24.913 1.00 87.62 343 SER A O 1
ATOM 2777 N N . LEU A 1 344 ? -9.560 -9.149 25.497 1.00 88.94 344 LEU A N 1
ATOM 2778 C CA . LEU A 1 344 ? -10.085 -9.238 24.141 1.00 88.94 344 LEU A CA 1
ATOM 2779 C C . LEU A 1 344 ? -9.735 -7.999 23.312 1.00 88.94 344 LEU A C 1
ATOM 2781 O O . LEU A 1 344 ? -9.581 -6.880 23.810 1.00 88.94 344 LEU A O 1
ATOM 2785 N N . ARG A 1 345 ? -9.652 -8.206 21.997 1.00 89.31 345 ARG A N 1
ATOM 2786 C CA . ARG A 1 345 ? -9.339 -7.172 21.008 1.00 89.31 345 ARG A CA 1
ATOM 2787 C C . ARG A 1 345 ? -10.206 -7.317 19.760 1.00 89.31 345 ARG A C 1
ATOM 2789 O O . ARG A 1 345 ? -10.831 -8.354 19.538 1.00 89.31 345 ARG A O 1
ATOM 2796 N N . GLY A 1 346 ? -10.224 -6.288 18.918 1.00 90.94 346 GLY A N 1
ATOM 2797 C CA . GLY A 1 346 ? -10.758 -6.410 17.562 1.00 90.94 346 GLY A CA 1
ATOM 2798 C C . GLY A 1 346 ? -12.267 -6.693 17.518 1.00 90.94 346 GLY A C 1
ATOM 2799 O O . GLY A 1 346 ? -13.042 -6.093 18.263 1.00 90.94 346 GLY A O 1
ATOM 2800 N N . ASP A 1 347 ? -12.688 -7.594 16.623 1.00 92.88 347 ASP A N 1
ATOM 2801 C CA . ASP A 1 347 ? -14.095 -8.024 16.529 1.00 92.88 347 ASP A CA 1
ATOM 2802 C C . ASP A 1 347 ? -14.536 -8.843 17.762 1.00 92.88 347 ASP A C 1
ATOM 2804 O O . ASP A 1 347 ? -15.707 -8.778 18.132 1.00 92.88 347 ASP A O 1
ATOM 2808 N N . ALA A 1 348 ? -13.630 -9.565 18.437 1.00 92.44 348 ALA A N 1
ATOM 2809 C CA . ALA A 1 348 ? -13.963 -10.354 19.630 1.00 92.44 348 ALA A CA 1
ATOM 2810 C C . ALA A 1 348 ? -14.405 -9.457 20.790 1.00 92.44 348 ALA A C 1
ATOM 2812 O O . ALA A 1 348 ? -15.471 -9.669 21.363 1.00 92.44 348 ALA A O 1
ATOM 2813 N N . LEU A 1 349 ? -13.655 -8.381 21.049 1.00 93.94 349 LEU A N 1
ATOM 2814 C CA . LEU A 1 349 ? -14.030 -7.382 22.052 1.00 93.94 349 LEU A CA 1
ATOM 2815 C C . LEU A 1 349 ? -15.380 -6.730 21.727 1.00 93.94 349 LEU A C 1
ATOM 2817 O O . LEU A 1 349 ? -16.236 -6.597 22.595 1.00 93.94 349 LEU A O 1
ATOM 2821 N N . LYS A 1 350 ? -15.602 -6.348 20.463 1.00 95.81 350 LYS A N 1
ATOM 2822 C CA . LYS A 1 350 ? -16.885 -5.758 20.053 1.00 95.81 350 LYS A CA 1
ATOM 2823 C C . LYS A 1 350 ? -18.040 -6.750 20.176 1.00 95.81 350 LYS A C 1
ATOM 2825 O O . LYS A 1 350 ? -19.134 -6.348 20.555 1.00 95.81 350 LYS A O 1
ATOM 2830 N N . THR A 1 351 ? -17.800 -8.031 19.903 1.00 96.25 351 THR A N 1
ATOM 2831 C CA . THR A 1 351 ? -18.804 -9.087 20.084 1.00 96.25 351 THR A CA 1
ATOM 2832 C C . THR A 1 351 ? -19.155 -9.274 21.557 1.00 96.25 351 THR A C 1
ATOM 2834 O O . THR A 1 351 ? -20.336 -9.377 21.883 1.00 96.25 351 THR A O 1
ATOM 2837 N N . GLU A 1 352 ? -18.160 -9.264 22.447 1.00 95.00 352 GLU A N 1
ATOM 2838 C CA . GLU A 1 352 ? -18.364 -9.351 23.897 1.00 95.00 352 GLU A CA 1
ATOM 2839 C C . GLU A 1 352 ? -19.216 -8.179 24.405 1.00 95.00 352 GLU A C 1
ATOM 2841 O O . GLU A 1 352 ? -20.225 -8.394 25.078 1.00 95.00 352 GLU A O 1
ATOM 2846 N N . ILE A 1 353 ? -18.858 -6.951 24.018 1.00 96.50 353 ILE A N 1
ATOM 2847 C CA . ILE A 1 353 ? -19.589 -5.736 24.399 1.00 96.50 353 ILE A CA 1
ATOM 2848 C C . ILE A 1 353 ? -21.041 -5.798 23.908 1.00 96.50 353 ILE A C 1
ATOM 2850 O O . ILE A 1 353 ? -21.965 -5.589 24.692 1.00 96.50 353 ILE A O 1
ATOM 2854 N N . LEU A 1 354 ? -21.265 -6.123 22.627 1.00 97.62 354 LEU A N 1
ATOM 2855 C CA . LEU A 1 354 ? -22.618 -6.229 22.066 1.00 97.62 354 LEU A CA 1
ATOM 2856 C C . LEU A 1 354 ? -23.430 -7.348 22.732 1.00 97.62 354 LEU A C 1
ATOM 2858 O O . LEU A 1 354 ? -24.631 -7.187 22.934 1.00 97.62 354 LEU A O 1
ATOM 2862 N N . SER A 1 355 ? -22.788 -8.455 23.113 1.00 95.94 355 SER A N 1
ATOM 2863 C CA . SER A 1 355 ? -23.449 -9.563 23.813 1.00 95.94 355 SER A CA 1
ATOM 2864 C C . SER A 1 355 ? -23.917 -9.157 25.208 1.00 95.94 355 SER A C 1
ATOM 2866 O O . SER A 1 355 ? -25.073 -9.404 25.550 1.00 95.94 355 SER A O 1
ATOM 2868 N N . LYS A 1 356 ? -23.055 -8.493 25.992 1.00 96.44 356 LYS A N 1
ATOM 2869 C CA . LYS A 1 356 ? -23.407 -7.961 27.320 1.00 96.44 356 LYS A CA 1
ATOM 2870 C C . LYS A 1 356 ? -24.526 -6.928 27.221 1.00 96.44 356 LYS A C 1
ATOM 2872 O O . LYS A 1 356 ? -25.533 -7.053 27.914 1.00 96.44 356 LYS A O 1
ATOM 2877 N N . PHE A 1 357 ? -24.394 -5.985 26.285 1.00 97.88 357 PHE A N 1
ATOM 2878 C CA . PHE A 1 357 ? -25.426 -4.988 26.016 1.00 97.88 357 PHE A CA 1
ATOM 2879 C C . PHE A 1 357 ? -26.772 -5.642 25.685 1.00 97.88 357 PHE A C 1
ATOM 2881 O O . PHE A 1 357 ? -27.785 -5.271 26.267 1.00 97.88 357 PHE A O 1
ATOM 2888 N N . LYS A 1 358 ? -26.801 -6.648 24.796 1.00 97.31 358 LYS A N 1
ATOM 2889 C CA . LYS A 1 358 ? -28.044 -7.331 24.403 1.00 97.31 358 LYS A CA 1
ATOM 2890 C C . LYS A 1 358 ? -28.728 -8.035 25.575 1.00 97.31 358 LYS A C 1
ATOM 2892 O O . LYS A 1 358 ? -29.950 -7.974 25.667 1.00 97.31 358 LYS A O 1
ATOM 2897 N N . ILE A 1 359 ? -27.965 -8.674 26.465 1.00 96.00 359 ILE A N 1
ATOM 2898 C CA . ILE A 1 359 ? -28.511 -9.331 27.664 1.00 96.00 359 ILE A CA 1
ATOM 2899 C C . ILE A 1 359 ? -29.230 -8.303 28.544 1.00 96.00 359 ILE A C 1
ATOM 2901 O O . ILE A 1 359 ? -30.410 -8.464 28.843 1.00 96.00 359 ILE A O 1
ATOM 2905 N N . GLU A 1 360 ? -28.559 -7.205 28.887 1.00 97.38 360 GLU A N 1
ATOM 2906 C CA . GLU A 1 360 ? -29.137 -6.163 29.744 1.00 97.38 360 GLU A CA 1
ATOM 2907 C C . GLU A 1 360 ? -30.288 -5.399 29.067 1.00 97.38 360 GLU A C 1
ATOM 2909 O O . GLU A 1 360 ? -31.223 -4.950 29.742 1.00 97.38 360 GLU A O 1
ATOM 2914 N N . LEU A 1 361 ? -30.232 -5.247 27.739 1.00 97.00 361 LEU A N 1
ATOM 2915 C CA . LEU A 1 361 ? -31.287 -4.657 26.916 1.00 97.00 361 LEU A CA 1
ATOM 2916 C C . LEU A 1 361 ? -32.566 -5.503 26.955 1.00 97.00 361 LEU A C 1
ATOM 2918 O O . LEU A 1 361 ? -33.670 -4.963 27.070 1.00 97.00 361 LEU A O 1
ATOM 2922 N N . ASP A 1 362 ? -32.426 -6.829 26.886 1.00 95.44 362 ASP A N 1
ATOM 2923 C CA . ASP A 1 362 ? -33.551 -7.764 26.875 1.00 95.44 362 ASP A CA 1
ATOM 2924 C C . ASP A 1 362 ? -34.327 -7.762 28.196 1.00 95.44 362 ASP A C 1
ATOM 2926 O O . ASP A 1 362 ? -35.547 -7.941 28.179 1.00 95.44 362 ASP A O 1
ATOM 2930 N N . GLU A 1 363 ? -33.669 -7.435 29.308 1.00 96.12 363 GLU A N 1
ATOM 2931 C CA . GLU A 1 363 ? -34.288 -7.292 30.631 1.00 96.12 363 GLU A CA 1
ATOM 2932 C C . GLU A 1 363 ? -35.167 -6.040 30.775 1.00 96.12 363 GLU A C 1
ATOM 2934 O O . GLU A 1 363 ? -35.964 -5.947 31.711 1.00 96.12 363 GLU A O 1
ATOM 2939 N N . LYS A 1 364 ? -35.056 -5.051 29.876 1.00 97.69 364 LYS A N 1
ATOM 2940 C CA . LYS A 1 364 ? -35.842 -3.812 29.995 1.00 97.69 364 LYS A CA 1
ATOM 2941 C C . LYS A 1 364 ? -37.304 -4.076 29.637 1.00 97.69 364 LYS A C 1
ATOM 2943 O O . LYS A 1 364 ? -37.618 -4.567 28.550 1.00 97.69 364 LYS A O 1
ATOM 2948 N N . SER A 1 365 ? -38.205 -3.748 30.560 1.00 95.00 365 SER A N 1
ATOM 2949 C CA . SER A 1 365 ? -39.643 -4.042 30.469 1.00 95.00 365 SER A CA 1
ATOM 2950 C C . SER A 1 365 ? -40.493 -2.834 30.067 1.00 95.00 365 SER A C 1
ATOM 2952 O O . SER A 1 365 ? -41.670 -2.992 29.742 1.00 95.00 365 SER A O 1
ATOM 2954 N N . SER A 1 366 ? -39.910 -1.633 30.054 1.00 96.44 366 SER A N 1
ATOM 2955 C CA . SER A 1 366 ? -40.582 -0.394 29.671 1.00 96.44 366 SER A CA 1
ATOM 2956 C C . SER A 1 366 ? -39.717 0.454 28.735 1.00 96.44 366 SER A C 1
ATOM 2958 O O . SER A 1 366 ? -38.490 0.350 28.717 1.00 96.44 366 SER A O 1
ATOM 2960 N N . ILE A 1 367 ? -40.365 1.324 27.952 1.00 96.44 367 ILE A N 1
ATOM 2961 C CA . ILE A 1 367 ? -39.674 2.273 27.061 1.00 96.44 367 ILE A CA 1
ATOM 2962 C C . ILE A 1 367 ? -38.831 3.264 27.878 1.00 96.44 367 ILE A C 1
ATOM 2964 O O . ILE A 1 367 ? -37.760 3.677 27.439 1.00 96.44 367 ILE A O 1
ATOM 2968 N N . TYR A 1 368 ? -39.295 3.629 29.076 1.00 96.88 368 TYR A N 1
ATOM 2969 C CA . TYR A 1 368 ? -38.564 4.518 29.974 1.00 96.88 368 TYR A CA 1
ATOM 2970 C C . TYR A 1 368 ? -37.241 3.887 30.428 1.00 96.88 368 TYR A C 1
ATOM 2972 O O . TYR A 1 368 ? -36.187 4.500 30.257 1.00 96.88 368 TYR A O 1
ATOM 2980 N N . ASP A 1 369 ? -37.280 2.641 30.912 1.00 96.69 369 ASP A N 1
ATOM 2981 C CA . ASP A 1 369 ? -36.081 1.927 31.373 1.00 96.69 369 ASP A CA 1
ATOM 2982 C C . ASP A 1 369 ? -35.105 1.661 30.226 1.00 96.69 369 ASP A C 1
ATOM 2984 O O . ASP A 1 369 ? -33.893 1.796 30.396 1.00 96.69 369 ASP A O 1
ATOM 2988 N N . LEU A 1 370 ? -35.633 1.334 29.040 1.00 97.19 370 LEU A N 1
ATOM 2989 C CA . LEU A 1 370 ? -34.848 1.193 27.816 1.00 97.19 370 LEU A CA 1
ATOM 2990 C C . LEU A 1 370 ? -34.092 2.489 27.491 1.00 97.19 370 LEU A C 1
ATOM 2992 O O . LEU A 1 370 ? -32.876 2.467 27.308 1.00 97.19 370 LEU A O 1
ATOM 2996 N N . ASN A 1 371 ? -34.789 3.626 27.459 1.00 96.50 371 ASN A N 1
ATOM 2997 C CA . ASN A 1 371 ? -34.179 4.914 27.132 1.00 96.50 371 ASN A CA 1
ATOM 2998 C C . ASN A 1 371 ? -33.140 5.343 28.175 1.00 96.50 371 ASN A C 1
ATOM 3000 O O . ASN A 1 371 ? -32.067 5.818 27.803 1.00 96.50 371 ASN A O 1
ATOM 3004 N N . ALA A 1 372 ? -33.430 5.150 29.465 1.00 97.12 372 ALA A N 1
ATOM 3005 C CA . ALA A 1 372 ? -32.488 5.441 30.543 1.00 97.12 372 ALA A CA 1
ATOM 3006 C C . ALA A 1 372 ? -31.222 4.575 30.435 1.00 97.12 372 ALA A C 1
ATOM 3008 O O . ALA A 1 372 ? -30.106 5.083 30.563 1.00 97.12 372 ALA A O 1
ATOM 3009 N N . TYR A 1 373 ? -31.388 3.284 30.131 1.00 98.06 373 TYR A N 1
ATOM 3010 C CA . TYR A 1 373 ? -30.280 2.359 29.923 1.00 98.06 373 TYR A CA 1
ATOM 3011 C C . TYR A 1 373 ? -29.405 2.756 28.728 1.00 98.06 373 TYR A C 1
ATOM 3013 O O . TYR A 1 373 ? -28.192 2.896 28.873 1.00 98.06 373 TYR A O 1
ATOM 3021 N N . VAL A 1 374 ? -30.014 3.025 27.568 1.00 97.56 374 VAL A N 1
ATOM 3022 C CA . VAL A 1 374 ? -29.295 3.459 26.359 1.00 97.56 374 VAL A CA 1
ATOM 3023 C C . VAL A 1 374 ? -28.562 4.781 26.594 1.00 97.56 374 VAL A C 1
ATOM 3025 O O . VAL A 1 374 ? -27.418 4.933 26.164 1.00 97.56 374 VAL A O 1
ATOM 3028 N N . ALA A 1 375 ? -29.191 5.738 27.284 1.00 96.81 375 ALA A N 1
ATOM 3029 C CA . ALA A 1 375 ? -28.561 7.012 27.618 1.00 96.81 375 ALA A CA 1
ATOM 3030 C C . ALA A 1 375 ? -27.323 6.813 28.503 1.00 96.81 375 ALA A C 1
ATOM 3032 O O . ALA A 1 375 ? -26.284 7.408 28.224 1.00 96.81 375 ALA A O 1
ATOM 3033 N N . LYS A 1 376 ? -27.408 5.937 29.513 1.00 97.75 376 LYS A N 1
ATOM 3034 C CA . LYS A 1 376 ? -26.269 5.580 30.365 1.00 97.75 376 LYS A CA 1
ATOM 3035 C C . LYS A 1 376 ? -25.157 4.904 29.559 1.00 97.75 376 LYS A C 1
ATOM 3037 O O . LYS A 1 376 ? -24.030 5.391 29.586 1.00 97.75 376 LYS A O 1
ATOM 3042 N N . PHE A 1 377 ? -25.471 3.861 28.789 1.00 97.56 377 PHE A N 1
ATOM 3043 C CA . PHE A 1 377 ? -24.483 3.115 28.000 1.00 97.56 377 PHE A CA 1
ATOM 3044 C C . PHE A 1 377 ? -23.710 4.020 27.029 1.00 97.56 377 PHE A C 1
ATOM 3046 O O . PHE A 1 377 ? -22.497 3.900 26.889 1.00 97.56 377 PHE A O 1
ATOM 3053 N N . LYS A 1 378 ? -24.376 5.011 26.417 1.00 97.19 378 LYS A N 1
ATOM 3054 C CA . LYS A 1 378 ? -23.729 5.995 25.526 1.00 97.19 378 LYS A CA 1
ATOM 3055 C C . LYS A 1 378 ? -22.643 6.847 26.196 1.00 97.19 378 LYS A C 1
ATOM 3057 O O . LYS A 1 378 ? -21.847 7.465 25.490 1.00 97.19 378 LYS A O 1
ATOM 3062 N N . THR A 1 379 ? -22.599 6.894 27.527 1.00 96.12 379 THR A N 1
ATOM 3063 C CA . THR A 1 379 ? -21.549 7.595 28.284 1.00 96.12 379 THR A CA 1
ATOM 3064 C C . THR A 1 379 ? -20.346 6.710 28.619 1.00 96.12 379 THR A C 1
ATOM 3066 O O . THR A 1 379 ? -19.294 7.229 28.994 1.00 96.12 379 THR A O 1
ATOM 3069 N N . GLU A 1 380 ? -20.473 5.393 28.456 1.00 96.56 380 GLU A N 1
ATOM 3070 C CA . GLU A 1 380 ? -19.466 4.406 28.841 1.00 96.56 380 GLU A CA 1
ATOM 3071 C C . GLU A 1 380 ? -18.374 4.246 27.767 1.00 96.56 380 GLU A C 1
ATOM 3073 O O . GLU A 1 380 ? -18.560 4.547 26.583 1.00 96.56 380 GLU A O 1
ATOM 3078 N N . ASP A 1 381 ? -17.197 3.766 28.179 1.00 95.75 381 ASP A N 1
ATOM 3079 C CA . ASP A 1 381 ? -16.067 3.556 27.264 1.00 95.75 381 ASP A CA 1
ATOM 3080 C C . ASP A 1 381 ? -16.351 2.455 26.230 1.00 95.75 381 ASP A C 1
ATOM 3082 O O . ASP A 1 381 ? -15.896 2.552 25.088 1.00 95.75 381 ASP A O 1
ATOM 3086 N N . ASP A 1 382 ? -17.181 1.474 26.576 1.00 97.00 382 ASP A N 1
ATOM 3087 C CA . ASP A 1 382 ? -17.633 0.419 25.668 1.00 97.00 382 ASP A CA 1
ATOM 3088 C C . ASP A 1 382 ? -18.377 0.992 24.451 1.00 97.00 382 ASP A C 1
ATOM 3090 O O . ASP A 1 382 ? -18.127 0.586 23.312 1.00 97.00 382 ASP A O 1
ATOM 3094 N N . TYR A 1 383 ? -19.206 2.024 24.640 1.00 97.19 383 TYR A N 1
ATOM 3095 C CA . TYR A 1 383 ? -19.851 2.712 23.521 1.00 97.19 383 TYR A CA 1
ATOM 3096 C C . TYR A 1 383 ? -18.830 3.410 22.608 1.00 97.19 383 TYR A C 1
ATOM 3098 O O . TYR A 1 383 ? -18.950 3.356 21.377 1.00 97.19 383 TYR A O 1
ATOM 3106 N N . LYS A 1 384 ? -17.783 4.021 23.179 1.00 94.25 384 LYS A N 1
ATOM 3107 C CA . LYS A 1 384 ? -16.685 4.622 22.397 1.00 94.25 384 LYS A CA 1
ATOM 3108 C C . LYS A 1 384 ? -15.929 3.554 21.604 1.00 94.25 384 LYS A C 1
ATOM 3110 O O . LYS A 1 384 ? -15.626 3.773 20.431 1.00 94.25 384 LYS A O 1
ATOM 3115 N N . ILE A 1 385 ? -15.680 2.385 22.199 1.00 95.06 385 ILE A N 1
ATOM 3116 C CA . ILE A 1 385 ? -15.056 1.230 21.537 1.00 95.06 385 ILE A CA 1
ATOM 3117 C C . ILE A 1 385 ? -15.876 0.784 20.323 1.00 95.06 385 ILE A C 1
ATOM 3119 O O . ILE A 1 385 ? -15.315 0.623 19.234 1.00 95.06 385 ILE A O 1
ATOM 3123 N N . LEU A 1 386 ? -17.199 0.641 20.458 1.00 95.81 386 LEU A N 1
ATOM 3124 C CA . LEU A 1 386 ? -18.062 0.263 19.334 1.00 95.81 386 LEU A CA 1
ATOM 3125 C C . LEU A 1 386 ? -17.979 1.286 18.193 1.00 95.81 386 LEU A C 1
ATOM 3127 O O . LEU A 1 386 ? -17.856 0.887 17.032 1.00 95.81 386 LEU A O 1
ATOM 3131 N N . ASN A 1 387 ? -17.965 2.583 18.516 1.00 92.88 387 ASN A N 1
ATOM 3132 C CA . ASN A 1 387 ? -17.881 3.681 17.546 1.00 92.88 387 ASN A CA 1
ATOM 3133 C C . ASN A 1 387 ? -16.475 3.915 16.968 1.00 92.88 387 ASN A C 1
ATOM 3135 O O . ASN A 1 387 ? -16.340 4.605 15.960 1.00 92.88 387 ASN A O 1
ATOM 3139 N N . THR A 1 388 ? -15.431 3.324 17.551 1.00 88.56 388 THR A N 1
ATOM 3140 C CA . THR A 1 388 ? -14.060 3.472 17.054 1.00 88.56 388 THR A CA 1
ATOM 3141 C C . THR A 1 388 ? -13.875 2.650 15.779 1.00 88.56 388 THR A C 1
ATOM 3143 O O . THR A 1 388 ? -14.084 1.428 15.763 1.00 88.56 388 THR A O 1
ATOM 3146 N N . CYS A 1 389 ? -13.500 3.329 14.693 1.00 85.38 389 CYS A N 1
ATOM 3147 C CA . CYS A 1 389 ? -13.194 2.693 13.417 1.00 85.38 389 CYS A CA 1
ATOM 3148 C C . CYS A 1 389 ? -11.939 1.827 13.539 1.00 85.38 389 CYS A C 1
ATOM 3150 O O . CYS A 1 389 ? -10.965 2.197 14.185 1.00 85.38 389 CYS A O 1
ATOM 3152 N N . GLN A 1 390 ? -11.993 0.657 12.912 1.00 77.19 390 GLN A N 1
ATOM 3153 C CA . GLN A 1 390 ? -10.901 -0.318 12.883 1.00 77.19 390 GLN A CA 1
ATOM 3154 C C . GLN A 1 390 ? -10.205 -0.360 11.510 1.00 77.19 390 GLN A C 1
ATOM 3156 O O . GLN A 1 390 ? -9.255 -1.111 11.300 1.00 77.19 390 GLN A O 1
ATOM 3161 N N . ASP A 1 391 ? -10.673 0.473 10.578 1.00 74.19 391 ASP A N 1
ATOM 3162 C CA . ASP A 1 391 ? -10.118 0.695 9.249 1.00 74.19 391 ASP A CA 1
ATOM 3163 C C . ASP A 1 391 ? -9.802 2.190 9.032 1.00 74.19 391 ASP A C 1
ATOM 3165 O O . ASP A 1 391 ? -9.997 3.024 9.916 1.00 74.19 391 ASP A O 1
ATOM 3169 N N . ILE A 1 392 ? -9.307 2.541 7.842 1.00 59.09 392 ILE A N 1
ATOM 3170 C CA . ILE A 1 392 ? -8.942 3.921 7.475 1.00 59.09 392 ILE A CA 1
ATOM 3171 C C . ILE A 1 392 ? -10.155 4.868 7.339 1.00 59.09 392 ILE A C 1
ATOM 3173 O O . ILE A 1 392 ? -9.993 6.076 7.183 1.00 59.09 392 ILE A O 1
ATOM 3177 N N . ARG A 1 393 ? -11.394 4.358 7.389 1.00 60.59 393 ARG A N 1
ATOM 3178 C CA . ARG A 1 393 ? -12.613 5.133 7.102 1.00 60.59 393 ARG A CA 1
ATOM 3179 C C . ARG A 1 393 ? -13.198 5.738 8.379 1.00 60.59 393 ARG A C 1
ATOM 3181 O O . ARG A 1 393 ? -14.343 5.462 8.729 1.00 60.59 393 ARG A O 1
ATOM 3188 N N . ILE A 1 394 ? -12.434 6.612 9.033 1.00 64.19 394 ILE A N 1
ATOM 3189 C CA . ILE A 1 394 ? -12.746 7.180 10.361 1.00 64.19 394 ILE A CA 1
ATOM 3190 C C . ILE A 1 394 ? -14.047 8.008 10.443 1.00 64.19 394 ILE A C 1
ATOM 3192 O O . ILE A 1 394 ? -14.540 8.273 11.533 1.00 64.19 394 ILE A O 1
ATOM 3196 N N . TRP A 1 395 ? -14.628 8.396 9.306 1.00 61.66 395 TRP A N 1
ATOM 3197 C CA . TRP A 1 395 ? -15.858 9.200 9.198 1.00 61.66 395 TRP A CA 1
ATOM 3198 C C . TRP A 1 395 ? -17.143 8.374 9.044 1.00 61.66 395 TRP A C 1
ATOM 3200 O O . TRP A 1 395 ? -18.235 8.940 9.017 1.00 61.66 395 TRP A O 1
ATOM 3210 N N . ARG A 1 396 ? -17.056 7.044 8.905 1.00 73.56 396 ARG A N 1
ATOM 3211 C CA . ARG A 1 396 ? -18.246 6.192 8.761 1.00 73.56 396 ARG A CA 1
ATOM 3212 C C . ARG A 1 396 ? -18.652 5.596 10.102 1.00 73.56 396 ARG A C 1
ATOM 3214 O O . ARG A 1 396 ? -17.824 5.113 10.864 1.00 73.56 396 ARG A O 1
ATOM 3221 N N . LYS A 1 397 ? -19.963 5.534 10.342 1.00 88.31 397 LYS A N 1
ATOM 3222 C CA . LYS A 1 397 ? -20.517 4.749 11.448 1.00 88.31 397 LYS A CA 1
ATOM 3223 C C . LYS A 1 397 ? -20.108 3.284 11.308 1.00 88.31 397 LYS A C 1
ATOM 3225 O O . LYS A 1 397 ? -20.316 2.680 10.250 1.00 88.31 397 LYS A O 1
ATOM 3230 N N . THR A 1 398 ? -19.545 2.719 12.370 1.00 92.75 398 THR A N 1
ATOM 3231 C CA . THR A 1 398 ? -19.036 1.345 12.361 1.00 92.75 398 THR A CA 1
ATOM 3232 C C . THR A 1 398 ? -20.175 0.328 12.275 1.00 92.75 398 THR A C 1
ATOM 3234 O O . THR A 1 398 ? -21.306 0.591 12.685 1.00 92.75 398 THR A O 1
ATOM 3237 N N . SER A 1 399 ? -19.878 -0.878 11.787 1.00 94.75 399 SER A N 1
ATOM 3238 C CA . SER A 1 399 ? -20.854 -1.977 11.771 1.00 94.75 399 SER A CA 1
ATOM 3239 C C . SER A 1 399 ? -21.341 -2.358 13.170 1.00 94.75 399 SER A C 1
ATOM 3241 O O . SER A 1 399 ? -22.492 -2.738 13.320 1.00 94.75 399 SER A O 1
ATOM 3243 N N . ALA A 1 400 ? -20.495 -2.223 14.192 1.00 96.25 400 ALA A N 1
ATOM 3244 C CA . ALA A 1 400 ? -20.877 -2.521 15.569 1.00 96.25 400 ALA A CA 1
ATOM 3245 C C . ALA A 1 400 ? -21.809 -1.446 16.156 1.00 96.25 400 ALA A C 1
ATOM 3247 O O . ALA A 1 400 ? -22.750 -1.772 16.868 1.00 96.25 400 ALA A O 1
ATOM 3248 N N . ALA A 1 401 ? -21.600 -0.170 15.810 1.00 96.06 401 ALA A N 1
ATOM 3249 C CA . ALA A 1 401 ? -22.510 0.906 16.194 1.00 96.06 401 ALA A CA 1
ATOM 3250 C C . ALA A 1 401 ? -23.869 0.809 15.476 1.00 96.06 401 ALA A C 1
ATOM 3252 O O . ALA A 1 401 ? -24.882 1.171 16.061 1.00 96.06 401 ALA A O 1
ATOM 3253 N N . LYS A 1 402 ? -23.906 0.310 14.231 1.00 96.56 402 LYS A N 1
ATOM 3254 C CA . LYS A 1 402 ? -25.167 0.003 13.530 1.00 96.56 402 LYS A CA 1
ATOM 3255 C C . LYS A 1 402 ? -25.919 -1.150 14.190 1.00 96.56 402 LYS A C 1
ATOM 3257 O O . LYS A 1 402 ? -27.084 -0.992 14.517 1.00 96.56 402 LYS A O 1
ATOM 3262 N N . ALA A 1 403 ? -25.218 -2.248 14.465 1.00 97.56 403 ALA A N 1
ATOM 3263 C CA . ALA A 1 403 ? -25.771 -3.403 15.166 1.00 97.56 403 ALA A CA 1
ATOM 3264 C C . ALA A 1 403 ? -26.392 -3.019 16.523 1.00 97.56 403 ALA A C 1
ATOM 3266 O O . ALA A 1 403 ? -27.480 -3.469 16.867 1.00 97.56 403 ALA A O 1
ATOM 3267 N N . LEU A 1 404 ? -25.725 -2.132 17.273 1.00 97.94 404 LEU A N 1
ATOM 3268 C CA . LEU A 1 404 ? -26.246 -1.578 18.524 1.00 97.94 404 LEU A CA 1
ATOM 3269 C C . LEU A 1 404 ? -27.608 -0.889 18.342 1.00 97.94 404 LEU A C 1
ATOM 3271 O O . LEU A 1 404 ? -28.511 -1.107 19.142 1.00 97.94 404 LEU A O 1
ATOM 3275 N N . GLU A 1 405 ? -27.751 -0.055 17.313 1.00 97.56 405 GLU A N 1
ATOM 3276 C CA . GLU A 1 405 ? -29.006 0.653 17.035 1.00 97.56 405 GLU A CA 1
ATOM 3277 C C . GLU A 1 405 ? -30.107 -0.283 16.567 1.00 97.56 405 GLU A C 1
ATOM 3279 O O . GLU A 1 405 ? -31.218 -0.188 17.072 1.00 97.56 405 GLU A O 1
ATOM 3284 N N . GLU A 1 406 ? -29.779 -1.237 15.697 1.00 97.69 406 GLU A N 1
ATOM 3285 C CA . GLU A 1 406 ? -30.728 -2.251 15.233 1.00 97.69 406 GLU A CA 1
ATOM 3286 C C . GLU A 1 406 ? -31.286 -3.069 16.415 1.00 97.69 406 GLU A C 1
ATOM 3288 O O . GLU A 1 406 ? -32.494 -3.287 16.495 1.00 97.69 406 GLU A O 1
ATOM 3293 N N . MET A 1 407 ? -30.452 -3.426 17.404 1.00 98.12 407 MET A N 1
ATOM 3294 C CA . MET A 1 407 ? -30.918 -4.081 18.638 1.00 98.12 407 MET A CA 1
ATOM 3295 C C . MET A 1 407 ? -31.841 -3.183 19.484 1.00 98.12 407 MET A C 1
ATOM 3297 O O . MET A 1 407 ? -32.810 -3.673 20.069 1.00 98.12 407 MET A O 1
ATOM 3301 N N . ILE A 1 408 ? -31.544 -1.881 19.583 1.00 97.94 408 ILE A N 1
ATOM 3302 C CA . ILE A 1 408 ? -32.370 -0.918 20.333 1.00 97.94 408 ILE A CA 1
ATOM 3303 C C . ILE A 1 408 ? -33.735 -0.747 19.661 1.00 97.94 408 ILE A C 1
ATOM 3305 O O . ILE A 1 408 ? -34.757 -0.778 20.351 1.00 97.94 408 ILE A O 1
ATOM 3309 N N . ASP A 1 409 ? -33.750 -0.590 18.339 1.00 97.38 409 ASP A N 1
ATOM 3310 C CA . ASP A 1 409 ? -34.965 -0.402 17.551 1.00 97.38 409 ASP A CA 1
ATOM 3311 C C . ASP A 1 409 ? -35.865 -1.643 17.634 1.00 97.38 409 ASP A C 1
ATOM 3313 O O . ASP A 1 409 ? -37.045 -1.514 17.966 1.00 97.38 409 ASP A O 1
ATOM 3317 N N . GLU A 1 410 ? -35.300 -2.848 17.484 1.00 96.94 410 GLU A N 1
ATOM 3318 C CA . GLU A 1 410 ? -36.025 -4.116 17.659 1.00 96.94 410 GLU A CA 1
ATOM 3319 C C . GLU A 1 410 ? -36.678 -4.205 19.051 1.00 96.94 410 GLU A C 1
ATOM 3321 O O . GLU A 1 410 ? -37.863 -4.526 19.195 1.00 96.94 410 GLU A O 1
ATOM 3326 N N . LYS A 1 411 ? -35.931 -3.878 20.114 1.00 97.25 411 LYS A N 1
ATOM 3327 C CA . LYS A 1 411 ? -36.469 -3.905 21.481 1.00 97.25 411 LYS A CA 1
ATOM 3328 C C . LYS A 1 411 ? -37.579 -2.869 21.675 1.00 97.25 411 LYS A C 1
ATOM 3330 O O . LYS A 1 411 ? -38.583 -3.160 22.333 1.00 97.25 411 LYS A O 1
ATOM 3335 N N . LEU A 1 412 ? -37.417 -1.672 21.116 1.00 97.19 412 LEU A N 1
ATOM 3336 C CA . LEU A 1 412 ? -38.413 -0.607 21.185 1.00 97.19 412 LEU A CA 1
ATOM 3337 C C . LEU A 1 412 ? -39.719 -1.014 20.484 1.00 97.19 412 LEU A C 1
ATOM 3339 O O . LEU A 1 412 ? -40.802 -0.774 21.024 1.00 97.19 412 LEU A O 1
ATOM 3343 N N . GLU A 1 413 ? -39.631 -1.648 19.315 1.00 96.69 413 GLU A N 1
ATOM 3344 C CA . GLU A 1 413 ? -40.782 -2.182 18.576 1.00 96.69 413 GLU A CA 1
ATOM 3345 C C . GLU A 1 413 ? -41.511 -3.283 19.357 1.00 96.69 413 GLU A C 1
ATOM 3347 O O . GLU A 1 413 ? -42.742 -3.247 19.479 1.00 96.69 413 GLU A O 1
ATOM 3352 N N . ASN A 1 414 ? -40.767 -4.200 19.979 1.00 95.38 414 ASN A N 1
ATOM 3353 C CA . ASN A 1 414 ? -41.327 -5.257 20.825 1.00 95.38 414 ASN A CA 1
ATOM 3354 C C . ASN A 1 414 ? -42.102 -4.691 22.030 1.00 95.38 414 ASN A C 1
ATOM 3356 O O . ASN A 1 414 ? -43.211 -5.141 22.341 1.00 95.38 414 ASN A O 1
ATOM 3360 N N . LEU A 1 415 ? -41.564 -3.661 22.693 1.00 95.00 415 LEU A N 1
ATOM 3361 C CA . LEU A 1 415 ? -42.228 -3.003 23.825 1.00 95.00 415 LEU A CA 1
ATOM 3362 C C . LEU A 1 415 ? -43.485 -2.234 23.397 1.00 95.00 415 LEU A C 1
ATOM 3364 O O . LEU A 1 415 ? -44.508 -2.299 24.082 1.00 95.00 415 LEU A O 1
ATOM 3368 N N . LYS A 1 416 ? -43.444 -1.535 22.255 1.00 94.88 416 LYS A N 1
ATOM 3369 C CA . LYS A 1 416 ? -44.622 -0.847 21.696 1.00 94.88 416 LYS A CA 1
ATOM 3370 C C . LYS A 1 416 ? -45.744 -1.835 21.376 1.00 94.88 416 LYS A C 1
ATOM 3372 O O . LYS A 1 416 ? -46.887 -1.607 21.770 1.00 94.88 416 LYS A O 1
ATOM 3377 N N . SER A 1 417 ? -45.406 -2.951 20.735 1.00 93.00 417 SER A N 1
ATOM 3378 C CA . SER A 1 417 ? -46.365 -3.997 20.359 1.00 93.00 417 SER A CA 1
ATOM 3379 C C . SER A 1 417 ? -47.010 -4.657 21.584 1.00 93.00 417 SER A C 1
ATOM 3381 O O . SER A 1 417 ? -48.217 -4.888 21.606 1.00 93.00 417 SER A O 1
ATOM 3383 N N . THR A 1 418 ? -46.231 -4.877 22.647 1.00 89.56 418 THR A N 1
ATOM 3384 C CA . THR A 1 418 ? -46.720 -5.455 23.913 1.00 89.56 418 THR A CA 1
ATOM 3385 C C . THR A 1 418 ? -47.669 -4.519 24.673 1.00 89.56 418 THR A C 1
ATOM 3387 O O . THR A 1 418 ? -48.570 -4.975 25.372 1.00 89.56 418 THR A O 1
ATOM 3390 N N . ASN A 1 419 ? -47.493 -3.201 24.558 1.00 83.19 419 ASN A N 1
ATOM 3391 C CA . ASN A 1 419 ? -48.391 -2.238 25.203 1.00 83.19 419 ASN A CA 1
ATOM 3392 C C . ASN A 1 419 ? -49.726 -2.098 24.460 1.00 83.19 419 ASN A C 1
ATOM 3394 O O . ASN A 1 419 ? -50.764 -1.973 25.105 1.00 83.19 419 ASN A O 1
ATOM 3398 N N . LEU A 1 420 ? -49.714 -2.179 23.125 1.00 81.81 420 LEU A N 1
ATOM 3399 C CA . LEU A 1 420 ? -50.930 -2.143 22.302 1.00 81.81 420 LEU A CA 1
ATOM 3400 C C . LEU A 1 420 ? -51.837 -3.361 22.539 1.00 81.81 420 LEU A C 1
ATOM 3402 O O . LEU A 1 420 ? -53.063 -3.229 22.568 1.00 81.81 420 LEU A O 1
ATOM 3406 N N . SER A 1 421 ? -51.252 -4.544 22.752 1.00 77.94 421 SER A N 1
ATOM 3407 C CA . SER A 1 421 ? -52.024 -5.749 23.080 1.00 77.94 421 SER A CA 1
ATOM 3408 C C . SER A 1 421 ? -52.639 -5.704 24.481 1.00 77.94 421 SER A C 1
ATOM 3410 O O . SER A 1 421 ? -53.665 -6.332 24.709 1.00 77.94 421 SER A O 1
ATOM 3412 N N . LYS A 1 422 ? -52.064 -4.937 25.415 1.00 75.56 422 LYS A N 1
ATOM 3413 C CA . LYS A 1 422 ? -52.622 -4.748 26.764 1.00 75.56 422 LYS A CA 1
ATOM 3414 C C . LYS A 1 422 ? -53.713 -3.684 26.840 1.00 75.56 422 LYS A C 1
ATOM 3416 O O . LYS A 1 422 ? -54.527 -3.755 27.745 1.00 75.56 422 LYS A O 1
ATOM 3421 N N . SER A 1 423 ? -53.735 -2.708 25.930 1.00 71.38 423 SER A N 1
ATOM 3422 C CA . SER A 1 423 ? -54.766 -1.657 25.895 1.00 71.38 423 SER A CA 1
ATOM 3423 C C . SER A 1 423 ? -56.033 -2.045 25.122 1.00 71.38 423 SER A C 1
ATOM 3425 O O . SER A 1 423 ? -56.944 -1.231 25.006 1.00 71.38 423 SER A O 1
ATOM 3427 N N . SER A 1 424 ? -56.054 -3.232 24.513 1.00 64.31 424 SER A N 1
ATOM 3428 C CA . SER A 1 424 ? -57.175 -3.765 23.721 1.00 64.31 424 SER A CA 1
ATOM 3429 C C . SER A 1 424 ? -58.000 -4.829 24.462 1.00 64.31 424 SER A C 1
ATOM 3431 O O . SER A 1 424 ? -58.971 -5.339 23.903 1.00 64.31 424 SER A O 1
ATOM 3433 N N . PHE A 1 425 ? -57.639 -5.113 25.715 1.00 49.41 425 PHE A N 1
ATOM 3434 C CA . PHE A 1 425 ? -58.447 -5.811 26.717 1.00 49.41 425 PHE A CA 1
ATOM 3435 C C . PHE A 1 425 ? -58.883 -4.804 27.779 1.00 49.41 425 PHE A C 1
ATOM 3437 O O . PHE A 1 425 ? -59.990 -4.995 28.330 1.00 49.41 425 PHE A O 1
#

Foldseek 3Di:
DPPPPPDDPVVLQVVLDVLCPPVLQKDWDDPVPDQKIKIFGNVCPPDDPPDDDDDADDPVVVVVCVVDVVSVVVLVVVVVVVPPPDPPPVPLWFLKKKFFWFAQLLPDDPVNVSVLVVLLVVLCVVPVVQWAWGMKMAGDSVSPDPPPPPDPRNGIRRMMTTTGQQHFQLSVLVSVVSSVVVCVVVVTDFGDDPPALADSDRGMGMFRFAQPVSGHGHGQLQLSVLVNVLVVVCVVNSVLRSQPGNCLSNVLSVCLVPDPQFDPPPPPCSHGDPSSSVVSSVSSVVSSVVRNPPDDPPPDPPPPDPDPDVQVVLCVLLVFVQADDPPGDTDDFSAWQDDPPDPDIRNPLLSVLSVVVLVVLLPDQAPVSLVVSVVVVCVDVSVVSQQQHRYPCNPDGHSSNVSSVVSSVVSVVVNVVVVVVVVVD

pLDDT: mean 76.27, std 20.42, range [25.67, 98.12]

Sequence (425 aa):
MQEQKMFGTCRAKKDIAELIGDDQSWYCGVPDGGDFIQVVGDENAKVKPDLQKYNAMRTDELLEINQNPTKRERAQQQNTQKDTGRKSSATSSSSLKLHISLNDIGEISAQTILQLIVKLKQVFSEDEENIQCNTFKIIRPEKVSPQKEENRFSNTDQITIFLNKYTSIYAIHLLCNKINEFLLGEKFKNAINSKDKITLNQFVSARFDTDPVNQFYGNYDFFDIEINKFLQCFTGKEQLLEKVPLYFFESVFAQIITSNEINLNKNNASQLSDAESKIVQRVFSETAKKFSFEYQPVQEKRHIVDDENPLKSLKSKLHYSYAVTENGNGRWHLFSVASKSSSLRGDALKTEILSKFKIELDEKSSIYDLNAYVAKFKTEDDYKILNTCQDIRIWRKTSAAKALEEMIDEKLENLKSTNLSKSSF

Secondary structure (DSSP, 8-state):
---TT---HHHHHHHHHHHHTT-TTEEEE--TT-SEEEEEEHHHHTS-----------HHHHHHHHT-HHHHHHHHHHHHHHTTS-------EEEEEEEE-BTTGGGS-HHHHHHHHHHHHHHHHHTTTT--EEEEEEE-GGGS-TT-TT-GGGTS--EEEEEETTSBHHHHHHHHHHHHHHHHHTTPPB---TT-SEE-SSSEEEEE-EETTTTEE---HHHHHHHHHHHHTTTT-GGGGTT-BTHHHHHHHHHHHH-TTS-TTSSS-SS--HHHHHHHHHHHHHHHHHHHHH------------SS-HHHHHHHHTT-TT---TT------SS--B-SS-S-BHHHHHHHHHHHHHHHHHT--SHHHHHHHHHHHTTSHHHHHHHS-SSS-TTSPPHHHHHHHHHHHHHHHHHHHHHHHHTT-